Protein AF-A0A7C5TIC8-F1 (afdb_monomer_lite)

Foldseek 3Di:
DLVVLCCLLPNCQVDPPLPDQQLFFAFPCRCVVQVDLQFAEAEEAEAPLQCLCRHHNSVNCVVCLVPVQEKEKGAAPVVLQVQQVVVDPPLHAPLDLCNVVSSSLVVQFRDDPPDRDGDDLPDPVCVSGIDIPDSQLSVQQNPPVNSCCLCPVVVVPPNLRSLQVSQQSSLVSDPHAYEYEYEQVQVSNDDPPDGRDLVSVLVSVVSNLSSSPVGCCVVPPSRYYYYYYHYPLSHNQVSLLVCQVVDPRVSLVSADADDSSSHDYRFQALVSLLVSLLSSQVVCVVVVVFDPVCNVVSVQCVPDPLNSCLCHLQLRQDRVVLSSNLSSQLSSVSRVDPPDDPVNSSVSSVVSQVVFVLSVLSNLDCPLVAFPLLQLLQQVLVQVVVVVVVDGFGWAFDRDGQFGWTWTDDDLAIEIETEGSAEDPDLPVLVVVVCVPCVVVQLVRFFDDPDDDDDDRNAEYEYEYAPVYHCVSNCVSVVPPQDRPNTGGDHHYHYAHDGSVLSSLSSVVRDVPRDDDPPCVVVSVVSVVSSSSSRPD

Secondary structure (DSSP, 8-state):
-HHHHHIIIIITTTS--TTS----PPPTTHHHHHH-TT--EEEEEE-TTS-HIIIIIIHHHHHHHHH-SEEEEEEEHHHHHHHHHHH-TTTS--SSTTHHHHHHHHHHHPPPTTSSS---TT-GGGTTTEEES-HHHHHHH-SHHHHHIIIIIITTT-HHHHHHHHHHHHHHT-SSEEEEEEETGGGGG-STTPPPPHHHHHHHHHHHHHHHTTTHHHHSTTSEEEEEEEEGGGS-HHHHHHHHHH---TTGGGB--SSTTS-EE----HHHHHHHHHHHHHHHHHTTSS-GGGHHHHHHHHH-HHHHHHIIIIITTS-HHHHHHHHHHHHHHHTS-TT--HHHHHHHHHHHHHTSGGGGGGGT--SSSSTHHHHHHHHHHHHHHHHTTT----PEEE--TTS-EEEEEETTEEEEEEEE-S--S-HHHHHHHHHHHHHHHHHHHSB----S------EEEEEEEETTS--HHHHHHHHT--EETTEEB--EEEEEEE-HHHHHHHHHHH-TT----TTHHHHHHHHHHHHHHHHH-

Structure (mmCIF, N/CA/C/O backbone):
data_AF-A0A7C5TIC8-F1
#
_entry.id   AF-A0A7C5TIC8-F1
#
loop_
_atom_site.group_PDB
_atom_site.id
_atom_site.type_symbol
_atom_site.label_atom_id
_atom_site.label_alt_id
_atom_site.label_comp_id
_atom_site.label_asym_id
_atom_site.label_entity_id
_atom_site.label_seq_id
_atom_site.pdbx_PDB_ins_code
_atom_site.Cartn_x
_atom_site.Cartn_y
_atom_site.Cartn_z
_atom_site.occupancy
_atom_site.B_iso_or_equiv
_atom_site.auth_seq_id
_atom_site.auth_comp_id
_atom_site.auth_asym_id
_atom_site.auth_atom_id
_atom_site.pdbx_PDB_model_num
ATOM 1 N N . MET A 1 1 ? 31.797 -14.380 6.823 1.00 49.69 1 MET A N 1
ATOM 2 C CA . MET A 1 1 ? 30.573 -15.017 6.288 1.00 49.69 1 MET A CA 1
ATOM 3 C C . MET A 1 1 ? 29.318 -14.282 6.758 1.00 49.69 1 MET A C 1
ATOM 5 O O . MET A 1 1 ? 28.557 -13.869 5.897 1.00 49.69 1 MET A O 1
ATOM 9 N N . SER A 1 2 ? 29.138 -14.004 8.063 1.00 57.84 2 SER A N 1
ATOM 10 C CA . SER A 1 2 ? 27.932 -13.301 8.552 1.00 57.84 2 SER A CA 1
ATOM 11 C C . SER A 1 2 ? 27.766 -11.873 8.011 1.00 57.84 2 SER A C 1
ATOM 13 O O . SER A 1 2 ? 26.676 -11.550 7.569 1.00 57.84 2 SER A O 1
ATOM 15 N N . THR A 1 3 ? 28.822 -11.055 7.924 1.00 59.19 3 THR A N 1
ATOM 16 C CA . THR A 1 3 ? 28.725 -9.671 7.400 1.00 59.19 3 THR A CA 1
ATOM 17 C C . THR A 1 3 ? 28.307 -9.609 5.925 1.00 59.19 3 THR A C 1
ATOM 19 O O . THR A 1 3 ? 27.582 -8.706 5.529 1.00 59.19 3 THR A O 1
ATOM 22 N N . TYR A 1 4 ? 28.708 -10.600 5.121 1.00 62.50 4 TYR A N 1
ATOM 23 C CA . TYR A 1 4 ? 28.324 -10.698 3.707 1.00 62.50 4 TYR A CA 1
ATOM 24 C C . TYR A 1 4 ? 26.920 -11.291 3.531 1.00 62.50 4 TYR A C 1
ATOM 26 O O . TYR A 1 4 ? 26.160 -10.803 2.709 1.00 62.50 4 TYR A O 1
ATOM 34 N N . ILE A 1 5 ? 26.515 -12.290 4.327 1.00 62.88 5 ILE A N 1
ATOM 35 C CA . ILE A 1 5 ? 25.113 -12.752 4.328 1.00 62.88 5 ILE A CA 1
ATOM 36 C C . ILE A 1 5 ? 24.192 -11.601 4.755 1.00 62.88 5 ILE A C 1
ATOM 38 O O . ILE A 1 5 ? 23.188 -11.367 4.096 1.00 62.88 5 ILE A O 1
ATOM 42 N N . GLN A 1 6 ? 24.581 -10.821 5.770 1.00 65.31 6 GLN A N 1
ATOM 43 C CA . GLN A 1 6 ? 23.872 -9.609 6.193 1.00 65.31 6 GLN A CA 1
ATOM 44 C C . GLN A 1 6 ? 23.809 -8.548 5.090 1.00 65.31 6 GLN A C 1
ATOM 46 O O . GLN A 1 6 ? 22.781 -7.894 4.941 1.00 65.31 6 GLN A O 1
ATOM 51 N N . GLU A 1 7 ? 24.861 -8.377 4.287 1.00 69.44 7 GLU A N 1
ATOM 52 C CA . GLU A 1 7 ? 24.801 -7.487 3.128 1.00 69.44 7 GLU A CA 1
ATOM 53 C C . GLU A 1 7 ? 23.675 -7.906 2.174 1.00 69.44 7 GLU A C 1
ATOM 55 O O . GLU A 1 7 ? 22.875 -7.066 1.782 1.00 69.44 7 GLU A O 1
ATOM 60 N N . TRP A 1 8 ? 23.539 -9.196 1.866 1.00 69.56 8 TRP A N 1
ATOM 61 C CA . TRP A 1 8 ? 22.555 -9.695 0.899 1.00 69.56 8 TRP A CA 1
ATOM 62 C C . TRP A 1 8 ? 21.145 -9.903 1.456 1.00 69.56 8 TRP A C 1
ATOM 64 O O . TRP A 1 8 ? 20.178 -9.796 0.702 1.00 69.56 8 TRP A O 1
ATOM 74 N N . THR A 1 9 ? 21.004 -10.186 2.751 1.00 64.06 9 THR A N 1
ATOM 75 C CA . THR A 1 9 ? 19.696 -10.373 3.388 1.00 64.06 9 THR A CA 1
ATOM 76 C C . THR A 1 9 ? 19.187 -9.090 4.032 1.00 64.06 9 THR A C 1
ATOM 78 O O . THR A 1 9 ? 17.996 -8.840 3.985 1.00 64.06 9 THR A O 1
ATOM 81 N N . LEU A 1 10 ? 20.031 -8.213 4.579 1.00 63.66 10 LEU A N 1
ATOM 82 C CA . LEU A 1 10 ? 19.573 -7.036 5.332 1.00 63.66 10 LEU A CA 1
ATOM 83 C C . LEU A 1 10 ? 19.830 -5.711 4.620 1.00 63.66 10 LEU A C 1
ATOM 85 O O . LEU A 1 10 ? 18.992 -4.819 4.724 1.00 63.66 10 LEU A O 1
ATOM 89 N N . THR A 1 11 ? 20.953 -5.555 3.921 1.00 61.84 11 THR A N 1
ATOM 90 C CA . THR A 1 11 ? 21.367 -4.262 3.345 1.00 61.84 11 THR A CA 1
ATOM 91 C C . THR A 1 11 ? 20.887 -4.107 1.901 1.00 61.84 11 THR A C 1
ATOM 93 O O . THR A 1 11 ? 20.130 -3.189 1.594 1.00 61.84 11 THR A O 1
ATOM 96 N N . ALA A 1 12 ? 21.248 -5.029 1.013 1.00 64.88 12 ALA A N 1
ATOM 97 C CA . ALA A 1 12 ? 20.913 -5.008 -0.407 1.00 64.88 12 ALA A CA 1
ATOM 98 C C . ALA A 1 12 ? 19.398 -5.007 -0.682 1.00 64.88 12 ALA A C 1
ATOM 100 O O . ALA A 1 12 ? 18.974 -4.314 -1.602 1.00 64.88 12 ALA A O 1
ATOM 101 N N . PRO A 1 13 ? 18.537 -5.675 0.112 1.00 59.91 13 PRO A N 1
ATOM 102 C CA . PRO A 1 13 ? 17.095 -5.535 -0.077 1.00 59.91 13 PRO A CA 1
ATOM 103 C C . PRO A 1 13 ? 16.532 -4.170 0.347 1.00 59.91 13 PRO A C 1
ATOM 105 O O . PRO A 1 13 ? 15.463 -3.786 -0.123 1.00 59.91 13 PRO A O 1
ATOM 108 N N . LYS A 1 14 ? 17.227 -3.432 1.229 1.00 54.44 14 LYS A N 1
ATOM 109 C CA . LYS A 1 14 ? 16.821 -2.091 1.697 1.00 54.44 14 LYS A CA 1
ATOM 110 C C . LYS A 1 14 ? 17.268 -0.986 0.742 1.00 54.44 14 LYS A C 1
ATOM 112 O O . LYS A 1 14 ? 16.552 -0.001 0.568 1.00 54.44 14 LYS A O 1
ATOM 117 N N . TYR A 1 15 ? 18.424 -1.162 0.106 1.00 54.41 15 TYR A N 1
ATOM 118 C CA . TYR A 1 15 ? 18.941 -0.245 -0.903 1.00 54.41 15 TYR A CA 1
ATOM 119 C C . TYR A 1 15 ? 18.669 -0.835 -2.278 1.00 54.41 15 TYR A C 1
ATOM 121 O O . TYR A 1 15 ? 19.396 -1.738 -2.691 1.00 54.41 15 TYR A O 1
ATOM 129 N N . PRO A 1 16 ? 17.638 -0.358 -2.998 1.00 53.06 16 PRO A N 1
ATOM 130 C CA . PRO A 1 16 ? 17.380 -0.846 -4.336 1.00 53.06 16 PRO A CA 1
ATOM 131 C C . PRO A 1 16 ? 18.657 -0.588 -5.123 1.00 53.06 16 PRO A C 1
ATOM 133 O O . PRO A 1 16 ? 19.070 0.557 -5.284 1.00 53.06 16 PRO A O 1
ATOM 136 N N . ASN A 1 17 ? 19.329 -1.657 -5.535 1.00 59.75 17 ASN A N 1
ATOM 137 C CA . ASN A 1 17 ? 20.413 -1.551 -6.481 1.00 59.75 17 ASN A CA 1
ATOM 138 C C . ASN A 1 17 ? 19.760 -1.662 -7.858 1.00 59.75 17 ASN A C 1
ATOM 140 O O . ASN A 1 17 ? 19.600 -2.786 -8.340 1.00 59.75 17 ASN A O 1
ATOM 144 N N . PRO A 1 18 ? 19.385 -0.546 -8.521 1.00 56.62 18 PRO A N 1
ATOM 145 C CA . PRO A 1 18 ? 18.773 -0.575 -9.848 1.00 56.62 18 PRO A CA 1
ATOM 146 C C . PRO A 1 18 ? 19.632 -1.297 -10.898 1.00 56.62 18 PRO A C 1
ATOM 148 O O . PRO A 1 18 ? 19.168 -1.524 -12.015 1.00 56.62 18 PRO A O 1
ATOM 151 N N . LYS A 1 19 ? 20.863 -1.702 -10.562 1.00 55.88 19 LYS A N 1
ATOM 152 C CA . LYS A 1 19 ? 21.789 -2.420 -11.437 1.00 55.88 19 LYS A CA 1
ATOM 153 C C . LYS A 1 19 ? 22.287 -3.772 -10.934 1.00 55.88 19 LYS A C 1
ATOM 155 O O . LYS A 1 19 ? 22.852 -4.506 -11.737 1.00 55.88 19 LYS A O 1
ATOM 160 N N . GLY A 1 20 ? 22.127 -4.076 -9.652 1.00 58.69 20 GLY A N 1
ATOM 161 C CA . GLY A 1 20 ? 22.634 -5.301 -9.034 1.00 58.69 20 GLY A CA 1
ATOM 162 C C . GLY A 1 20 ? 21.658 -6.465 -9.146 1.00 58.69 20 GLY A C 1
ATOM 163 O O . GLY A 1 20 ? 20.579 -6.313 -9.730 1.00 58.69 20 GLY A O 1
ATOM 164 N N . PRO A 1 21 ? 22.011 -7.632 -8.580 1.00 57.81 21 PRO A N 1
ATOM 165 C CA . PRO A 1 21 ? 21.094 -8.753 -8.489 1.00 57.81 21 PRO A CA 1
ATOM 166 C C . PRO A 1 21 ? 19.864 -8.345 -7.695 1.00 57.81 21 PRO A C 1
ATOM 168 O O . PRO A 1 21 ? 19.932 -7.748 -6.621 1.00 57.81 21 PRO A O 1
ATOM 171 N N . VAL A 1 22 ? 18.716 -8.612 -8.297 1.00 63.72 22 VAL A N 1
ATOM 172 C CA . VAL A 1 22 ? 17.459 -8.023 -7.870 1.00 63.72 22 VAL A CA 1
ATOM 173 C C . VAL A 1 22 ? 16.800 -8.982 -6.919 1.00 63.72 22 VAL A C 1
ATOM 175 O O . VAL A 1 22 ? 16.272 -10.019 -7.331 1.00 63.72 22 VAL A O 1
ATOM 178 N N . ILE A 1 23 ? 16.766 -8.586 -5.659 1.00 71.69 23 ILE A N 1
ATOM 179 C CA . ILE A 1 23 ? 16.052 -9.298 -4.618 1.00 71.69 23 ILE A CA 1
ATOM 180 C C . ILE A 1 23 ? 14.878 -8.426 -4.173 1.00 71.69 23 ILE A C 1
ATOM 182 O O . ILE A 1 23 ? 14.870 -7.833 -3.100 1.00 71.69 23 ILE A O 1
ATOM 186 N N . LEU A 1 24 ? 13.888 -8.311 -5.057 1.00 77.38 24 LEU A N 1
ATOM 187 C CA . LEU A 1 24 ? 12.642 -7.592 -4.799 1.00 77.38 24 LEU A CA 1
ATOM 188 C C . LEU A 1 24 ? 11.498 -8.589 -4.759 1.00 77.38 24 LEU A C 1
ATOM 190 O O . LEU A 1 24 ? 11.352 -9.387 -5.687 1.00 77.38 24 LEU A O 1
ATOM 194 N N . ALA A 1 25 ? 10.690 -8.542 -3.708 1.00 81.94 25 ALA A N 1
ATOM 195 C CA . ALA A 1 25 ? 9.499 -9.367 -3.624 1.00 81.94 25 ALA A CA 1
ATOM 196 C C . ALA A 1 25 ? 8.470 -8.939 -4.669 1.00 81.94 25 ALA A C 1
ATOM 198 O O . ALA A 1 25 ? 8.297 -7.750 -4.942 1.00 81.94 25 ALA A O 1
ATOM 199 N N . LYS A 1 26 ? 7.769 -9.918 -5.236 1.00 88.88 26 LYS A N 1
ATOM 200 C CA . LYS A 1 26 ? 6.682 -9.677 -6.181 1.00 88.88 26 LYS A CA 1
ATOM 201 C C . LYS A 1 26 ? 5.361 -9.550 -5.422 1.00 88.88 26 LYS A C 1
ATOM 203 O O . LYS A 1 26 ? 4.963 -10.522 -4.781 1.00 88.88 26 LYS A O 1
ATOM 208 N N . PRO A 1 27 ? 4.653 -8.408 -5.492 1.00 91.12 27 PRO A N 1
ATOM 209 C CA . PRO A 1 27 ? 3.296 -8.310 -4.961 1.00 91.12 27 PRO A CA 1
ATOM 210 C C . PRO A 1 27 ? 2.343 -9.298 -5.649 1.00 91.12 27 PRO A C 1
ATOM 212 O O . PRO A 1 27 ? 2.552 -9.661 -6.807 1.00 91.12 27 PRO A O 1
ATOM 215 N N . ARG A 1 28 ? 1.239 -9.649 -4.985 1.00 90.88 28 ARG A N 1
ATOM 216 C CA . ARG A 1 28 ? 0.234 -10.633 -5.438 1.00 90.88 28 ARG A CA 1
ATOM 217 C C . ARG A 1 28 ? -0.203 -10.498 -6.907 1.00 90.88 28 ARG A C 1
ATOM 219 O O . ARG A 1 28 ? -0.423 -11.491 -7.593 1.00 90.88 28 ARG A O 1
ATOM 226 N N . HIS A 1 29 ? -0.346 -9.269 -7.405 1.00 92.50 29 HIS A N 1
ATOM 227 C CA . HIS A 1 29 ? -0.826 -8.992 -8.769 1.00 92.50 29 HIS A CA 1
ATOM 228 C C . HIS A 1 29 ? 0.294 -8.717 -9.791 1.00 92.50 29 HIS A C 1
ATOM 230 O O . HIS A 1 29 ? 0.010 -8.385 -10.942 1.00 92.50 29 HIS A O 1
ATOM 236 N N . PHE A 1 30 ? 1.563 -8.857 -9.403 1.00 93.06 30 PHE A N 1
ATOM 237 C CA . PHE A 1 30 ? 2.720 -8.523 -10.238 1.00 93.06 30 PHE A CA 1
ATOM 238 C C . PHE A 1 30 ? 2.767 -9.313 -11.545 1.00 93.06 30 PHE A C 1
ATOM 240 O O . PHE A 1 30 ? 2.757 -8.726 -12.629 1.00 93.06 30 PHE A O 1
ATOM 247 N N . ASP A 1 31 ? 2.754 -10.644 -11.462 1.00 92.31 31 ASP A N 1
ATOM 248 C CA . ASP A 1 31 ? 2.874 -11.486 -12.653 1.00 92.31 31 ASP A CA 1
ATOM 249 C C . ASP A 1 31 ? 1.647 -11.358 -13.576 1.00 92.31 31 ASP A C 1
ATOM 251 O O . ASP A 1 31 ? 1.783 -11.486 -14.792 1.00 92.31 31 ASP A O 1
ATOM 255 N N . GLN A 1 32 ? 0.464 -11.018 -13.042 1.00 92.94 32 GLN A N 1
ATOM 256 C CA . GLN A 1 32 ? -0.722 -10.721 -13.859 1.00 92.94 32 GLN A CA 1
ATOM 257 C C . GLN A 1 32 ? -0.508 -9.480 -14.735 1.00 92.94 32 GLN A C 1
ATOM 259 O O . GLN A 1 32 ? -0.895 -9.478 -15.901 1.00 92.94 32 GLN A O 1
ATOM 264 N N . ILE A 1 33 ? 0.137 -8.436 -14.204 1.00 92.75 33 ILE A N 1
ATOM 265 C CA . ILE A 1 33 ? 0.416 -7.198 -14.946 1.00 92.75 33 ILE A CA 1
ATOM 266 C C . ILE A 1 33 ? 1.524 -7.412 -15.980 1.00 92.75 33 ILE A C 1
ATOM 268 O O . ILE A 1 33 ? 1.405 -6.980 -17.134 1.00 92.75 33 ILE A O 1
ATOM 272 N N . VAL A 1 34 ? 2.596 -8.095 -15.572 1.00 91.94 34 VAL A N 1
ATOM 273 C CA . VAL A 1 34 ? 3.758 -8.367 -16.425 1.00 91.94 34 VAL A CA 1
ATOM 274 C C . VAL A 1 34 ? 3.376 -9.261 -17.602 1.00 91.94 34 VAL A C 1
ATOM 276 O O . VAL A 1 34 ? 3.680 -8.930 -18.749 1.00 91.94 34 VAL A O 1
ATOM 279 N N . ASN A 1 35 ? 2.673 -10.365 -17.341 1.00 91.50 35 ASN A N 1
ATOM 280 C CA . ASN A 1 35 ? 2.391 -11.379 -18.358 1.00 91.50 35 ASN A CA 1
ATOM 281 C C . ASN A 1 35 ? 1.173 -11.049 -19.235 1.00 91.50 35 ASN A C 1
ATOM 283 O O . ASN A 1 35 ? 0.972 -11.715 -20.248 1.00 91.50 35 ASN A O 1
ATOM 287 N N . ASN A 1 36 ? 0.367 -10.039 -18.888 1.00 92.12 36 ASN A N 1
ATOM 288 C CA . ASN A 1 36 ? -0.791 -9.637 -19.685 1.00 92.12 36 ASN A CA 1
ATOM 289 C C . ASN A 1 36 ? -0.502 -8.368 -20.511 1.00 92.12 36 ASN A C 1
ATOM 291 O O . ASN A 1 36 ? -0.689 -7.252 -20.014 1.00 92.12 36 ASN A O 1
ATOM 295 N N . PRO A 1 37 ? -0.088 -8.497 -21.788 1.00 89.94 37 PRO A N 1
ATOM 296 C CA . PRO A 1 37 ? 0.180 -7.340 -22.635 1.00 89.94 37 PRO A CA 1
ATOM 297 C C . PRO A 1 37 ? -1.082 -6.546 -22.979 1.00 89.94 37 PRO A C 1
ATOM 299 O O . PRO A 1 37 ? -0.975 -5.375 -23.312 1.00 89.94 37 PRO A O 1
ATOM 302 N N . GLN A 1 38 ? -2.275 -7.143 -22.875 1.00 90.62 38 GLN A N 1
ATOM 303 C CA . GLN A 1 38 ? -3.540 -6.501 -23.246 1.00 90.62 38 GLN A CA 1
ATOM 304 C C . GLN A 1 38 ? -3.993 -5.417 -22.258 1.00 90.62 38 GLN A C 1
ATOM 306 O O . GLN A 1 38 ? -4.993 -4.743 -22.512 1.00 90.62 38 GLN A O 1
ATOM 311 N N . LEU A 1 39 ? -3.287 -5.254 -21.137 1.00 92.25 39 LEU A N 1
ATOM 312 C CA . LEU A 1 39 ? -3.547 -4.186 -20.183 1.00 92.25 39 LEU A CA 1
ATOM 313 C C . LEU A 1 39 ? -3.055 -2.854 -20.744 1.00 92.25 39 LEU A C 1
ATOM 315 O O . LEU A 1 39 ? -1.856 -2.658 -20.936 1.00 92.25 39 LEU A O 1
ATOM 319 N N . GLY A 1 40 ? -3.980 -1.925 -20.967 1.00 91.81 40 GLY A N 1
ATOM 320 C CA . GLY A 1 40 ? -3.647 -0.566 -21.392 1.00 91.81 40 GLY A CA 1
ATOM 321 C C . GLY A 1 40 ? -3.364 0.375 -20.227 1.00 91.81 40 GLY A C 1
ATOM 322 O O . GLY A 1 40 ? -2.594 1.325 -20.363 1.00 91.81 40 GLY A O 1
ATOM 323 N N . PHE A 1 41 ? -3.961 0.088 -19.069 1.00 93.81 41 PHE A N 1
ATOM 324 C CA . PHE A 1 41 ? -3.887 0.949 -17.901 1.00 93.81 41 PHE A CA 1
ATOM 325 C C . PHE A 1 41 ? -3.899 0.156 -16.595 1.00 93.81 41 PHE A C 1
ATOM 327 O O . PHE A 1 41 ? -4.630 -0.829 -16.464 1.00 93.81 41 PHE A O 1
ATOM 334 N N . VAL A 1 42 ? -3.103 0.603 -15.625 1.00 95.38 42 VAL A N 1
ATOM 335 C CA . VAL A 1 42 ? -3.006 0.005 -14.293 1.00 95.38 42 VAL A CA 1
ATOM 336 C C . VAL A 1 42 ? -2.936 1.106 -13.231 1.00 95.38 42 VAL A C 1
ATOM 338 O O . VAL A 1 42 ? -2.100 2.002 -13.307 1.00 95.38 42 VAL A O 1
ATOM 341 N N . LEU A 1 43 ? -3.787 1.013 -12.208 1.00 94.81 43 LEU A N 1
ATOM 342 C CA . LEU A 1 43 ? -3.725 1.863 -11.016 1.00 94.81 43 LEU A CA 1
ATOM 343 C C . LEU A 1 43 ? -3.325 1.016 -9.824 1.00 94.81 43 LEU A C 1
ATOM 345 O O . LEU A 1 43 ? -4.103 0.175 -9.378 1.00 94.81 43 LEU A O 1
ATOM 349 N N . VAL A 1 44 ? -2.139 1.259 -9.287 1.00 94.75 44 VAL A N 1
ATOM 350 C CA . VAL A 1 44 ? -1.715 0.670 -8.023 1.00 94.75 44 VAL A CA 1
ATOM 351 C C . VAL A 1 44 ? -1.875 1.704 -6.927 1.00 94.75 44 VAL A C 1
ATOM 353 O O . VAL A 1 44 ? -1.354 2.813 -7.034 1.00 94.75 44 VAL A O 1
ATOM 356 N N . LYS A 1 45 ? -2.565 1.321 -5.855 1.00 90.12 45 LYS A N 1
ATOM 357 C CA . LYS A 1 45 ? -2.619 2.101 -4.623 1.00 90.12 45 LYS A CA 1
ATOM 358 C C . LYS A 1 45 ? -1.913 1.366 -3.493 1.00 90.12 45 LYS A C 1
ATOM 360 O O . LYS A 1 45 ? -1.985 0.140 -3.396 1.00 90.12 45 LYS A O 1
ATOM 365 N N . ALA A 1 46 ? -1.231 2.110 -2.638 1.00 83.12 46 ALA A N 1
ATOM 366 C CA . ALA A 1 46 ? -0.566 1.549 -1.473 1.00 83.12 46 ALA A CA 1
ATOM 367 C C . ALA A 1 46 ? -0.652 2.500 -0.292 1.00 83.12 46 ALA A C 1
ATOM 369 O O . ALA A 1 46 ? -0.510 3.711 -0.458 1.00 83.12 46 ALA A O 1
ATOM 370 N N . LEU A 1 47 ? -0.778 1.944 0.904 1.00 75.31 47 LEU A N 1
ATOM 371 C CA . LEU A 1 47 ? -0.424 2.668 2.115 1.00 75.31 47 LEU A CA 1
ATOM 372 C C . LEU A 1 47 ? 1.077 3.008 2.070 1.00 75.31 47 LEU A C 1
ATOM 374 O O . LEU A 1 47 ? 1.880 2.302 1.441 1.00 75.31 47 LEU A O 1
ATOM 378 N N . TYR A 1 48 ? 1.473 4.107 2.707 1.00 68.06 48 TYR A N 1
ATOM 379 C CA . TYR A 1 48 ? 2.885 4.466 2.787 1.00 68.06 48 TYR A CA 1
ATOM 380 C C . TYR A 1 48 ? 3.702 3.307 3.391 1.00 68.06 48 TYR A C 1
ATOM 382 O O . TYR A 1 48 ? 3.222 2.598 4.265 1.00 68.06 48 TYR A O 1
ATOM 390 N N . GLY A 1 49 ? 4.908 3.044 2.877 1.00 62.62 49 GLY A N 1
ATOM 391 C CA . GLY A 1 49 ? 5.752 1.930 3.340 1.00 62.62 49 GLY A CA 1
ATOM 392 C C . GLY A 1 49 ? 5.354 0.518 2.867 1.00 62.62 49 GLY A C 1
ATOM 393 O O . GLY A 1 49 ? 6.104 -0.426 3.108 1.00 62.62 49 GLY A O 1
ATOM 394 N N . TYR A 1 50 ? 4.257 0.344 2.116 1.00 65.56 50 TYR A N 1
ATOM 395 C CA . TYR A 1 50 ? 3.853 -0.966 1.566 1.00 65.56 50 TYR A CA 1
ATOM 396 C C . TYR A 1 50 ? 4.587 -1.354 0.272 1.00 65.56 50 TYR A C 1
ATOM 398 O O . TYR A 1 50 ? 4.196 -2.283 -0.427 1.00 65.56 50 TYR A O 1
ATOM 406 N N . GLY A 1 51 ? 5.688 -0.673 -0.053 1.00 72.69 51 GLY A N 1
ATOM 407 C CA . GLY A 1 51 ? 6.571 -1.076 -1.144 1.00 72.69 51 GLY A CA 1
ATOM 408 C C . GLY A 1 51 ? 5.968 -0.890 -2.536 1.00 72.69 51 GLY A C 1
ATOM 409 O O . GLY A 1 51 ? 6.233 -1.705 -3.407 1.00 72.69 51 GLY A O 1
ATOM 410 N N . LYS A 1 52 ? 5.176 0.164 -2.782 1.00 81.69 52 LYS A N 1
ATOM 411 C CA . LYS A 1 52 ? 4.676 0.499 -4.135 1.00 81.69 52 LYS A CA 1
ATOM 412 C C . LYS A 1 52 ? 5.820 0.618 -5.153 1.00 81.69 52 LYS A C 1
ATOM 414 O O . LYS A 1 52 ? 5.820 -0.066 -6.177 1.00 81.69 52 LYS A O 1
ATOM 419 N N . THR A 1 53 ? 6.842 1.389 -4.790 1.00 79.25 53 THR A N 1
ATOM 420 C CA . THR A 1 53 ? 8.055 1.632 -5.568 1.00 79.25 53 THR A CA 1
ATOM 421 C C . THR A 1 53 ? 8.859 0.353 -5.738 1.00 79.25 53 THR A C 1
ATOM 423 O O . THR A 1 53 ? 9.216 -0.014 -6.847 1.00 79.25 53 THR A O 1
ATOM 426 N N . TYR A 1 54 ? 9.093 -0.376 -4.649 1.00 76.88 54 TYR A N 1
ATOM 427 C CA . TYR A 1 54 ? 9.915 -1.585 -4.656 1.00 76.88 54 TYR A CA 1
ATOM 428 C C . TYR A 1 54 ? 9.235 -2.767 -5.360 1.00 76.88 54 TYR A C 1
ATOM 430 O O . TYR A 1 54 ? 9.862 -3.458 -6.155 1.00 76.88 54 TYR A O 1
ATOM 438 N N . GLY A 1 55 ? 7.948 -2.981 -5.095 1.00 80.19 55 GLY A N 1
ATOM 439 C CA . GLY A 1 55 ? 7.177 -4.114 -5.590 1.00 80.19 55 GLY A CA 1
ATOM 440 C C . GLY A 1 55 ? 6.762 -3.964 -7.049 1.00 80.19 55 GLY A C 1
ATOM 441 O O . GLY A 1 55 ? 6.987 -4.875 -7.840 1.00 80.19 55 GLY A O 1
ATOM 442 N N . PHE A 1 56 ? 6.181 -2.821 -7.434 1.00 88.38 56 PHE A N 1
ATOM 443 C CA . PHE A 1 56 ? 5.751 -2.588 -8.817 1.00 88.38 56 PHE A CA 1
ATOM 444 C C . PHE A 1 56 ? 6.720 -1.708 -9.606 1.00 88.38 56 PHE A C 1
ATOM 446 O O . PHE A 1 56 ? 7.094 -2.100 -10.703 1.00 88.38 56 PHE A O 1
ATOM 453 N N . GLY A 1 57 ? 7.163 -0.568 -9.069 1.00 88.44 57 GLY A N 1
ATOM 454 C CA . GLY A 1 57 ? 8.050 0.367 -9.781 1.00 88.44 57 GLY A CA 1
ATOM 455 C C . GLY A 1 57 ? 9.373 -0.264 -10.235 1.00 88.44 57 GLY A C 1
ATOM 456 O O . GLY A 1 57 ? 9.522 -0.687 -11.384 1.00 88.44 57 GLY A O 1
ATOM 457 N N . TYR A 1 58 ? 10.337 -0.370 -9.321 1.00 84.56 58 TYR A N 1
ATOM 458 C CA . TYR A 1 58 ? 11.621 -1.026 -9.570 1.00 84.56 58 TYR A CA 1
ATOM 459 C C . TYR A 1 58 ? 11.451 -2.497 -9.937 1.00 84.56 58 TYR A C 1
ATOM 461 O O . TYR A 1 58 ? 12.151 -2.974 -10.829 1.00 84.56 58 TYR A O 1
ATOM 469 N N . GLY A 1 59 ? 10.500 -3.203 -9.315 1.00 86.12 59 GLY A N 1
ATOM 470 C CA . GLY A 1 59 ? 10.197 -4.596 -9.641 1.00 86.12 59 GLY A CA 1
ATOM 471 C C . GLY A 1 59 ? 9.959 -4.809 -11.139 1.00 86.12 59 GLY A C 1
ATOM 472 O O . GLY A 1 59 ? 10.597 -5.669 -11.746 1.00 86.12 59 GLY A O 1
ATOM 473 N N . MET A 1 60 ? 9.111 -3.988 -11.772 1.00 90.00 60 MET A N 1
ATOM 474 C CA . MET A 1 60 ? 8.844 -4.099 -13.210 1.00 90.00 60 MET A CA 1
ATOM 475 C C . MET A 1 60 ? 10.047 -3.706 -14.065 1.00 90.00 60 MET A C 1
ATOM 477 O O . MET A 1 60 ? 10.318 -4.380 -15.059 1.00 90.00 60 MET A O 1
ATOM 481 N N . TYR A 1 61 ? 10.784 -2.656 -13.691 1.00 89.31 61 TYR A N 1
ATOM 482 C CA . TYR A 1 61 ? 12.009 -2.261 -14.394 1.00 89.31 61 TYR A CA 1
ATOM 483 C C . TYR A 1 61 ? 13.041 -3.398 -14.425 1.00 89.31 61 TYR A C 1
ATOM 485 O O . TYR A 1 61 ? 13.595 -3.733 -15.473 1.00 89.31 61 TYR A O 1
ATOM 493 N N . HIS A 1 62 ? 13.261 -4.044 -13.286 1.00 84.62 62 HIS A N 1
ATOM 494 C CA . HIS A 1 62 ? 14.189 -5.157 -13.176 1.00 84.62 62 HIS A CA 1
ATOM 495 C C . HIS A 1 62 ? 13.723 -6.404 -13.925 1.00 84.62 62 HIS A C 1
ATOM 497 O O . HIS A 1 62 ? 14.527 -7.055 -14.596 1.00 84.62 62 HIS A O 1
ATOM 503 N N . GLU A 1 63 ? 12.429 -6.714 -13.867 1.00 88.69 63 GLU A N 1
ATOM 504 C CA . GLU A 1 63 ? 11.865 -7.832 -14.620 1.00 88.69 63 GLU A CA 1
ATOM 505 C C . GLU A 1 63 ? 11.999 -7.611 -16.134 1.00 88.69 63 GLU A C 1
ATOM 507 O O . GLU A 1 63 ? 12.361 -8.536 -16.865 1.00 88.69 63 GLU A O 1
ATOM 512 N N . ALA A 1 64 ? 11.798 -6.373 -16.601 1.00 90.31 64 ALA A N 1
ATOM 513 C CA . ALA A 1 64 ? 12.022 -5.981 -17.990 1.00 90.31 64 ALA A CA 1
ATOM 514 C C . ALA A 1 64 ? 13.484 -6.173 -18.411 1.00 90.31 64 ALA A C 1
ATOM 516 O O . ALA A 1 64 ? 13.743 -6.761 -19.461 1.00 90.31 64 ALA A O 1
ATOM 517 N N . ARG A 1 65 ? 14.449 -5.757 -17.575 1.00 86.19 65 ARG A N 1
ATOM 518 C CA . ARG A 1 65 ? 15.884 -5.984 -17.829 1.00 86.19 65 ARG A CA 1
ATOM 519 C C . ARG A 1 65 ? 16.236 -7.465 -17.912 1.00 86.19 65 ARG A C 1
ATOM 521 O O . ARG A 1 65 ? 17.002 -7.853 -18.787 1.00 86.19 65 ARG A O 1
ATOM 528 N N . LYS A 1 66 ? 15.688 -8.280 -17.005 1.00 85.12 66 LYS A N 1
ATOM 529 C CA . LYS A 1 66 ? 15.987 -9.714 -16.920 1.00 85.12 66 LYS A CA 1
ATOM 530 C C . LYS A 1 66 ? 15.383 -10.500 -18.083 1.00 85.12 66 LYS A C 1
ATOM 532 O O . LYS A 1 66 ? 16.070 -11.320 -18.681 1.00 85.12 66 LYS A O 1
ATOM 537 N N . ARG A 1 67 ? 14.098 -10.285 -18.388 1.00 88.75 67 ARG A N 1
ATOM 538 C CA . ARG A 1 67 ? 13.381 -11.053 -19.422 1.00 88.75 67 ARG A CA 1
ATOM 539 C C . ARG A 1 67 ? 13.565 -10.489 -20.825 1.00 88.75 67 ARG A C 1
ATOM 541 O O . ARG A 1 67 ? 13.471 -11.229 -21.798 1.00 88.75 67 ARG A O 1
ATOM 548 N N . GLY A 1 68 ? 13.732 -9.174 -20.949 1.00 89.00 68 GLY A N 1
ATOM 549 C CA . GLY A 1 68 ? 13.819 -8.488 -22.234 1.00 89.00 68 GLY A CA 1
ATOM 550 C C . GLY A 1 68 ? 12.549 -8.571 -23.092 1.00 89.00 68 GLY A C 1
ATOM 551 O O . GLY A 1 68 ? 12.629 -8.292 -24.287 1.00 89.00 68 GLY A O 1
ATOM 552 N N . THR A 1 69 ? 11.391 -8.950 -22.541 1.00 91.38 69 THR A N 1
ATOM 553 C CA . THR A 1 69 ? 10.131 -9.126 -23.297 1.00 91.38 69 THR A CA 1
ATOM 554 C C . THR A 1 69 ? 9.308 -7.840 -23.432 1.00 91.38 69 THR A C 1
ATOM 556 O O . THR A 1 69 ? 8.487 -7.720 -24.340 1.00 91.38 69 THR A O 1
ATOM 559 N N . PHE A 1 70 ? 9.550 -6.858 -22.569 1.00 94.88 70 PHE A N 1
ATOM 560 C CA . PHE A 1 70 ? 8.950 -5.525 -22.587 1.00 94.88 70 PHE A CA 1
ATOM 561 C C . PHE A 1 70 ? 9.996 -4.496 -22.156 1.00 94.88 70 PHE A C 1
ATOM 563 O O . PHE A 1 70 ? 11.039 -4.865 -21.616 1.00 94.88 70 PHE A O 1
ATOM 570 N N . ASP A 1 71 ? 9.722 -3.224 -22.422 1.00 93.81 71 ASP A N 1
ATOM 571 C CA . ASP A 1 71 ? 10.555 -2.106 -21.993 1.00 93.81 71 ASP A CA 1
ATOM 572 C C . ASP A 1 71 ? 9.825 -1.259 -20.952 1.00 93.81 71 ASP A C 1
ATOM 574 O O . ASP A 1 71 ? 8.601 -1.123 -21.003 1.00 93.81 71 ASP A O 1
ATOM 578 N N . VAL A 1 72 ? 10.577 -0.687 -20.014 1.00 93.00 72 VAL A N 1
ATOM 579 C CA . VAL A 1 72 ? 10.041 0.146 -18.929 1.00 93.00 72 VAL A CA 1
ATOM 580 C C . VAL A 1 72 ? 10.632 1.546 -19.000 1.00 93.00 72 VAL A C 1
ATOM 582 O O . VAL A 1 72 ? 11.819 1.714 -19.284 1.00 93.00 72 VAL A O 1
ATOM 585 N N . ILE A 1 73 ? 9.792 2.539 -18.715 1.00 92.31 73 ILE A N 1
ATOM 586 C CA . ILE A 1 73 ? 10.175 3.900 -18.336 1.00 92.31 73 ILE A CA 1
ATOM 587 C C . ILE A 1 73 ? 9.564 4.135 -16.954 1.00 92.31 73 ILE A C 1
ATOM 589 O O . ILE A 1 73 ? 8.346 4.237 -16.832 1.00 92.31 73 ILE A O 1
ATOM 593 N N . TYR A 1 74 ? 10.395 4.163 -15.920 1.00 91.81 74 TYR A N 1
ATOM 594 C CA . TYR A 1 74 ? 9.999 4.429 -14.542 1.00 91.81 74 TYR A CA 1
ATOM 595 C C . TYR A 1 74 ? 10.409 5.846 -14.149 1.00 91.81 74 TYR A C 1
ATOM 597 O O . TYR A 1 74 ? 11.528 6.271 -14.445 1.00 91.81 74 TYR A O 1
ATOM 605 N N . ILE A 1 75 ? 9.504 6.552 -13.475 1.00 89.62 75 ILE A N 1
ATOM 606 C CA . ILE A 1 75 ? 9.675 7.938 -13.048 1.00 89.62 75 ILE A CA 1
ATOM 607 C C . ILE A 1 75 ? 9.137 8.089 -11.624 1.00 89.62 75 ILE A C 1
ATOM 609 O O . ILE A 1 75 ? 7.958 7.833 -11.392 1.00 89.62 75 ILE A O 1
ATOM 613 N N . ASN A 1 76 ? 9.967 8.566 -10.697 1.00 87.88 76 ASN A N 1
ATOM 614 C CA . ASN A 1 76 ? 9.530 9.098 -9.408 1.00 87.88 76 ASN A CA 1
ATOM 615 C C . ASN A 1 76 ? 9.139 10.568 -9.599 1.00 87.88 76 ASN A C 1
ATOM 617 O O . ASN A 1 76 ? 9.999 11.433 -9.773 1.00 87.88 76 ASN A O 1
ATOM 621 N N . ALA A 1 77 ? 7.836 10.848 -9.597 1.00 87.19 77 ALA A N 1
ATOM 622 C CA . ALA A 1 77 ? 7.298 12.165 -9.919 1.00 87.19 77 ALA A CA 1
ATOM 623 C C . ALA A 1 77 ? 7.720 13.257 -8.925 1.00 87.19 77 ALA A C 1
ATOM 625 O O . ALA A 1 77 ? 7.873 14.419 -9.307 1.00 87.19 77 ALA A O 1
ATOM 626 N N . ARG A 1 78 ? 7.925 12.894 -7.654 1.00 81.44 78 ARG A N 1
ATOM 627 C CA . ARG A 1 78 ? 8.356 13.828 -6.615 1.00 81.44 78 ARG A CA 1
ATOM 628 C C . ARG A 1 78 ? 9.787 14.292 -6.857 1.00 81.44 78 ARG A C 1
ATOM 630 O O . ARG A 1 78 ? 10.036 15.489 -6.944 1.00 81.44 78 ARG A O 1
ATOM 637 N N . GLU A 1 79 ? 10.704 13.342 -6.978 1.00 80.81 79 GLU A N 1
ATOM 638 C CA . GLU A 1 79 ? 12.137 13.638 -7.066 1.00 80.81 79 GLU A CA 1
ATOM 639 C C . GLU A 1 79 ? 12.512 14.216 -8.433 1.00 80.81 79 GLU A C 1
ATOM 641 O O . GLU A 1 79 ? 13.361 15.103 -8.529 1.00 80.81 79 GLU A O 1
ATOM 646 N N . ILE A 1 80 ? 11.835 13.786 -9.505 1.00 79.81 80 ILE A N 1
ATOM 647 C CA . ILE A 1 80 ? 12.105 14.341 -10.831 1.00 79.81 80 ILE A CA 1
ATOM 648 C C . ILE A 1 80 ? 11.676 15.805 -10.932 1.00 79.81 80 ILE A C 1
ATOM 650 O O . ILE A 1 80 ? 12.343 16.577 -11.610 1.00 79.81 80 ILE A O 1
ATOM 654 N N . ASN A 1 81 ? 10.606 16.217 -10.247 1.00 78.12 81 ASN A N 1
ATOM 655 C CA . ASN A 1 81 ? 10.163 17.609 -10.257 1.00 78.12 81 ASN A CA 1
ATOM 656 C C . ASN A 1 81 ? 11.261 18.550 -9.736 1.00 78.12 81 ASN A C 1
ATOM 658 O O . ASN A 1 81 ? 11.549 19.564 -10.367 1.00 78.12 81 ASN A O 1
ATOM 662 N N . GLU A 1 82 ? 11.924 18.175 -8.638 1.00 74.50 82 GLU A N 1
ATOM 663 C CA . GLU A 1 82 ? 13.038 18.938 -8.061 1.00 74.50 82 GLU A CA 1
ATOM 664 C C . GLU A 1 82 ? 14.184 19.099 -9.070 1.00 74.50 82 GLU A C 1
ATOM 666 O O . GLU A 1 82 ? 14.681 20.205 -9.272 1.00 74.50 82 GLU A O 1
ATOM 671 N N . LYS A 1 83 ? 14.524 18.026 -9.795 1.00 76.00 83 LYS A N 1
ATOM 672 C CA . LYS A 1 83 ? 15.558 18.053 -10.842 1.00 76.00 83 LYS A CA 1
ATOM 673 C C . LYS A 1 83 ? 15.158 18.866 -12.076 1.00 76.00 83 LYS A C 1
ATOM 675 O O . LYS A 1 83 ? 15.995 19.531 -12.678 1.00 76.00 83 LYS A O 1
ATOM 680 N N . LEU A 1 84 ? 13.889 18.825 -12.483 1.00 76.88 84 LEU A N 1
ATOM 681 C CA . LEU A 1 84 ? 13.417 19.534 -13.679 1.00 76.88 84 LEU A CA 1
ATOM 682 C C . LEU A 1 84 ? 13.278 21.043 -13.468 1.00 76.88 84 LEU A C 1
ATOM 684 O O . LEU A 1 84 ? 13.387 21.795 -14.438 1.00 76.88 84 LEU A O 1
ATOM 688 N N . LEU A 1 85 ? 13.080 21.502 -12.228 1.00 72.31 85 LEU A N 1
ATOM 689 C CA . LEU A 1 85 ? 13.117 22.931 -11.899 1.00 72.31 85 LEU A CA 1
ATOM 690 C C . LEU A 1 85 ? 14.463 23.564 -12.279 1.00 72.31 85 LEU A C 1
ATOM 692 O O . LEU A 1 85 ? 14.487 24.679 -12.797 1.00 72.31 85 LEU A O 1
ATOM 696 N N . GLU A 1 86 ? 15.565 22.835 -12.097 1.00 69.12 86 GLU A N 1
ATOM 697 C CA . GLU A 1 86 ? 16.922 23.301 -12.408 1.00 69.12 86 GLU A CA 1
ATOM 698 C C . GLU A 1 86 ? 17.191 23.414 -13.921 1.00 69.12 86 GLU A C 1
ATOM 700 O O . GLU A 1 86 ? 18.038 24.200 -14.346 1.00 69.12 86 GLU A O 1
ATOM 705 N N . LEU A 1 87 ? 16.458 22.669 -14.760 1.00 65.75 87 LEU A N 1
ATOM 706 C CA . LEU A 1 87 ? 16.652 22.669 -16.217 1.00 65.75 87 LEU A CA 1
ATOM 707 C C . LEU A 1 87 ? 15.982 23.844 -16.941 1.00 65.75 87 LEU A C 1
ATOM 709 O O . LEU A 1 87 ? 16.372 24.161 -18.066 1.00 65.75 87 LEU A O 1
ATOM 713 N N . GLY A 1 88 ? 14.973 24.472 -16.332 1.00 69.19 88 GLY A N 1
ATOM 714 C CA . GLY A 1 88 ? 14.177 25.526 -16.963 1.00 69.19 88 GLY A CA 1
ATOM 715 C C . GLY A 1 88 ? 13.250 25.039 -18.094 1.00 69.19 88 GLY A C 1
ATOM 716 O O . GLY A 1 88 ? 13.000 23.846 -18.283 1.00 69.19 88 GLY A O 1
ATOM 717 N N . GLY A 1 89 ? 12.673 25.983 -18.845 1.00 66.69 89 GLY A N 1
ATOM 718 C CA . GLY A 1 89 ? 11.785 25.671 -19.975 1.00 66.69 89 GLY A CA 1
ATOM 719 C C . GLY A 1 89 ? 12.540 25.016 -21.146 1.00 66.69 89 GLY A C 1
ATOM 720 O O . GLY A 1 89 ? 13.688 25.388 -21.395 1.00 66.69 89 GLY A O 1
ATOM 721 N N . PRO A 1 90 ? 11.934 24.067 -21.892 1.00 72.56 90 PRO A N 1
ATOM 722 C CA . PRO A 1 90 ? 10.519 23.654 -21.884 1.00 72.56 90 PRO A CA 1
ATOM 723 C C . PRO A 1 90 ? 10.157 22.526 -20.893 1.00 72.56 90 PRO A C 1
ATOM 725 O O . PRO A 1 90 ? 9.010 22.074 -20.880 1.00 72.56 90 PRO A O 1
ATOM 728 N N . TYR A 1 91 ? 11.113 22.050 -20.089 1.00 73.75 91 TYR A N 1
ATOM 729 C CA . TYR A 1 91 ? 10.966 20.839 -19.269 1.00 73.75 91 TYR A CA 1
ATOM 730 C C . TYR A 1 91 ? 10.400 21.090 -17.869 1.00 73.75 91 TYR A C 1
ATOM 732 O O . TYR A 1 91 ? 9.966 20.143 -17.215 1.00 73.75 91 TYR A O 1
ATOM 740 N N . SER A 1 92 ? 10.378 22.345 -17.417 1.00 75.25 92 SER A N 1
ATOM 741 C CA . SER A 1 92 ? 9.809 22.715 -16.124 1.00 75.25 92 SER A CA 1
ATOM 742 C C . SER A 1 92 ? 8.331 22.325 -16.016 1.00 75.25 92 SER A C 1
ATOM 744 O O . SER A 1 92 ? 7.522 22.608 -16.908 1.00 75.25 92 SER A O 1
ATOM 746 N N . LEU A 1 93 ? 7.978 21.664 -14.910 1.00 81.00 93 LEU A N 1
ATOM 747 C CA . LEU A 1 93 ? 6.605 21.238 -14.646 1.00 81.00 93 LEU A CA 1
ATOM 748 C C . LEU A 1 93 ? 5.721 22.456 -14.342 1.00 81.00 93 LEU A C 1
ATOM 750 O O . LEU A 1 93 ? 6.143 23.388 -13.654 1.00 81.00 93 LEU A O 1
ATOM 754 N N . LYS A 1 94 ? 4.488 22.454 -14.855 1.00 80.62 94 LYS A N 1
ATOM 755 C CA . LYS A 1 94 ? 3.521 23.561 -14.708 1.00 80.62 94 LYS A CA 1
ATOM 756 C C . LYS A 1 94 ? 2.342 23.221 -13.783 1.00 80.62 94 LYS A C 1
ATOM 758 O O . LYS A 1 94 ? 1.438 24.043 -13.610 1.00 80.62 94 LYS A O 1
ATOM 763 N N . ALA A 1 95 ? 2.373 22.039 -13.169 1.00 79.69 95 ALA A N 1
ATOM 764 C CA . ALA A 1 95 ? 1.256 21.371 -12.510 1.00 79.69 95 ALA A CA 1
ATOM 765 C C . ALA A 1 95 ? 0.020 21.297 -13.426 1.00 79.69 95 ALA A C 1
ATOM 767 O O . ALA A 1 95 ? -1.075 21.739 -13.072 1.00 79.69 95 ALA A O 1
ATOM 768 N N . GLU A 1 96 ? 0.219 20.760 -14.631 1.00 86.88 96 GLU A N 1
ATOM 769 C CA . GLU A 1 96 ? -0.819 20.544 -15.642 1.00 86.88 96 GLU A CA 1
ATOM 770 C C . GLU A 1 96 ? -0.739 19.144 -16.267 1.00 86.88 96 GLU A C 1
ATOM 772 O O . GLU A 1 96 ? 0.276 18.460 -16.182 1.00 86.88 96 GLU A O 1
ATOM 777 N N . LEU A 1 97 ? -1.799 18.727 -16.965 1.00 87.56 97 LEU A N 1
ATOM 778 C CA . LEU A 1 97 ? -1.925 17.373 -17.520 1.00 87.56 97 LEU A CA 1
ATOM 779 C C . LEU A 1 97 ? -0.729 16.943 -18.400 1.00 87.56 97 LEU A C 1
ATOM 781 O O . LEU A 1 97 ? -0.324 15.780 -18.388 1.00 87.56 97 LEU A O 1
ATOM 785 N N . LEU A 1 98 ? -0.160 17.882 -19.164 1.00 91.75 98 LEU A N 1
ATOM 786 C CA . LEU A 1 98 ? 0.958 17.631 -20.080 1.00 91.75 98 LEU A CA 1
ATOM 787 C C . LEU A 1 98 ? 2.309 17.470 -19.376 1.00 91.75 98 LEU A C 1
ATOM 789 O O . LEU A 1 98 ? 3.292 17.103 -20.021 1.00 91.75 98 LEU A O 1
ATOM 793 N N . ASP A 1 99 ? 2.368 17.664 -18.059 1.00 88.75 99 ASP A N 1
ATOM 794 C CA . ASP A 1 99 ? 3.584 17.439 -17.283 1.00 88.75 99 ASP A CA 1
ATOM 795 C C . ASP A 1 99 ? 4.041 15.983 -17.303 1.00 88.75 99 ASP A C 1
ATOM 797 O O . ASP A 1 99 ? 5.229 15.727 -17.150 1.00 88.75 99 ASP A O 1
ATOM 801 N N . ILE A 1 100 ? 3.158 15.025 -17.606 1.00 90.44 100 ILE A N 1
ATOM 802 C CA . ILE A 1 100 ? 3.593 13.654 -17.906 1.00 90.44 100 ILE A CA 1
ATOM 803 C C . ILE A 1 100 ? 4.578 13.624 -19.079 1.00 90.44 100 ILE A C 1
ATOM 805 O O . ILE A 1 100 ? 5.609 12.958 -18.991 1.00 90.44 100 ILE A O 1
ATOM 809 N N . ILE A 1 101 ? 4.296 14.358 -20.160 1.00 92.56 101 ILE A N 1
ATOM 810 C CA . ILE A 1 101 ? 5.199 14.436 -21.316 1.00 92.56 101 ILE A CA 1
ATOM 811 C C . ILE A 1 101 ? 6.502 15.124 -20.893 1.00 92.56 101 ILE A C 1
ATOM 813 O O . ILE A 1 101 ? 7.587 14.629 -21.204 1.00 92.56 101 ILE A O 1
ATOM 817 N N . ARG A 1 102 ? 6.403 16.223 -20.128 1.00 89.19 102 ARG A N 1
ATOM 818 C CA . ARG A 1 102 ? 7.576 16.952 -19.620 1.00 89.19 102 ARG A CA 1
ATOM 819 C C . ARG A 1 102 ? 8.452 16.112 -18.711 1.00 89.19 102 ARG A C 1
ATOM 821 O O . ARG A 1 102 ? 9.658 16.211 -18.833 1.00 89.19 102 ARG A O 1
ATOM 828 N N . MET A 1 103 ? 7.898 15.262 -17.856 1.00 87.56 103 MET A N 1
ATOM 829 C CA . MET A 1 103 ? 8.699 14.372 -17.016 1.00 87.56 103 MET A CA 1
ATOM 830 C C . MET A 1 103 ? 9.369 13.265 -17.818 1.00 87.56 103 MET A C 1
ATOM 832 O O . MET A 1 103 ? 10.555 13.006 -17.630 1.00 87.56 103 MET A O 1
ATOM 836 N N . ILE A 1 104 ? 8.627 12.615 -18.721 1.00 89.56 104 ILE A N 1
ATOM 837 C CA . ILE A 1 104 ? 9.171 11.522 -19.533 1.00 89.56 104 ILE A CA 1
ATOM 838 C C . ILE A 1 104 ? 10.328 12.036 -20.392 1.00 89.56 104 ILE A C 1
ATOM 840 O O . ILE A 1 104 ? 11.385 11.405 -20.427 1.00 89.56 104 ILE A O 1
ATOM 844 N N . CYS A 1 105 ? 10.143 13.186 -21.045 1.00 87.12 105 CYS A N 1
ATOM 845 C CA . CYS A 1 105 ? 11.162 13.789 -21.895 1.00 87.12 105 CYS A CA 1
ATOM 846 C C . CYS A 1 105 ? 12.208 14.591 -21.121 1.00 87.12 105 CYS A C 1
ATOM 848 O O . CYS A 1 105 ? 13.379 14.548 -21.465 1.00 87.12 105 CYS A O 1
ATOM 850 N N . GLY A 1 106 ? 11.832 15.284 -20.054 1.00 78.19 106 GLY A N 1
ATOM 851 C CA . GLY A 1 106 ? 12.754 16.009 -19.185 1.00 78.19 106 GLY A CA 1
ATOM 852 C C . GLY A 1 106 ? 13.734 15.066 -18.501 1.00 78.19 106 GLY A C 1
ATOM 853 O O . GLY A 1 106 ? 14.929 15.334 -18.525 1.00 78.19 106 GLY A O 1
ATOM 854 N N . GLY A 1 107 ? 13.260 13.912 -18.014 1.00 75.25 107 GLY A N 1
ATOM 855 C CA . GLY A 1 107 ? 14.101 12.835 -17.484 1.00 75.25 107 GLY A CA 1
ATOM 856 C C . GLY A 1 107 ? 15.167 12.341 -18.463 1.00 75.25 107 GLY A C 1
ATOM 857 O O . GLY A 1 107 ? 16.260 11.972 -18.051 1.00 75.25 107 GLY A O 1
ATOM 858 N N . TYR A 1 108 ? 14.888 12.410 -19.767 1.00 74.69 108 TYR A N 1
ATOM 859 C CA . TYR A 1 108 ? 15.860 12.096 -20.813 1.00 74.69 108 TYR A CA 1
ATOM 860 C C . TYR A 1 108 ? 16.953 13.178 -20.979 1.00 74.69 108 TYR A C 1
ATOM 862 O O . TYR A 1 108 ? 18.081 12.853 -21.357 1.00 74.69 108 TYR A O 1
ATOM 870 N N . PHE A 1 109 ? 16.661 14.450 -20.675 1.00 69.25 109 PHE A N 1
ATOM 871 C CA . PHE A 1 109 ? 17.573 15.586 -20.889 1.00 69.25 109 PHE A CA 1
ATOM 872 C C . PHE A 1 109 ? 18.235 16.155 -19.637 1.00 69.25 109 PHE A C 1
ATOM 874 O O . PHE A 1 109 ? 18.947 17.158 -19.763 1.00 69.25 109 PHE A O 1
ATOM 881 N N . ILE A 1 110 ? 18.012 15.583 -18.451 1.00 61.66 110 ILE A N 1
ATOM 882 C CA . ILE A 1 110 ? 18.591 16.153 -17.233 1.00 61.66 110 ILE A CA 1
ATOM 883 C C . ILE A 1 110 ? 20.122 16.209 -17.378 1.00 61.66 110 ILE A C 1
ATOM 885 O O . ILE A 1 110 ? 20.785 15.207 -17.643 1.00 61.66 110 ILE A O 1
ATOM 889 N N . LYS A 1 111 ? 20.673 17.428 -17.312 1.00 50.16 111 LYS A N 1
ATOM 890 C CA . LYS A 1 111 ? 22.112 17.698 -17.398 1.00 50.16 111 LYS A CA 1
ATOM 891 C C . LYS A 1 111 ? 22.749 17.415 -16.043 1.00 50.16 111 LYS A C 1
ATOM 893 O O . LYS A 1 111 ? 22.316 17.992 -15.052 1.00 50.16 111 LYS A O 1
ATOM 898 N N . THR A 1 112 ? 23.826 16.635 -16.008 1.00 45.16 112 THR A N 1
ATOM 899 C CA . THR A 1 112 ? 24.783 16.707 -14.896 1.00 45.16 112 THR A CA 1
ATOM 900 C C . THR A 1 112 ? 25.719 17.911 -15.080 1.00 45.16 112 THR A C 1
ATOM 902 O O . THR A 1 112 ? 25.960 18.332 -16.219 1.00 45.16 112 THR A O 1
ATOM 905 N N . PRO A 1 113 ? 26.269 18.493 -13.996 1.00 41.56 113 PRO A N 1
ATOM 906 C CA . PRO A 1 113 ? 27.086 19.712 -14.057 1.00 41.56 113 PRO A CA 1
ATOM 907 C C . PRO A 1 113 ? 28.356 19.626 -14.924 1.00 41.56 113 PRO A C 1
ATOM 909 O O . PRO A 1 113 ? 28.965 20.657 -15.203 1.00 41.56 113 PRO A O 1
ATOM 912 N N . THR A 1 114 ? 28.779 18.434 -15.362 1.00 44.00 114 THR A N 1
ATOM 913 C CA . THR A 1 114 ? 30.081 18.220 -16.015 1.00 44.00 114 THR A CA 1
ATOM 914 C C . THR A 1 114 ? 30.040 17.719 -17.469 1.00 44.00 114 THR A C 1
ATOM 916 O O . THR A 1 114 ? 31.112 17.601 -18.061 1.00 44.00 114 THR A O 1
ATOM 919 N N . GLN A 1 115 ? 28.880 17.492 -18.117 1.00 42.25 115 GLN A N 1
ATOM 920 C CA . GLN A 1 115 ? 28.824 17.077 -19.541 1.00 42.25 115 GLN A CA 1
ATOM 921 C C . GLN A 1 115 ? 27.628 17.638 -20.351 1.00 42.25 115 GLN A C 1
ATOM 923 O O . GLN A 1 115 ? 26.551 17.922 -19.829 1.00 42.25 115 GLN A O 1
ATOM 928 N N . LYS A 1 116 ? 27.808 17.781 -21.681 1.00 43.03 116 LYS A N 1
ATOM 929 C CA . LYS A 1 116 ? 26.716 17.995 -22.658 1.00 43.03 116 LYS A CA 1
ATOM 930 C C . LYS A 1 116 ? 25.867 16.711 -22.718 1.00 43.03 116 LYS A C 1
ATOM 932 O O . LYS A 1 116 ? 26.371 15.706 -23.193 1.00 43.03 116 LYS A O 1
ATOM 937 N N . SER A 1 117 ? 24.628 16.791 -22.221 1.00 46.72 117 SER A N 1
ATOM 938 C CA . SER A 1 117 ? 23.548 15.778 -22.148 1.00 46.72 117 SER A CA 1
ATOM 939 C C . SER A 1 117 ? 23.737 14.429 -22.862 1.00 46.72 117 SER A C 1
ATOM 941 O O . SER A 1 117 ? 24.020 14.415 -24.057 1.00 46.72 117 SER A O 1
ATOM 943 N N . ILE A 1 118 ? 23.371 13.345 -22.170 1.00 50.53 118 ILE A N 1
ATOM 944 C CA . ILE A 1 118 ? 22.451 12.244 -22.547 1.00 50.53 118 ILE A CA 1
ATOM 945 C C . ILE A 1 118 ? 22.500 11.308 -21.334 1.00 50.53 118 ILE A C 1
ATOM 947 O O . ILE A 1 118 ? 23.548 10.723 -21.070 1.00 50.53 118 ILE A O 1
ATOM 951 N N . VAL A 1 119 ? 21.419 11.209 -20.555 1.00 46.44 119 VAL A N 1
ATOM 952 C CA . VAL A 1 119 ? 21.414 10.382 -19.339 1.00 46.44 119 VAL A CA 1
ATOM 953 C C . VAL A 1 119 ? 21.684 8.929 -19.734 1.00 46.44 119 VAL A C 1
ATOM 955 O O . VAL A 1 119 ? 20.843 8.271 -20.349 1.00 46.44 119 VAL A O 1
ATOM 958 N N . ASN A 1 120 ? 22.849 8.403 -19.353 1.00 47.38 120 ASN A N 1
ATOM 959 C CA . ASN A 1 120 ? 22.948 6.980 -19.088 1.00 47.38 120 ASN A CA 1
ATOM 960 C C . ASN A 1 120 ? 22.148 6.757 -17.805 1.00 47.38 120 ASN A C 1
ATOM 962 O O . ASN A 1 120 ? 22.471 7.344 -16.774 1.00 47.38 120 ASN A O 1
ATOM 966 N N . SER A 1 121 ? 21.161 5.857 -17.822 1.00 51.50 121 SER A N 1
ATOM 967 C CA . SER A 1 121 ? 20.433 5.364 -16.630 1.00 51.50 121 SER A CA 1
ATOM 968 C C . SER A 1 121 ? 21.345 4.718 -15.568 1.00 51.50 121 SER A C 1
ATOM 970 O O . SER A 1 121 ? 20.885 4.054 -14.640 1.00 51.50 121 SER A O 1
ATOM 972 N N . ASP A 1 122 ? 22.653 4.860 -15.762 1.00 50.09 122 ASP A N 1
ATOM 973 C CA . ASP A 1 122 ? 23.745 4.349 -14.988 1.00 50.09 122 ASP A CA 1
ATOM 974 C C . ASP A 1 122 ? 24.423 5.399 -14.090 1.00 50.09 122 ASP A C 1
ATOM 976 O O . ASP A 1 122 ? 25.324 5.050 -13.327 1.00 50.09 122 ASP A O 1
ATOM 980 N N . GLU A 1 123 ? 24.009 6.660 -14.119 1.00 55.25 123 GLU A N 1
ATOM 981 C CA . GLU A 1 123 ? 24.579 7.665 -13.220 1.00 55.25 123 GLU A CA 1
ATOM 982 C C . GLU A 1 123 ? 23.971 7.574 -11.804 1.00 55.25 123 GLU A C 1
ATOM 984 O O . GLU A 1 123 ? 22.743 7.539 -11.676 1.00 55.25 123 GLU A O 1
ATOM 989 N N . PRO A 1 124 ? 24.798 7.546 -10.733 1.00 54.28 124 PRO A N 1
ATOM 990 C CA . PRO A 1 124 ? 24.347 7.425 -9.342 1.00 54.28 124 PRO A CA 1
ATOM 991 C C . PRO A 1 124 ? 23.268 8.430 -8.920 1.00 54.28 124 PRO A C 1
ATOM 993 O O . PRO A 1 124 ? 22.400 8.092 -8.124 1.00 54.28 124 PRO A O 1
ATOM 996 N N . GLU A 1 125 ? 23.301 9.639 -9.484 1.00 55.16 125 GLU A N 1
ATOM 997 C CA . GLU A 1 125 ? 22.405 10.752 -9.144 1.00 55.16 125 GLU A CA 1
ATOM 998 C C . GLU A 1 125 ? 20.960 10.573 -9.640 1.00 55.16 125 GLU A C 1
ATOM 1000 O O . GLU A 1 125 ? 20.067 11.263 -9.153 1.00 55.16 125 GLU A O 1
ATOM 1005 N N . TYR A 1 126 ? 20.716 9.646 -10.575 1.00 58.38 126 TYR A N 1
ATOM 1006 C CA . TYR A 1 126 ? 19.378 9.325 -11.099 1.00 58.38 126 TYR A CA 1
ATOM 1007 C C . TYR A 1 126 ? 18.871 7.956 -10.651 1.00 58.38 126 TYR A C 1
ATOM 1009 O O . TYR A 1 126 ? 17.743 7.573 -10.986 1.00 58.38 126 TYR A O 1
ATOM 1017 N N . LEU A 1 127 ? 19.686 7.209 -9.898 1.00 62.91 127 LEU A N 1
ATOM 1018 C CA . LEU A 1 127 ? 19.304 5.903 -9.384 1.00 62.91 127 LEU A CA 1
ATOM 1019 C C . LEU A 1 127 ? 18.111 6.064 -8.445 1.00 62.91 127 LEU A C 1
ATOM 1021 O O . LEU A 1 127 ? 18.215 6.610 -7.355 1.00 62.91 127 LEU A O 1
ATOM 1025 N N . GLY A 1 128 ? 16.966 5.573 -8.909 1.00 66.94 128 GLY A N 1
ATOM 1026 C CA . GLY A 1 128 ? 15.707 5.628 -8.180 1.00 66.94 128 GLY A CA 1
ATOM 1027 C C . GLY A 1 128 ? 14.784 6.805 -8.520 1.00 66.94 128 GLY A C 1
ATOM 1028 O O . GLY A 1 128 ? 13.615 6.802 -8.132 1.00 66.94 128 GLY A O 1
ATOM 1029 N N . ILE A 1 129 ? 15.252 7.751 -9.337 1.00 77.44 129 ILE A N 1
ATOM 1030 C CA . ILE A 1 129 ? 14.453 8.891 -9.812 1.00 77.44 129 ILE A CA 1
ATOM 1031 C C . ILE A 1 129 ? 13.882 8.614 -11.200 1.00 77.44 129 ILE A C 1
ATOM 1033 O O . ILE A 1 129 ? 12.687 8.782 -11.436 1.00 77.44 129 ILE A O 1
ATOM 1037 N N . TYR A 1 130 ? 14.735 8.171 -12.124 1.00 83.75 130 TYR A N 1
ATOM 1038 C CA . TYR A 1 130 ? 14.367 7.913 -13.513 1.00 83.75 130 TYR A CA 1
ATOM 1039 C C . TYR A 1 130 ? 15.123 6.698 -14.036 1.00 83.75 130 TYR A C 1
ATOM 1041 O O . TYR A 1 130 ? 16.351 6.661 -14.003 1.00 83.75 130 TYR A O 1
ATOM 1049 N N . LEU A 1 131 ? 14.402 5.700 -14.540 1.00 83.38 131 LEU A N 1
ATOM 1050 C CA . LEU A 1 131 ? 14.997 4.467 -15.051 1.00 83.38 131 LEU A CA 1
ATOM 1051 C C . LEU A 1 131 ? 14.350 4.090 -16.379 1.00 83.38 131 LEU A C 1
ATOM 1053 O O . LEU A 1 131 ? 13.128 4.102 -16.514 1.00 83.38 131 LEU A O 1
ATOM 1057 N N . THR A 1 132 ? 15.158 3.690 -17.357 1.00 86.69 132 THR A N 1
ATOM 1058 C CA . THR A 1 132 ? 14.642 3.136 -18.609 1.00 86.69 132 THR A CA 1
ATOM 1059 C C . THR A 1 132 ? 15.454 1.938 -19.065 1.00 86.69 132 THR A C 1
ATOM 1061 O O . THR A 1 132 ? 16.676 1.929 -18.959 1.00 86.69 132 THR A O 1
ATOM 1064 N N . THR A 1 133 ? 14.784 0.910 -19.582 1.00 85.94 133 THR A N 1
ATOM 1065 C CA . THR A 1 133 ? 15.471 -0.246 -20.181 1.00 85.94 133 THR A CA 1
ATOM 1066 C C . THR A 1 133 ? 15.946 0.026 -21.603 1.00 85.94 133 THR A C 1
ATOM 1068 O O . THR A 1 133 ? 16.772 -0.724 -22.124 1.00 85.94 133 THR A O 1
ATOM 1071 N N . ARG A 1 134 ? 15.425 1.076 -22.257 1.00 82.81 134 ARG A N 1
ATOM 1072 C CA . ARG A 1 134 ? 15.720 1.369 -23.661 1.00 82.81 134 ARG A CA 1
ATOM 1073 C C . ARG A 1 134 ? 15.630 2.861 -23.980 1.00 82.81 134 ARG A C 1
ATOM 1075 O O . ARG A 1 134 ? 14.643 3.338 -24.541 1.00 82.81 134 ARG A O 1
ATOM 1082 N N . ILE A 1 135 ? 16.735 3.565 -23.737 1.00 77.25 135 ILE A N 1
ATOM 1083 C CA . ILE A 1 135 ? 16.873 5.010 -23.986 1.00 77.25 135 ILE A CA 1
ATOM 1084 C C . ILE A 1 135 ? 16.541 5.410 -25.434 1.00 77.25 135 ILE A C 1
ATOM 1086 O O . ILE A 1 135 ? 15.884 6.417 -25.668 1.00 77.25 135 ILE A O 1
ATOM 1090 N N . GLY A 1 136 ? 16.885 4.571 -26.420 1.00 76.69 136 GLY A N 1
ATOM 1091 C CA . GLY A 1 136 ? 16.671 4.872 -27.841 1.00 76.69 136 GLY A CA 1
ATOM 1092 C C . GLY A 1 136 ? 15.204 5.061 -28.258 1.00 76.69 136 GLY A C 1
ATOM 1093 O O . GLY A 1 136 ? 14.956 5.629 -29.320 1.00 76.69 136 GLY A O 1
ATOM 1094 N N . ILE A 1 137 ? 14.234 4.615 -27.445 1.00 82.38 137 ILE A N 1
ATOM 1095 C CA . ILE A 1 137 ? 12.810 4.941 -27.641 1.00 82.38 137 ILE A CA 1
ATOM 1096 C C . ILE A 1 137 ? 12.603 6.447 -27.434 1.00 82.38 137 ILE A C 1
ATOM 1098 O O . ILE A 1 137 ? 11.976 7.102 -28.264 1.00 82.38 137 ILE A O 1
ATOM 1102 N N . LEU A 1 138 ? 13.176 6.997 -26.360 1.00 84.12 138 LEU A N 1
ATOM 1103 C CA . LEU A 1 138 ? 13.010 8.384 -25.932 1.00 84.12 138 LEU A CA 1
ATOM 1104 C C . LEU A 1 138 ? 13.688 9.357 -26.893 1.00 84.12 138 LEU A C 1
ATOM 1106 O O . LEU A 1 138 ? 13.069 10.351 -27.261 1.00 84.12 138 LEU A O 1
ATOM 1110 N N . ASN A 1 139 ? 14.874 9.027 -27.419 1.00 77.06 139 ASN A N 1
ATOM 1111 C CA . ASN A 1 139 ? 15.563 9.849 -28.426 1.00 77.06 139 ASN A CA 1
ATOM 1112 C C . ASN A 1 139 ? 14.659 10.182 -29.626 1.00 77.06 139 ASN A C 1
ATOM 1114 O O . ASN A 1 139 ? 14.745 11.268 -30.193 1.00 77.06 139 ASN A O 1
ATOM 1118 N N . LYS A 1 140 ? 13.786 9.244 -30.022 1.00 82.50 140 LYS A N 1
ATOM 1119 C CA . LYS A 1 140 ? 12.891 9.400 -31.176 1.00 82.50 140 LYS A CA 1
ATOM 1120 C C . LYS A 1 140 ? 11.647 10.221 -30.878 1.00 82.50 140 LYS A C 1
ATOM 1122 O O . LYS A 1 140 ? 11.057 10.743 -31.822 1.00 82.50 140 LYS A O 1
ATOM 1127 N N . VAL A 1 141 ? 11.198 10.286 -29.628 1.00 89.31 141 VAL A N 1
ATOM 1128 C CA . VAL A 1 141 ? 9.936 10.950 -29.259 1.00 89.31 141 VAL A CA 1
ATOM 1129 C C . VAL A 1 141 ? 10.134 12.249 -28.499 1.00 89.31 141 VAL A C 1
ATOM 1131 O O . VAL A 1 141 ? 9.244 13.086 -28.535 1.00 89.31 141 VAL A O 1
ATOM 1134 N N . CYS A 1 142 ? 11.284 12.432 -27.860 1.00 87.56 142 CYS A N 1
ATOM 1135 C CA . CYS A 1 142 ? 11.552 13.549 -26.971 1.00 87.56 142 CYS A CA 1
ATOM 1136 C C . CYS A 1 142 ? 12.492 14.590 -27.576 1.00 87.56 142 CYS A C 1
ATOM 1138 O O . CYS A 1 142 ? 12.936 15.455 -26.846 1.00 87.56 142 CYS A O 1
ATOM 1140 N N . SER A 1 143 ? 12.815 14.574 -28.874 1.00 82.88 143 SER A N 1
ATOM 1141 C CA . SER A 1 143 ? 13.564 15.697 -29.461 1.00 82.88 143 SER A CA 1
ATOM 1142 C C . SER A 1 143 ? 12.851 17.030 -29.196 1.00 82.88 143 SER A C 1
ATOM 1144 O O . SER A 1 143 ? 11.624 17.062 -29.095 1.00 82.88 143 SER A O 1
ATOM 1146 N N . LYS A 1 144 ? 13.614 18.126 -29.092 1.00 79.31 144 LYS A N 1
ATOM 1147 C CA . LYS A 1 144 ? 13.076 19.459 -28.779 1.00 79.31 144 LYS A CA 1
ATOM 1148 C C . LYS A 1 144 ? 11.870 19.815 -29.663 1.00 79.31 144 LYS A C 1
ATOM 1150 O O . LYS A 1 144 ? 10.809 20.105 -29.127 1.00 79.31 144 LYS A O 1
ATOM 1155 N N . ASP A 1 145 ? 12.000 19.646 -30.979 1.00 83.81 145 ASP A N 1
ATOM 1156 C CA . ASP A 1 145 ? 10.930 19.931 -31.947 1.00 83.81 145 ASP A CA 1
ATOM 1157 C C . ASP A 1 145 ? 9.672 19.077 -31.714 1.00 83.81 145 ASP A C 1
ATOM 1159 O O . ASP A 1 145 ? 8.547 19.552 -31.838 1.00 83.81 145 ASP A O 1
ATOM 1163 N N . LYS A 1 146 ? 9.834 17.801 -31.335 1.00 88.62 146 LYS A N 1
ATOM 1164 C CA . LYS A 1 146 ? 8.686 16.942 -31.012 1.00 88.62 146 LYS A CA 1
ATOM 1165 C C . LYS A 1 146 ? 8.030 17.354 -29.706 1.00 88.62 146 LYS A C 1
ATOM 1167 O O . LYS A 1 146 ? 6.808 17.305 -29.605 1.00 88.62 146 LYS A O 1
ATOM 1172 N N . LEU A 1 147 ? 8.824 17.745 -28.713 1.00 87.69 147 LEU A N 1
ATOM 1173 C CA . LEU A 1 147 ? 8.296 18.233 -27.450 1.00 87.69 147 LEU A CA 1
ATOM 1174 C C . LEU A 1 147 ? 7.493 19.525 -27.655 1.00 87.69 147 LEU A C 1
ATOM 1176 O O . LEU A 1 147 ? 6.376 19.612 -27.153 1.00 87.69 147 LEU A O 1
ATOM 1180 N N . GLU A 1 148 ? 8.010 20.474 -28.435 1.00 88.56 148 GLU A N 1
ATOM 1181 C CA . GLU A 1 148 ? 7.283 21.688 -28.836 1.00 88.56 148 GLU A CA 1
ATOM 1182 C C . GLU A 1 148 ? 5.991 21.336 -29.590 1.00 88.56 148 GLU A C 1
ATOM 1184 O O . GLU A 1 148 ? 4.919 21.817 -29.223 1.00 88.56 148 GLU A O 1
ATOM 1189 N N . HIS A 1 149 ? 6.037 20.393 -30.536 1.00 91.38 149 HIS A N 1
ATOM 1190 C CA . HIS A 1 149 ? 4.839 19.912 -31.230 1.00 91.38 149 HIS A CA 1
ATOM 1191 C C . HIS A 1 149 ? 3.762 19.374 -30.266 1.00 91.38 149 HIS A C 1
ATOM 1193 O O . HIS A 1 149 ? 2.586 19.737 -30.365 1.00 91.38 149 HIS A O 1
ATOM 1199 N N . TYR A 1 150 ? 4.127 18.530 -29.293 1.00 94.06 150 TYR A N 1
ATOM 1200 C CA . TYR A 1 150 ? 3.143 18.018 -28.333 1.00 94.06 150 TYR A CA 1
ATOM 1201 C C . TYR A 1 150 ? 2.618 19.104 -27.396 1.00 94.06 150 TYR A C 1
ATOM 1203 O O . TYR A 1 150 ? 1.418 19.141 -27.134 1.00 94.06 150 TYR A O 1
ATOM 1211 N N . LEU A 1 151 ? 3.492 19.959 -26.860 1.00 91.19 151 LEU A N 1
ATOM 1212 C CA . LEU A 1 151 ? 3.124 20.914 -25.815 1.00 91.19 151 LEU A CA 1
ATOM 1213 C C . LEU A 1 151 ? 2.432 22.163 -26.371 1.00 91.19 151 LEU A C 1
ATOM 1215 O O . LEU A 1 151 ? 1.461 22.632 -25.781 1.00 91.19 151 LEU A O 1
ATOM 1219 N N . GLU A 1 152 ? 2.912 22.691 -27.493 1.00 89.12 152 GLU A N 1
ATOM 1220 C CA . GLU A 1 152 ? 2.512 23.997 -28.018 1.00 89.12 152 GLU A CA 1
ATOM 1221 C C . GLU A 1 152 ? 1.567 23.877 -29.214 1.00 89.12 152 GLU A C 1
ATOM 1223 O O . GLU A 1 152 ? 0.566 24.589 -29.262 1.00 89.12 152 GLU A O 1
ATOM 1228 N N . GLU A 1 153 ? 1.799 22.952 -30.151 1.00 91.06 153 GLU A N 1
ATOM 1229 C CA . GLU A 1 153 ? 0.938 22.829 -31.339 1.00 91.06 153 GLU A CA 1
ATOM 1230 C C . GLU A 1 153 ? -0.334 22.012 -31.076 1.00 91.06 153 GLU A C 1
ATOM 1232 O O . GLU A 1 153 ? -1.437 22.409 -31.475 1.00 91.06 153 GLU A O 1
ATOM 1237 N N . LEU A 1 154 ? -0.185 20.853 -30.426 1.00 92.06 154 LEU A N 1
ATOM 1238 C CA . LEU A 1 154 ? -1.303 19.982 -30.058 1.00 92.06 154 LEU A CA 1
ATOM 1239 C C . LEU A 1 154 ? -1.880 20.364 -28.693 1.00 92.06 154 LEU A C 1
ATOM 1241 O O . LEU A 1 154 ? -3.095 20.522 -28.557 1.00 92.06 154 LEU A O 1
ATOM 1245 N N . GLY A 1 155 ? -1.010 20.521 -27.695 1.00 88.25 155 GLY A N 1
ATOM 1246 C CA . GLY A 1 155 ? -1.377 20.669 -26.290 1.00 88.25 155 GLY A CA 1
ATOM 1247 C C . GLY A 1 155 ? -2.121 21.957 -25.960 1.00 88.25 155 GLY A C 1
ATOM 1248 O O . GLY A 1 155 ? -3.021 21.932 -25.123 1.00 88.25 155 GLY A O 1
ATOM 1249 N N . SER A 1 156 ? -1.817 23.054 -26.661 1.00 87.56 156 SER A N 1
ATOM 1250 C CA . SER A 1 156 ? -2.533 24.330 -26.511 1.00 87.56 156 SER A CA 1
ATOM 1251 C C . SER A 1 156 ? -3.996 24.260 -26.960 1.00 87.56 156 SER A C 1
ATOM 1253 O O . SER A 1 156 ? -4.822 25.037 -26.483 1.00 87.56 156 SER A O 1
ATOM 1255 N N . LYS A 1 157 ? -4.327 23.327 -27.863 1.00 88.81 157 LYS A N 1
ATOM 1256 C CA . LYS A 1 157 ? -5.682 23.126 -28.395 1.00 88.81 157 LYS A CA 1
ATOM 1257 C C . LYS A 1 157 ? -6.443 22.082 -27.592 1.00 88.81 157 LYS A C 1
ATOM 1259 O O . LYS A 1 157 ? -7.582 22.311 -27.201 1.00 88.81 157 LYS A O 1
ATOM 1264 N N . ASP A 1 158 ? -5.817 20.926 -27.391 1.00 92.62 158 ASP A N 1
ATOM 1265 C CA . ASP A 1 158 ? -6.401 19.800 -26.672 1.00 92.62 158 ASP A CA 1
ATOM 1266 C C . ASP A 1 158 ? -5.293 18.942 -26.027 1.00 92.62 158 ASP A C 1
ATOM 1268 O O . ASP A 1 158 ? -4.616 18.166 -26.717 1.00 92.62 158 ASP A O 1
ATOM 1272 N N . PRO A 1 159 ? -5.125 19.024 -24.694 1.00 93.44 159 PRO A N 1
ATOM 1273 C CA . PRO A 1 159 ? -4.161 18.211 -23.965 1.00 93.44 159 PRO A CA 1
ATOM 1274 C C . PRO A 1 159 ? -4.347 16.698 -24.156 1.00 93.44 159 PRO A C 1
ATOM 1276 O O . PRO A 1 159 ? -3.365 15.955 -24.165 1.00 93.44 159 PRO A O 1
ATOM 1279 N N . VAL A 1 160 ? -5.584 16.223 -24.341 1.00 95.56 160 VAL A N 1
ATOM 1280 C CA . VAL A 1 160 ? -5.875 14.795 -24.551 1.00 95.56 160 VAL A CA 1
ATOM 1281 C C . VAL A 1 160 ? -5.351 14.351 -25.915 1.00 95.56 160 VAL A C 1
ATOM 1283 O O . VAL A 1 160 ? -4.736 13.289 -26.030 1.00 95.56 160 VAL A O 1
ATOM 1286 N N . ARG A 1 161 ? -5.517 15.180 -26.953 1.00 95.31 161 ARG A N 1
ATOM 1287 C CA . ARG A 1 161 ? -4.957 14.923 -28.289 1.00 95.31 161 ARG A CA 1
ATOM 1288 C C . ARG A 1 161 ? -3.431 14.860 -28.273 1.00 95.31 161 ARG A C 1
ATOM 1290 O O . ARG A 1 161 ? -2.867 13.983 -28.928 1.00 95.31 161 ARG A O 1
ATOM 1297 N N . ALA A 1 162 ? -2.775 15.750 -27.530 1.00 96.38 162 ALA A N 1
ATOM 1298 C CA . ALA A 1 162 ? -1.321 15.733 -27.377 1.00 96.38 162 ALA A CA 1
ATOM 1299 C C . ALA A 1 162 ? -0.829 14.446 -26.698 1.00 96.38 162 ALA A C 1
ATOM 1301 O O . ALA A 1 162 ? 0.055 13.773 -27.228 1.00 96.38 162 ALA A O 1
ATOM 1302 N N . LEU A 1 163 ? -1.445 14.057 -25.575 1.00 96.56 163 LEU A N 1
ATOM 1303 C CA . LEU A 1 163 ? -1.119 12.809 -24.876 1.00 96.56 163 LEU A CA 1
ATOM 1304 C C . LEU A 1 163 ? -1.337 11.580 -25.758 1.00 96.56 163 LEU A C 1
ATOM 1306 O O . LEU A 1 163 ? -0.469 10.713 -25.830 1.00 96.56 163 LEU A O 1
ATOM 1310 N N . ARG A 1 164 ? -2.462 11.527 -26.477 1.00 96.31 164 ARG A N 1
ATOM 1311 C CA . ARG A 1 164 ? -2.779 10.435 -27.404 1.00 96.31 164 ARG A CA 1
ATOM 1312 C C . ARG A 1 164 ? -1.688 10.265 -28.459 1.00 96.31 164 ARG A C 1
ATOM 1314 O O . ARG A 1 164 ? -1.172 9.163 -28.634 1.00 96.31 164 ARG A O 1
ATOM 1321 N N . ALA A 1 165 ? -1.306 11.356 -29.127 1.00 96.38 165 ALA A N 1
ATOM 1322 C CA . ALA A 1 165 ? -0.239 11.343 -30.127 1.00 96.38 165 ALA A CA 1
ATOM 1323 C C . ALA A 1 165 ? 1.105 10.909 -29.519 1.00 96.38 165 ALA A C 1
ATOM 1325 O O . ALA A 1 165 ? 1.827 10.104 -30.107 1.00 96.38 165 ALA A O 1
ATOM 1326 N N . PHE A 1 166 ? 1.418 11.396 -28.318 1.00 96.75 166 PHE A N 1
ATOM 1327 C CA . PHE A 1 166 ? 2.634 11.034 -27.600 1.00 96.75 166 PHE A CA 1
ATOM 1328 C C . PHE A 1 166 ? 2.700 9.534 -27.269 1.00 96.75 166 PHE A C 1
ATOM 1330 O O . PHE A 1 166 ? 3.712 8.889 -27.548 1.00 96.75 166 PHE A O 1
ATOM 1337 N N . TYR A 1 167 ? 1.621 8.948 -26.738 1.00 96.62 167 TYR A N 1
ATOM 1338 C CA . TYR A 1 167 ? 1.567 7.520 -26.407 1.00 96.62 167 TYR A CA 1
ATOM 1339 C C . TYR A 1 167 ? 1.680 6.621 -27.643 1.00 96.62 167 TYR A C 1
ATOM 1341 O O . TYR A 1 167 ? 2.417 5.633 -27.611 1.00 96.62 167 TYR A O 1
ATOM 1349 N N . ILE A 1 168 ? 1.018 6.984 -28.749 1.00 96.50 168 ILE A N 1
ATOM 1350 C CA . ILE A 1 168 ? 1.155 6.281 -30.036 1.00 96.50 168 ILE A CA 1
ATOM 1351 C C . ILE A 1 168 ? 2.612 6.322 -30.506 1.00 96.50 168 ILE A C 1
ATOM 1353 O O . ILE A 1 168 ? 3.196 5.285 -30.823 1.00 96.50 168 ILE A O 1
ATOM 1357 N N . ASN A 1 169 ? 3.239 7.499 -30.483 1.00 95.62 169 ASN A N 1
ATOM 1358 C CA . ASN A 1 169 ? 4.619 7.658 -30.935 1.00 95.62 169 ASN A CA 1
ATOM 1359 C C . ASN A 1 169 ? 5.623 6.899 -30.051 1.00 95.62 169 ASN A C 1
ATOM 1361 O O . ASN A 1 169 ? 6.595 6.345 -30.575 1.00 95.62 169 ASN A O 1
ATOM 1365 N N . LEU A 1 170 ? 5.386 6.814 -28.736 1.00 94.44 170 LEU A N 1
ATOM 1366 C CA . LEU A 1 170 ? 6.165 5.964 -27.827 1.00 94.44 170 LEU A CA 1
ATOM 1367 C C . LEU A 1 170 ? 6.058 4.482 -28.210 1.00 94.44 170 LEU A C 1
ATOM 1369 O O . LEU A 1 170 ? 7.078 3.806 -28.359 1.00 94.44 170 LEU A O 1
ATOM 1373 N N . ALA A 1 171 ? 4.837 3.983 -28.406 1.00 95.19 171 ALA A N 1
ATOM 1374 C CA . ALA A 1 171 ? 4.580 2.582 -28.737 1.00 95.19 171 ALA A CA 1
ATOM 1375 C C . ALA A 1 171 ? 5.124 2.178 -30.122 1.00 95.19 171 ALA A C 1
ATOM 1377 O O . ALA A 1 171 ? 5.651 1.068 -30.279 1.00 95.19 171 ALA A O 1
ATOM 1378 N N . ALA A 1 172 ? 5.044 3.088 -31.099 1.00 94.19 172 ALA A N 1
ATOM 1379 C CA . ALA A 1 172 ? 5.555 2.913 -32.459 1.00 94.19 172 ALA A CA 1
ATOM 1380 C C . ALA A 1 172 ? 7.084 2.987 -32.554 1.00 94.19 172 ALA A C 1
ATOM 1382 O O . ALA A 1 172 ? 7.686 2.391 -33.445 1.00 94.19 172 ALA A O 1
ATOM 1383 N N . SER A 1 173 ? 7.735 3.684 -31.621 1.00 90.06 173 SER A N 1
ATOM 1384 C CA . SER A 1 173 ? 9.198 3.815 -31.596 1.00 90.06 173 SER A CA 1
ATOM 1385 C C . SER A 1 173 ? 9.921 2.567 -31.079 1.00 90.06 173 SER A C 1
ATOM 1387 O O . SER A 1 173 ? 11.153 2.492 -31.166 1.00 90.06 173 SER A O 1
ATOM 1389 N N . ASN A 1 174 ? 9.173 1.589 -30.564 1.00 87.25 174 ASN A N 1
ATOM 1390 C CA . ASN A 1 174 ? 9.681 0.326 -30.050 1.00 87.25 174 ASN A CA 1
ATOM 1391 C C . ASN A 1 174 ? 9.166 -0.864 -30.877 1.00 87.25 174 ASN A C 1
ATOM 1393 O O . ASN A 1 174 ? 8.233 -0.720 -31.651 1.00 87.25 174 ASN A O 1
ATOM 1397 N N . ASN A 1 175 ? 9.733 -2.059 -30.679 1.00 89.00 175 ASN A N 1
ATOM 1398 C CA . ASN A 1 175 ? 9.196 -3.336 -31.182 1.00 89.00 175 ASN A CA 1
ATOM 1399 C C . ASN A 1 175 ? 8.634 -4.224 -30.062 1.00 89.00 175 ASN A C 1
ATOM 1401 O O . ASN A 1 175 ? 8.111 -5.296 -30.352 1.00 89.00 175 ASN A O 1
ATOM 1405 N N . LYS A 1 176 ? 8.702 -3.778 -28.807 1.00 93.38 176 LYS A N 1
ATOM 1406 C CA . LYS A 1 176 ? 8.158 -4.466 -27.632 1.00 93.38 176 LYS A CA 1
ATOM 1407 C C . LYS A 1 176 ? 7.070 -3.609 -26.986 1.00 93.38 176 LYS A C 1
ATOM 1409 O O . LYS A 1 176 ? 6.930 -2.429 -27.313 1.00 93.38 176 LYS A O 1
ATOM 1414 N N . ARG A 1 177 ? 6.317 -4.198 -26.055 1.00 95.06 177 ARG A N 1
ATOM 1415 C CA . ARG A 1 177 ? 5.424 -3.444 -25.164 1.00 95.06 177 ARG A CA 1
ATOM 1416 C C . ARG A 1 177 ? 6.244 -2.421 -24.376 1.00 95.06 177 ARG A C 1
ATOM 1418 O O . ARG A 1 177 ? 7.281 -2.783 -23.828 1.00 95.06 177 ARG A O 1
ATOM 1425 N N . VAL A 1 178 ? 5.782 -1.175 -24.316 1.00 95.81 178 VAL A N 1
ATOM 1426 C CA . VAL A 1 178 ? 6.355 -0.120 -23.467 1.00 95.81 178 VAL A CA 1
ATOM 1427 C C . VAL A 1 178 ? 5.452 0.074 -22.255 1.00 95.81 178 VAL A C 1
ATOM 1429 O O . VAL A 1 178 ? 4.258 0.326 -22.409 1.00 95.81 178 VAL A O 1
ATOM 1432 N N . VAL A 1 179 ? 6.014 -0.044 -21.056 1.00 96.50 179 VAL A N 1
ATOM 1433 C CA . VAL A 1 179 ? 5.325 0.228 -19.794 1.00 96.50 179 VAL A CA 1
ATOM 1434 C C . VAL A 1 179 ? 5.869 1.527 -19.213 1.00 96.50 179 VAL A C 1
ATOM 1436 O O . VAL A 1 179 ? 7.048 1.617 -18.875 1.00 96.50 179 VAL A O 1
ATOM 1439 N N . VAL A 1 180 ? 5.009 2.532 -19.099 1.00 96.06 180 VAL A N 1
ATOM 1440 C CA . VAL A 1 180 ? 5.333 3.801 -18.443 1.00 96.06 180 VAL A CA 1
ATOM 1441 C C . VAL A 1 180 ? 4.793 3.752 -17.022 1.00 96.06 180 VAL A C 1
ATOM 1443 O O . VAL A 1 180 ? 3.593 3.565 -16.833 1.00 96.06 180 VAL A O 1
ATOM 1446 N N . ILE A 1 181 ? 5.671 3.916 -16.037 1.00 95.56 181 ILE A N 1
ATOM 1447 C CA . ILE A 1 181 ? 5.344 3.872 -14.613 1.00 95.56 181 ILE A CA 1
ATOM 1448 C C . ILE A 1 181 ? 5.612 5.247 -14.013 1.00 95.56 181 ILE A C 1
ATOM 1450 O O . ILE A 1 181 ? 6.750 5.714 -14.029 1.00 95.56 181 ILE A O 1
ATOM 1454 N N . ILE A 1 182 ? 4.568 5.870 -13.471 1.00 93.88 182 ILE A N 1
ATOM 1455 C CA . ILE A 1 182 ? 4.668 7.125 -12.724 1.00 93.88 182 ILE A CA 1
ATOM 1456 C C . ILE A 1 182 ? 4.422 6.818 -11.249 1.00 93.88 182 ILE A C 1
ATOM 1458 O O . ILE A 1 182 ? 3.299 6.492 -10.856 1.00 93.88 182 ILE A O 1
ATOM 1462 N N . ASP A 1 183 ? 5.483 6.882 -10.454 1.00 91.19 183 ASP A N 1
ATOM 1463 C CA . ASP A 1 183 ? 5.436 6.741 -9.003 1.00 91.19 183 ASP A CA 1
ATOM 1464 C C . ASP A 1 183 ? 5.221 8.092 -8.325 1.00 91.19 183 ASP A C 1
ATOM 1466 O O . ASP A 1 183 ? 5.646 9.127 -8.834 1.00 91.19 183 ASP A O 1
ATOM 1470 N N . GLU A 1 184 ? 4.543 8.068 -7.181 1.00 87.38 184 GLU A N 1
ATOM 1471 C CA . GLU A 1 184 ? 4.060 9.248 -6.456 1.00 87.38 184 GLU A CA 1
ATOM 1472 C C . GLU A 1 184 ? 3.263 10.206 -7.358 1.00 87.38 184 GLU A C 1
ATOM 1474 O O . GLU A 1 184 ? 3.386 11.429 -7.258 1.00 87.38 184 GLU A O 1
ATOM 1479 N N . PHE A 1 185 ? 2.446 9.656 -8.266 1.00 89.62 185 PHE A N 1
ATOM 1480 C CA . PHE A 1 185 ? 1.707 10.428 -9.273 1.00 89.62 185 PHE A CA 1
ATOM 1481 C C . PHE A 1 185 ? 0.864 11.560 -8.658 1.00 89.62 185 PHE A C 1
ATOM 1483 O O . PHE A 1 185 ? 0.756 12.641 -9.239 1.00 89.62 185 PHE A O 1
ATOM 1490 N N . GLU A 1 186 ? 0.326 11.359 -7.452 1.00 87.19 186 GLU A N 1
ATOM 1491 C CA . GLU A 1 186 ? -0.421 12.375 -6.710 1.00 87.19 186 GLU A CA 1
ATOM 1492 C C . GLU A 1 186 ? 0.351 13.690 -6.523 1.00 87.19 186 GLU A C 1
ATOM 1494 O O . GLU A 1 186 ? -0.253 14.765 -6.520 1.00 87.19 186 GLU A O 1
ATOM 1499 N N . ARG A 1 187 ? 1.686 13.636 -6.434 1.00 81.81 187 ARG A N 1
ATOM 1500 C CA . ARG A 1 187 ? 2.543 14.801 -6.178 1.00 81.81 187 ARG A CA 1
ATOM 1501 C C . ARG A 1 187 ? 2.574 15.790 -7.338 1.00 81.81 187 ARG A C 1
ATOM 1503 O O . ARG A 1 187 ? 2.875 16.960 -7.123 1.00 81.81 187 ARG A O 1
ATOM 1510 N N . LEU A 1 188 ? 2.187 15.367 -8.539 1.00 77.75 188 LEU A N 1
ATOM 1511 C CA . LEU A 1 188 ? 2.096 16.253 -9.706 1.00 77.75 188 LEU A CA 1
ATOM 1512 C C . LEU A 1 188 ? 0.900 17.190 -9.654 1.00 77.75 188 LEU A C 1
ATOM 1514 O O . LEU A 1 188 ? 0.883 18.222 -10.318 1.00 77.75 188 LEU A O 1
ATOM 1518 N N . THR A 1 189 ? -0.106 16.823 -8.867 1.00 74.69 189 THR A N 1
ATOM 1519 C CA . THR A 1 189 ? -1.332 17.610 -8.738 1.00 74.69 189 THR A CA 1
ATOM 1520 C C . THR A 1 189 ? -1.232 18.672 -7.643 1.00 74.69 189 THR A C 1
ATOM 1522 O O . THR A 1 189 ? -2.093 19.545 -7.556 1.00 74.69 189 THR A O 1
ATOM 1525 N N . SER A 1 190 ? -0.168 18.646 -6.831 1.00 70.06 190 SER A N 1
ATOM 1526 C CA . SER A 1 190 ? 0.088 19.634 -5.780 1.00 70.06 190 SER A CA 1
ATOM 1527 C C . SER A 1 190 ? 1.008 20.767 -6.242 1.00 70.06 190 SER A C 1
ATOM 1529 O O . SER A 1 190 ? 2.079 20.520 -6.791 1.00 70.06 190 SER A O 1
ATOM 1531 N N . LYS A 1 191 ? 0.641 22.021 -5.943 1.00 61.97 191 LYS A N 1
ATOM 1532 C CA . LYS A 1 191 ? 1.522 23.195 -6.088 1.00 61.97 191 LYS A CA 1
ATOM 1533 C C . LYS A 1 191 ? 2.135 23.578 -4.740 1.00 61.97 191 LYS A C 1
ATOM 1535 O O . LYS A 1 191 ? 1.426 23.636 -3.739 1.00 61.97 191 LYS A O 1
ATOM 1540 N N . GLY A 1 192 ? 3.436 23.881 -4.721 1.00 56.88 192 GLY A N 1
ATOM 1541 C CA . GLY A 1 192 ? 4.096 24.566 -3.598 1.00 56.88 192 GLY A CA 1
ATOM 1542 C C . GLY A 1 192 ? 4.012 23.859 -2.239 1.00 56.88 192 GLY A C 1
ATOM 1543 O O . GLY A 1 192 ? 3.923 24.532 -1.220 1.00 56.88 192 GLY A O 1
ATOM 1544 N N . GLY A 1 193 ? 3.994 22.522 -2.213 1.00 56.78 193 GLY A N 1
ATOM 1545 C CA . GLY A 1 193 ? 3.937 21.741 -0.969 1.00 56.78 193 GLY A CA 1
ATOM 1546 C C . GLY A 1 193 ? 2.535 21.541 -0.378 1.00 56.78 193 GLY A C 1
ATOM 1547 O O . GLY A 1 193 ? 2.417 20.919 0.676 1.00 56.78 193 GLY A O 1
ATOM 1548 N N . ALA A 1 194 ? 1.475 22.017 -1.045 1.00 64.75 194 ALA A N 1
ATOM 1549 C CA . ALA A 1 194 ? 0.099 21.693 -0.670 1.00 64.75 194 ALA A CA 1
ATOM 1550 C C . ALA A 1 194 ? -0.173 20.180 -0.779 1.00 64.75 194 ALA A C 1
ATOM 1552 O O . ALA A 1 194 ? 0.467 19.475 -1.561 1.00 64.75 194 ALA A O 1
ATOM 1553 N N . LEU A 1 195 ? -1.143 19.673 -0.015 1.00 69.25 195 LEU A N 1
ATOM 1554 C CA . LEU A 1 195 ? -1.591 18.290 -0.180 1.00 69.25 195 LEU A CA 1
ATOM 1555 C C . LEU A 1 195 ? -2.260 18.120 -1.561 1.00 69.25 195 LEU A C 1
ATOM 1557 O O . LEU A 1 195 ? -2.972 19.030 -1.994 1.00 69.25 195 LEU A O 1
ATOM 1561 N N . PRO A 1 196 ? -2.043 16.986 -2.255 1.00 77.38 196 PRO A N 1
ATOM 1562 C CA . PRO A 1 196 ? -2.754 16.652 -3.486 1.00 77.38 196 PRO A CA 1
ATOM 1563 C C . PRO A 1 196 ? -4.274 16.771 -3.328 1.00 77.38 196 PRO A C 1
ATOM 1565 O O . PRO A 1 196 ? -4.839 16.250 -2.366 1.00 77.38 196 PRO A O 1
ATOM 1568 N N . ASP A 1 197 ? -4.934 17.430 -4.282 1.00 79.38 197 ASP A N 1
ATOM 1569 C CA . ASP A 1 197 ? -6.394 17.536 -4.320 1.00 79.38 197 ASP A CA 1
ATOM 1570 C C . ASP A 1 197 ? -7.005 16.302 -5.020 1.00 79.38 197 ASP A C 1
ATOM 1572 O O . ASP A 1 197 ? -6.750 16.091 -6.214 1.00 79.38 197 ASP A O 1
ATOM 1576 N N . PRO A 1 198 ? -7.844 15.499 -4.333 1.00 82.00 198 PRO A N 1
ATOM 1577 C CA . PRO A 1 198 ? -8.453 14.305 -4.918 1.00 82.00 198 PRO A CA 1
ATOM 1578 C C . PRO A 1 198 ? -9.295 14.589 -6.171 1.00 82.00 198 PRO A C 1
ATOM 1580 O O . PRO A 1 198 ? -9.342 13.754 -7.077 1.00 82.00 198 PRO A O 1
ATOM 1583 N N . GLN A 1 199 ? -9.945 15.758 -6.259 1.00 87.12 199 GLN A N 1
ATOM 1584 C CA . GLN A 1 199 ? -10.774 16.117 -7.414 1.00 87.12 199 GLN A CA 1
ATOM 1585 C C . GLN A 1 199 ? -9.914 16.387 -8.656 1.00 87.12 199 GLN A C 1
ATOM 1587 O O . GLN A 1 199 ? -10.219 15.904 -9.751 1.00 87.12 199 GLN A O 1
ATOM 1592 N N . THR A 1 200 ? -8.814 17.118 -8.481 1.00 88.12 200 THR A N 1
ATOM 1593 C CA . THR A 1 200 ? -7.811 17.348 -9.524 1.00 88.12 200 THR A CA 1
ATOM 1594 C C . THR A 1 200 ? -7.194 16.028 -9.981 1.00 88.12 200 THR A C 1
ATOM 1596 O O . THR A 1 200 ? -7.135 15.768 -11.185 1.00 88.12 200 THR A O 1
ATOM 1599 N N . LEU A 1 201 ? -6.815 15.158 -9.039 1.00 90.12 201 LEU A N 1
ATOM 1600 C CA . LEU A 1 201 ? -6.242 13.847 -9.340 1.00 90.12 201 LEU A CA 1
ATOM 1601 C C . LEU A 1 201 ? -7.204 12.964 -10.147 1.00 90.12 201 LEU A C 1
ATOM 1603 O O . LEU A 1 201 ? -6.817 12.398 -11.169 1.00 90.12 201 LEU A O 1
ATOM 1607 N N . TYR A 1 202 ? -8.477 12.914 -9.748 1.00 92.81 202 TYR A N 1
ATOM 1608 C CA . TYR A 1 202 ? -9.537 12.241 -10.502 1.00 92.81 202 TYR A CA 1
ATOM 1609 C C . TYR A 1 202 ? -9.680 12.799 -11.930 1.00 92.81 202 TYR A C 1
ATOM 1611 O O . TYR A 1 202 ? -9.733 12.040 -12.904 1.00 92.81 202 TYR A O 1
ATOM 1619 N N . GLY A 1 203 ? -9.690 14.128 -12.078 1.00 92.62 203 GLY A N 1
ATOM 1620 C CA . GLY A 1 203 ? -9.777 14.794 -13.380 1.00 92.62 203 GLY A CA 1
ATOM 1621 C C . GLY A 1 203 ? -8.587 14.497 -14.301 1.00 92.62 203 GLY A C 1
ATOM 1622 O O . GLY A 1 203 ? -8.748 14.425 -15.518 1.00 92.62 203 GLY A O 1
ATOM 1623 N N . TRP A 1 204 ? -7.392 14.298 -13.745 1.00 92.75 204 TRP A N 1
ATOM 1624 C CA . TRP A 1 204 ? -6.208 13.937 -14.525 1.00 92.75 204 TRP A CA 1
ATOM 1625 C C . TRP A 1 204 ? -6.229 12.474 -14.955 1.00 92.75 204 TRP A C 1
ATOM 1627 O O . TRP A 1 204 ? -6.000 12.190 -16.130 1.00 92.75 204 TRP A O 1
ATOM 1637 N N . ILE A 1 205 ? -6.563 11.558 -14.037 1.00 92.69 205 ILE A N 1
ATOM 1638 C CA . ILE A 1 205 ? -6.688 10.125 -14.340 1.00 92.69 205 ILE A CA 1
ATOM 1639 C C . ILE A 1 205 ? -7.682 9.913 -15.487 1.00 92.69 205 ILE A C 1
ATOM 1641 O O . ILE A 1 205 ? -7.364 9.230 -16.457 1.00 92.69 205 ILE A O 1
ATOM 1645 N N . THR A 1 206 ? -8.861 10.532 -15.410 1.00 92.38 206 THR A N 1
ATOM 1646 C CA . THR A 1 206 ? -9.909 10.394 -16.436 1.00 92.38 206 THR A CA 1
ATOM 1647 C C . THR A 1 206 ? -9.472 10.935 -17.799 1.00 92.38 206 THR A C 1
ATOM 1649 O O . THR A 1 206 ? -9.560 10.214 -18.787 1.00 92.38 206 THR A O 1
ATOM 1652 N N . LYS A 1 207 ? -8.874 12.131 -17.864 1.00 92.94 207 LYS A N 1
ATOM 1653 C CA . LYS A 1 207 ? -8.344 12.677 -19.129 1.00 92.94 207 LYS A CA 1
ATOM 1654 C C . LYS A 1 207 ? -7.209 11.841 -19.729 1.00 92.94 207 LYS A C 1
ATOM 1656 O O . LYS A 1 207 ? -7.074 11.763 -20.948 1.00 92.94 207 LYS A O 1
ATOM 1661 N N . MET A 1 208 ? -6.375 11.216 -18.897 1.00 92.50 208 MET A N 1
ATOM 1662 C CA . MET A 1 208 ? -5.330 10.304 -19.375 1.00 92.50 208 MET A CA 1
ATOM 1663 C C . MET A 1 208 ? -5.926 9.000 -19.909 1.00 92.50 208 MET A C 1
ATOM 1665 O O . MET A 1 208 ? -5.445 8.490 -20.916 1.00 92.50 208 MET A O 1
ATOM 1669 N N . LEU A 1 209 ? -7.006 8.495 -19.306 1.00 92.25 209 LEU A N 1
ATOM 1670 C CA . LEU A 1 209 ? -7.771 7.374 -19.857 1.00 92.25 209 LEU A CA 1
ATOM 1671 C C . LEU A 1 209 ? -8.378 7.711 -21.229 1.00 92.25 209 LEU A C 1
ATOM 1673 O O . LEU A 1 209 ? -8.267 6.895 -22.144 1.00 92.25 209 LEU A O 1
ATOM 1677 N N . ASP A 1 210 ? -8.937 8.912 -21.402 1.00 92.12 210 ASP A N 1
ATOM 1678 C CA . ASP A 1 210 ? -9.473 9.385 -22.692 1.00 92.12 210 ASP A CA 1
ATOM 1679 C C . ASP A 1 210 ? -8.380 9.485 -23.779 1.00 92.12 210 ASP A C 1
ATOM 1681 O O . ASP A 1 210 ? -8.635 9.323 -24.978 1.00 92.12 210 ASP A O 1
ATOM 1685 N N . ALA A 1 211 ? -7.131 9.744 -23.379 1.00 94.38 211 ALA A N 1
ATOM 1686 C CA . ALA A 1 211 ? -5.986 9.781 -24.289 1.00 94.38 211 ALA A CA 1
ATOM 1687 C C . ALA A 1 211 ? -5.525 8.379 -24.727 1.00 94.38 211 ALA A C 1
ATOM 1689 O O . ALA A 1 211 ? -4.913 8.237 -25.788 1.00 94.38 211 ALA A O 1
ATOM 1690 N N . LEU A 1 212 ? -5.820 7.340 -23.940 1.00 93.31 212 LEU A N 1
ATOM 1691 C CA . LEU A 1 212 ? -5.492 5.955 -24.280 1.00 93.31 212 LEU A CA 1
ATOM 1692 C C . LEU A 1 212 ? -6.489 5.345 -25.278 1.00 93.31 212 LEU A C 1
ATOM 1694 O O . LEU A 1 212 ? -6.082 4.474 -26.057 1.00 93.31 212 LEU A O 1
ATOM 1698 N N . ARG A 1 213 ? -7.761 5.791 -25.282 1.00 88.06 213 ARG A N 1
ATOM 1699 C CA . ARG A 1 213 ? -8.799 5.289 -26.204 1.00 88.06 213 ARG A CA 1
ATOM 1700 C C . ARG A 1 213 ? -9.875 6.319 -26.608 1.00 88.06 213 ARG A C 1
ATOM 1702 O O . ARG A 1 213 ? -10.481 6.906 -25.717 1.00 88.06 213 ARG A O 1
ATOM 1709 N N . PRO A 1 214 ? -10.207 6.442 -27.916 1.00 87.25 214 PRO A N 1
ATOM 1710 C CA . PRO A 1 214 ? -9.484 5.850 -29.052 1.00 87.25 214 PRO A CA 1
ATOM 1711 C C . PRO A 1 214 ? -8.037 6.353 -29.057 1.00 87.25 214 PRO A C 1
ATOM 1713 O O . PRO A 1 214 ? -7.778 7.460 -28.595 1.00 87.25 214 PRO A O 1
ATOM 1716 N N . GLY A 1 215 ? -7.077 5.535 -29.477 1.00 92.12 215 GLY A N 1
ATOM 1717 C CA . GLY A 1 215 ? -5.658 5.866 -29.349 1.00 92.12 215 GLY A CA 1
ATOM 1718 C C . GLY A 1 215 ? -4.781 4.628 -29.275 1.00 92.12 215 GLY A C 1
ATOM 1719 O O . GLY A 1 215 ? -5.144 3.581 -29.802 1.00 92.12 215 GLY A O 1
ATOM 1720 N N . VAL A 1 216 ? -3.649 4.727 -28.572 1.00 94.88 216 VAL A N 1
ATOM 1721 C CA . VAL A 1 216 ? -2.591 3.699 -28.568 1.00 94.88 216 VAL A CA 1
ATOM 1722 C C . VAL A 1 216 ? -3.085 2.279 -28.272 1.00 94.88 216 VAL A C 1
ATOM 1724 O O . VAL A 1 216 ? -2.513 1.322 -28.782 1.00 94.88 216 VAL A O 1
ATOM 1727 N N . ILE A 1 217 ? -4.149 2.116 -27.482 1.00 92.94 217 ILE A N 1
ATOM 1728 C CA . ILE A 1 217 ? -4.680 0.789 -27.149 1.00 92.94 217 ILE A CA 1
ATOM 1729 C C . ILE A 1 217 ? -5.463 0.159 -28.305 1.00 92.94 217 ILE A C 1
ATOM 1731 O O . ILE A 1 217 ? -5.420 -1.061 -28.459 1.00 92.94 217 ILE A O 1
ATOM 1735 N N . ASP A 1 218 ? -6.152 0.972 -29.105 1.00 90.75 218 ASP A N 1
ATOM 1736 C CA . ASP A 1 218 ? -6.901 0.512 -30.277 1.00 90.75 218 ASP A CA 1
ATOM 1737 C C . ASP A 1 218 ? -5.992 0.445 -31.514 1.00 90.75 218 ASP A C 1
ATOM 1739 O O . ASP A 1 218 ? -6.019 -0.544 -32.243 1.00 90.75 218 ASP A O 1
ATOM 1743 N N . ASP A 1 219 ? -5.134 1.451 -31.700 1.00 93.69 219 ASP A N 1
ATOM 1744 C CA . ASP A 1 219 ? -4.226 1.562 -32.846 1.00 93.69 219 ASP A CA 1
ATOM 1745 C C . ASP A 1 219 ? -3.059 0.569 -32.746 1.00 93.69 219 ASP A C 1
ATOM 1747 O O . ASP A 1 219 ? -2.537 0.091 -33.753 1.00 93.69 219 ASP A O 1
ATOM 1751 N N . MET A 1 220 ? -2.624 0.261 -31.517 1.00 93.56 220 MET A N 1
ATOM 1752 C CA . MET A 1 220 ? -1.476 -0.603 -31.238 1.00 93.56 220 MET A CA 1
ATOM 1753 C C . MET A 1 220 ? -1.759 -1.572 -30.067 1.00 93.56 220 MET A C 1
ATOM 1755 O O . MET A 1 220 ? -1.109 -1.497 -29.016 1.00 93.56 220 MET A O 1
ATOM 1759 N N . PRO A 1 221 ? -2.698 -2.528 -30.213 1.00 90.81 221 PRO A N 1
ATOM 1760 C CA . PRO A 1 221 ? -3.084 -3.420 -29.123 1.00 90.81 221 PRO A CA 1
ATOM 1761 C C . PRO A 1 221 ? -1.894 -4.203 -28.558 1.00 90.81 221 PRO A C 1
ATOM 1763 O O . PRO A 1 221 ? -1.115 -4.816 -29.288 1.00 90.81 221 PRO A O 1
ATOM 1766 N N . GLY A 1 222 ? -1.745 -4.200 -27.233 1.00 92.19 222 GLY A N 1
ATOM 1767 C CA . GLY A 1 222 ? -0.675 -4.929 -26.545 1.00 92.19 222 GLY A CA 1
ATOM 1768 C C . GLY A 1 222 ? 0.692 -4.233 -26.514 1.00 92.19 222 GLY A C 1
ATOM 1769 O O . GLY A 1 222 ? 1.662 -4.802 -26.010 1.00 92.19 222 GLY A O 1
ATOM 1770 N N . ARG A 1 223 ? 0.796 -3.018 -27.066 1.00 95.19 223 ARG A N 1
ATOM 1771 C CA . ARG A 1 223 ? 2.069 -2.304 -27.264 1.00 95.19 223 ARG A CA 1
ATOM 1772 C C . ARG A 1 223 ? 2.390 -1.269 -26.197 1.00 95.19 223 ARG A C 1
ATOM 1774 O O . ARG A 1 223 ? 3.538 -0.835 -26.118 1.00 95.19 223 ARG A O 1
ATOM 1781 N N . PHE A 1 224 ? 1.416 -0.891 -25.378 1.00 96.12 224 PHE A N 1
ATOM 1782 C CA . PHE A 1 224 ? 1.563 0.187 -24.410 1.00 96.12 224 PHE A CA 1
ATOM 1783 C C . PHE A 1 224 ? 0.777 -0.090 -23.132 1.00 96.12 224 PHE A C 1
ATOM 1785 O O . PHE A 1 224 ? -0.341 -0.599 -23.182 1.00 96.12 224 PHE A O 1
ATOM 1792 N N . THR A 1 225 ? 1.354 0.291 -21.996 1.00 96.19 225 THR A N 1
ATOM 1793 C CA . THR A 1 225 ? 0.676 0.297 -20.699 1.00 96.19 225 THR A CA 1
ATOM 1794 C C . THR A 1 225 ? 1.105 1.519 -19.916 1.00 96.19 225 THR A C 1
ATOM 1796 O O . THR A 1 225 ? 2.299 1.742 -19.723 1.00 96.19 225 THR A O 1
ATOM 1799 N N . LEU A 1 226 ? 0.129 2.270 -19.418 1.00 96.00 226 LEU A N 1
ATOM 1800 C CA . LEU A 1 226 ? 0.359 3.332 -18.449 1.00 96.00 226 LEU A CA 1
ATOM 1801 C C . LEU A 1 226 ? 0.028 2.831 -17.045 1.00 96.00 226 LEU A C 1
ATOM 1803 O O . LEU A 1 226 ? -1.029 2.239 -16.825 1.00 96.00 226 LEU A O 1
ATOM 1807 N N . MET A 1 227 ? 0.932 3.061 -16.102 1.00 96.12 227 MET A N 1
ATOM 1808 C CA . MET A 1 227 ? 0.798 2.623 -14.723 1.00 96.12 227 MET A CA 1
ATOM 1809 C C . MET A 1 227 ? 1.029 3.790 -13.770 1.00 96.12 227 MET A C 1
ATOM 1811 O O . MET A 1 227 ? 2.076 4.433 -13.831 1.00 96.12 227 MET A O 1
ATOM 1815 N N . PHE A 1 228 ? 0.081 4.034 -12.866 1.00 95.06 228 PHE A N 1
ATOM 1816 C CA . PHE A 1 228 ? 0.274 4.983 -11.766 1.00 95.06 228 PHE A CA 1
ATOM 1817 C C . PHE A 1 228 ? 0.407 4.240 -10.447 1.00 95.06 228 PHE A C 1
ATOM 1819 O O . PHE A 1 228 ? -0.394 3.348 -10.155 1.00 95.06 228 P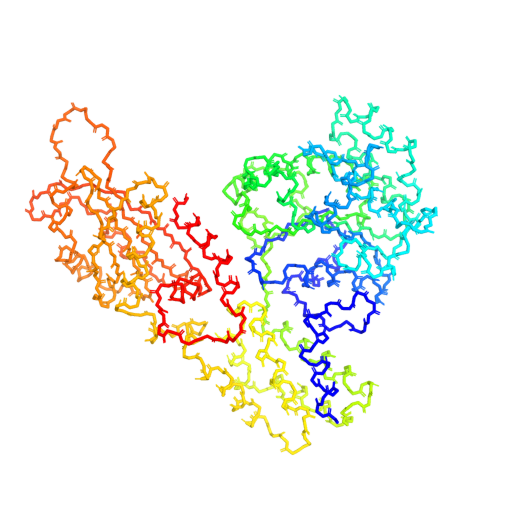HE A O 1
ATOM 1826 N N . LEU A 1 229 ? 1.409 4.626 -9.660 1.00 94.06 229 LEU A N 1
ATOM 1827 C CA . LEU A 1 229 ? 1.569 4.201 -8.276 1.00 94.06 229 LEU A CA 1
ATOM 1828 C C . LEU A 1 229 ? 1.196 5.392 -7.391 1.00 94.06 229 LEU A C 1
ATOM 1830 O O . LEU A 1 229 ? 1.839 6.439 -7.450 1.00 94.06 229 LEU A O 1
ATOM 1834 N N . ILE A 1 230 ? 0.123 5.237 -6.618 1.00 91.44 230 ILE A N 1
ATOM 1835 C CA . ILE A 1 230 ? -0.497 6.318 -5.848 1.00 91.44 230 ILE A CA 1
ATOM 1836 C C . ILE A 1 230 ? -0.541 5.929 -4.370 1.00 91.44 230 ILE A C 1
ATOM 1838 O O . ILE A 1 230 ? -0.833 4.781 -4.023 1.00 91.44 230 ILE A O 1
ATOM 1842 N N . GLN A 1 231 ? -0.266 6.876 -3.477 1.00 86.00 231 GLN A N 1
ATOM 1843 C CA . GLN A 1 231 ? -0.509 6.661 -2.048 1.00 86.00 231 GLN A CA 1
ATOM 1844 C C . GLN A 1 231 ? -2.021 6.646 -1.759 1.00 86.00 231 GLN A C 1
ATOM 1846 O O . GLN A 1 231 ? -2.755 7.539 -2.180 1.00 86.00 231 GLN A O 1
ATOM 1851 N N . GLU A 1 232 ? -2.497 5.635 -1.030 1.00 83.12 232 GLU A N 1
ATOM 1852 C CA . GLU A 1 232 ? -3.928 5.372 -0.806 1.00 83.12 232 GLU A CA 1
ATOM 1853 C C . GLU A 1 232 ? -4.681 6.579 -0.233 1.00 83.12 232 GLU A C 1
ATOM 1855 O O . GLU A 1 232 ? -5.794 6.862 -0.666 1.00 83.12 232 GLU A O 1
ATOM 1860 N N . THR A 1 233 ? -4.043 7.336 0.658 1.00 77.88 233 THR A N 1
ATOM 1861 C CA . THR A 1 233 ? -4.597 8.539 1.299 1.00 77.88 233 THR A CA 1
ATOM 1862 C C . THR A 1 233 ? -5.008 9.623 0.306 1.00 77.88 233 THR A C 1
ATOM 1864 O O . THR A 1 233 ? -5.965 10.350 0.557 1.00 77.88 233 THR A O 1
ATOM 1867 N N . TYR A 1 234 ? -4.309 9.736 -0.824 1.00 83.75 234 TYR A N 1
ATOM 1868 C CA . TYR A 1 234 ? -4.614 10.736 -1.852 1.00 83.75 234 TYR A CA 1
ATOM 1869 C C . TYR A 1 234 ? -5.460 10.167 -2.987 1.00 83.75 234 TYR A C 1
ATOM 1871 O O . TYR A 1 234 ? -5.981 10.920 -3.809 1.00 83.75 234 TYR A O 1
ATOM 1879 N N . TYR A 1 235 ? -5.611 8.843 -3.053 1.00 87.88 235 TYR A N 1
ATOM 1880 C CA . TYR A 1 235 ? -6.354 8.200 -4.121 1.00 87.88 235 TYR A CA 1
ATOM 1881 C C . TYR A 1 235 ? -7.861 8.516 -4.007 1.00 87.88 235 TYR A C 1
ATOM 1883 O O . TYR A 1 235 ? -8.469 8.241 -2.968 1.00 87.88 235 TYR A O 1
ATOM 1891 N N . PRO A 1 236 ? -8.510 9.045 -5.067 1.00 89.19 236 PRO A N 1
ATOM 1892 C CA . PRO A 1 236 ? -9.900 9.496 -5.019 1.00 89.19 236 PRO A CA 1
ATOM 1893 C C . PRO A 1 236 ? -10.893 8.322 -5.103 1.00 89.19 236 PRO A C 1
ATOM 1895 O O . PRO A 1 236 ? -11.694 8.231 -6.032 1.00 89.19 236 PRO A O 1
ATOM 1898 N N . SER A 1 237 ? -10.853 7.416 -4.119 1.00 88.62 237 SER A N 1
ATOM 1899 C CA . SER A 1 237 ? -11.565 6.126 -4.126 1.00 88.62 237 SER A CA 1
ATOM 1900 C C . SER A 1 237 ? -13.067 6.268 -4.391 1.00 88.62 237 SER A C 1
ATOM 1902 O O . SER A 1 237 ? -13.621 5.519 -5.188 1.00 88.62 237 SER A O 1
ATOM 1904 N N . SER A 1 238 ? -13.728 7.246 -3.760 1.00 86.94 238 SER A N 1
ATOM 1905 C CA . SER A 1 238 ? -15.173 7.473 -3.925 1.00 86.94 238 SER A CA 1
ATOM 1906 C C . SER A 1 238 ? -15.532 7.873 -5.362 1.00 86.94 238 SER A C 1
ATOM 1908 O O . SER A 1 238 ? -16.369 7.234 -5.997 1.00 86.94 238 SER A O 1
ATOM 1910 N N . LEU A 1 239 ? -14.828 8.868 -5.916 1.00 91.06 239 LEU A N 1
ATOM 1911 C CA . LEU A 1 239 ? -15.033 9.334 -7.293 1.00 91.06 239 LEU A CA 1
ATOM 1912 C C . LEU A 1 239 ? -14.712 8.233 -8.309 1.00 91.06 239 LEU A C 1
ATOM 1914 O O . LEU A 1 239 ? -15.434 8.054 -9.286 1.00 91.06 239 LEU A O 1
ATOM 1918 N N . MET A 1 240 ? -13.649 7.467 -8.061 1.00 92.50 240 MET A N 1
ATOM 1919 C CA . MET A 1 240 ? -13.242 6.362 -8.925 1.00 92.50 240 MET A CA 1
ATOM 1920 C C . MET A 1 240 ? -14.217 5.185 -8.875 1.00 92.50 240 MET A C 1
ATOM 1922 O O . MET A 1 240 ? -14.513 4.618 -9.922 1.00 92.50 240 MET A O 1
ATOM 1926 N N . LYS A 1 241 ? -14.781 4.848 -7.708 1.00 91.44 241 LYS A N 1
ATOM 1927 C CA . LYS A 1 241 ? -15.845 3.837 -7.582 1.00 91.44 241 LYS A CA 1
ATOM 1928 C C . LYS A 1 241 ? -17.093 4.248 -8.357 1.00 91.44 241 LYS A C 1
ATOM 1930 O O . LYS A 1 241 ? -17.669 3.440 -9.089 1.00 91.44 241 LYS A O 1
ATOM 1935 N N . ASP A 1 242 ? -17.485 5.511 -8.246 1.00 89.31 242 ASP A N 1
ATOM 1936 C CA . ASP A 1 242 ? -18.594 6.066 -9.017 1.00 89.31 242 ASP A CA 1
ATOM 1937 C C . ASP A 1 242 ? -18.319 6.012 -10.522 1.00 89.31 242 ASP A C 1
ATOM 1939 O O . ASP A 1 242 ? -19.168 5.557 -11.288 1.00 89.31 242 ASP A O 1
ATOM 1943 N N . PHE A 1 243 ? -17.116 6.402 -10.948 1.00 89.88 243 PHE A N 1
ATOM 1944 C CA . PHE A 1 243 ? -16.696 6.303 -12.342 1.00 89.88 243 PHE A CA 1
ATOM 1945 C C . PHE A 1 243 ? -16.718 4.854 -12.833 1.00 89.88 243 PHE A C 1
ATOM 1947 O O . PHE A 1 243 ? -17.319 4.568 -13.858 1.00 89.88 243 PHE A O 1
ATOM 1954 N N . VAL A 1 244 ? -16.131 3.910 -12.101 1.00 88.50 244 VAL A N 1
ATOM 1955 C CA . VAL A 1 244 ? -16.067 2.501 -12.512 1.00 88.50 244 VAL A CA 1
ATOM 1956 C C . VAL A 1 244 ? -17.449 1.849 -12.583 1.00 88.50 244 VAL A C 1
ATOM 1958 O O . VAL A 1 244 ? -17.688 1.065 -13.498 1.00 88.50 244 VAL A O 1
ATOM 1961 N N . SER A 1 245 ? -18.348 2.163 -11.648 1.00 85.31 245 SER A N 1
ATOM 1962 C CA . SER A 1 245 ? -19.687 1.560 -11.582 1.00 85.31 245 SER A CA 1
ATOM 1963 C C . SER A 1 245 ? -20.676 2.148 -12.590 1.00 85.31 245 SER A C 1
ATOM 1965 O O . SER A 1 245 ? -21.518 1.420 -13.109 1.00 85.31 245 SER A O 1
ATOM 1967 N N . LYS A 1 246 ? -20.585 3.452 -12.877 1.00 81.75 246 LYS A N 1
ATOM 1968 C CA . LYS A 1 246 ? -21.525 4.157 -13.767 1.00 81.75 246 LYS A CA 1
ATOM 1969 C C . LYS A 1 246 ? -21.039 4.242 -15.213 1.00 81.75 246 LYS A C 1
ATOM 1971 O O . LYS A 1 246 ? -21.827 4.563 -16.099 1.00 81.75 246 LYS A O 1
ATOM 1976 N N . SER A 1 247 ? -19.755 4.000 -15.466 1.00 66.06 247 SER A N 1
ATOM 1977 C CA . SER A 1 247 ? -19.154 4.244 -16.772 1.00 66.06 247 SER A CA 1
ATOM 1978 C C . SER A 1 247 ? -19.068 2.989 -17.637 1.00 66.06 247 SER A C 1
ATOM 1980 O O . SER A 1 247 ? -18.470 1.986 -17.255 1.00 66.06 247 SER A O 1
ATOM 1982 N N . GLY A 1 248 ? -19.568 3.087 -18.872 1.00 62.12 248 GLY A N 1
ATOM 1983 C CA . GLY A 1 248 ? -19.252 2.161 -19.965 1.00 62.12 248 GLY A CA 1
ATOM 1984 C C . GLY A 1 248 ? -17.899 2.451 -20.630 1.00 62.12 248 GLY A C 1
ATOM 1985 O O . GLY A 1 248 ? -17.691 2.041 -21.771 1.00 62.12 248 GLY A O 1
ATOM 1986 N N . HIS A 1 249 ? -17.005 3.211 -19.973 1.00 74.75 249 HIS A N 1
ATOM 1987 C CA . HIS A 1 249 ? -15.787 3.727 -20.594 1.00 74.75 249 HIS A CA 1
ATOM 1988 C C . HIS A 1 249 ? -14.939 2.589 -21.189 1.00 74.75 249 HIS A C 1
ATOM 1990 O O . HIS A 1 249 ? -14.486 1.707 -20.450 1.00 74.75 249 HIS A O 1
ATOM 1996 N N . PRO A 1 250 ? -14.646 2.610 -22.501 1.00 64.88 250 PRO A N 1
ATOM 1997 C CA . PRO A 1 250 ? -14.036 1.473 -23.187 1.00 64.88 250 PRO A CA 1
ATOM 1998 C C . PRO A 1 250 ? -12.637 1.068 -22.679 1.00 64.88 250 PRO A C 1
ATOM 2000 O O . PRO A 1 250 ? -12.210 -0.062 -22.926 1.00 64.88 250 PRO A O 1
ATOM 2003 N N . MET A 1 251 ? -11.911 1.944 -21.965 1.00 76.81 251 MET A N 1
ATOM 2004 C CA . MET A 1 251 ? -10.649 1.572 -21.285 1.00 76.81 251 MET A CA 1
ATOM 2005 C C . MET A 1 251 ? -10.819 0.708 -20.049 1.00 76.81 251 MET A C 1
ATOM 2007 O O . MET A 1 251 ? -9.907 -0.044 -19.716 1.00 76.81 251 MET A O 1
ATOM 2011 N N . LEU A 1 252 ? -11.973 0.754 -19.386 1.00 73.81 252 LEU A N 1
ATOM 2012 C CA . LEU A 1 252 ? -12.193 -0.021 -18.171 1.00 73.81 252 LEU A CA 1
ATOM 2013 C C . LEU A 1 252 ? -12.122 -1.535 -18.422 1.00 73.81 252 LEU A C 1
ATOM 2015 O O . LEU A 1 252 ? -11.734 -2.264 -17.516 1.00 73.81 252 LEU A O 1
ATOM 2019 N N . GLY A 1 253 ? -12.427 -1.994 -19.643 1.00 69.88 253 GLY A N 1
ATOM 2020 C CA . GLY A 1 253 ? -12.265 -3.393 -20.065 1.00 69.88 253 GLY A CA 1
ATOM 2021 C C . GLY A 1 253 ? -10.820 -3.808 -20.379 1.00 69.88 253 GLY A C 1
ATOM 2022 O O . GLY A 1 253 ? -10.553 -4.982 -20.613 1.00 69.88 253 GLY A O 1
ATOM 2023 N N . ARG A 1 254 ? -9.875 -2.861 -20.393 1.00 84.00 254 ARG A N 1
ATOM 2024 C CA . ARG A 1 254 ? -8.429 -3.088 -20.587 1.00 84.00 254 ARG A CA 1
ATOM 2025 C C . ARG A 1 254 ? -7.620 -2.743 -19.334 1.00 84.00 254 ARG A C 1
ATOM 2027 O O . ARG A 1 254 ? -6.404 -2.572 -19.407 1.00 84.00 254 ARG A O 1
ATOM 2034 N N . MET A 1 255 ? -8.303 -2.626 -18.201 1.00 88.69 255 MET A N 1
ATOM 2035 C CA . MET A 1 255 ? -7.731 -2.322 -16.901 1.00 88.69 255 MET A CA 1
ATOM 2036 C C . MET A 1 255 ? -7.803 -3.565 -16.016 1.00 88.69 255 MET A C 1
ATOM 2038 O O . MET A 1 255 ? -8.846 -4.215 -15.948 1.00 88.69 255 MET A O 1
ATOM 2042 N N . LEU A 1 256 ? -6.716 -3.883 -15.313 1.00 87.50 256 LEU A N 1
ATOM 2043 C CA . LEU A 1 256 ? -6.759 -4.874 -14.240 1.00 87.50 256 LEU A CA 1
ATOM 2044 C C . LEU A 1 256 ? -7.279 -4.186 -12.975 1.00 87.50 256 LEU A C 1
ATOM 2046 O O . LEU A 1 256 ? -6.737 -3.159 -12.574 1.00 87.50 256 LEU A O 1
ATOM 2050 N N . LYS A 1 257 ? -8.322 -4.751 -12.366 1.00 88.25 257 LYS A N 1
ATOM 2051 C CA . LYS A 1 257 ? -8.984 -4.200 -11.180 1.00 88.25 257 LYS A CA 1
ATOM 2052 C C . LYS A 1 257 ? -9.064 -5.277 -10.108 1.00 88.25 257 LYS A C 1
ATOM 2054 O O . LYS A 1 257 ? -9.523 -6.379 -10.399 1.00 88.25 257 LYS A O 1
ATOM 2059 N N . ALA A 1 258 ? -8.624 -4.955 -8.896 1.00 89.00 258 ALA A N 1
ATOM 2060 C CA . ALA A 1 258 ? -8.773 -5.837 -7.737 1.00 89.00 258 ALA A CA 1
ATOM 2061 C C . ALA A 1 258 ? -9.832 -5.317 -6.753 1.00 89.00 258 ALA A C 1
ATOM 2063 O O . ALA A 1 258 ? -10.472 -6.114 -6.077 1.00 89.00 258 ALA A O 1
ATOM 2064 N N . ASN A 1 259 ? -10.031 -3.996 -6.706 1.00 88.88 259 ASN A N 1
ATOM 2065 C CA . ASN A 1 259 ? -11.026 -3.322 -5.875 1.00 88.88 259 ASN A CA 1
ATOM 2066 C C . ASN A 1 259 ? -12.122 -2.658 -6.732 1.00 88.88 259 ASN A C 1
ATOM 2068 O O . ASN A 1 259 ? -11.909 -2.361 -7.911 1.00 88.88 259 ASN A O 1
ATOM 2072 N N . ASP A 1 260 ? -13.263 -2.342 -6.112 1.00 87.88 260 ASP A N 1
ATOM 2073 C CA . ASP A 1 260 ? -14.422 -1.691 -6.757 1.00 87.88 260 ASP A CA 1
ATOM 2074 C C . ASP A 1 260 ? -14.130 -0.288 -7.314 1.00 87.88 260 ASP A C 1
ATOM 2076 O O . ASP A 1 260 ? -14.804 0.181 -8.229 1.00 87.88 260 ASP A O 1
ATOM 2080 N N . ASP A 1 261 ? -13.126 0.395 -6.766 1.00 89.50 261 ASP A N 1
ATOM 2081 C CA . ASP A 1 261 ? -12.641 1.690 -7.256 1.00 89.50 261 ASP A CA 1
ATOM 2082 C C . ASP A 1 261 ? -11.713 1.553 -8.481 1.00 89.50 261 ASP A C 1
ATOM 2084 O O . ASP A 1 261 ? -11.230 2.539 -9.028 1.00 89.50 261 ASP A O 1
ATOM 2088 N N . GLY A 1 262 ? -11.472 0.325 -8.949 1.00 89.88 262 GLY A N 1
ATOM 2089 C CA . GLY A 1 262 ? -10.593 0.009 -10.067 1.00 89.88 262 GLY A CA 1
ATOM 2090 C C . GLY A 1 262 ? -9.125 -0.151 -9.682 1.00 89.88 262 GLY A C 1
ATOM 2091 O O . GLY A 1 262 ? -8.343 -0.615 -10.502 1.00 89.88 262 GLY A O 1
ATOM 2092 N N . SER A 1 263 ? -8.727 0.177 -8.456 1.00 93.38 263 SER A N 1
ATOM 2093 C CA . SER A 1 263 ? -7.332 0.069 -8.031 1.00 93.38 263 SER A CA 1
ATOM 2094 C C . SER A 1 263 ? -6.879 -1.377 -7.781 1.00 93.38 263 SER A C 1
ATOM 2096 O O . SER A 1 263 ? -7.677 -2.304 -7.596 1.00 93.38 263 SER A O 1
ATOM 2098 N N . ILE A 1 264 ? -5.560 -1.549 -7.732 1.00 93.62 264 ILE A N 1
ATOM 2099 C CA . ILE A 1 264 ? -4.866 -2.744 -7.261 1.00 93.62 264 ILE A CA 1
ATOM 2100 C C . ILE A 1 264 ? -4.103 -2.372 -5.987 1.00 93.62 264 ILE A C 1
ATOM 2102 O O . ILE A 1 264 ? -3.285 -1.451 -6.027 1.00 93.62 264 ILE A O 1
ATOM 2106 N N . PRO A 1 265 ? -4.328 -3.058 -4.857 1.00 89.12 265 PRO A N 1
ATOM 2107 C CA . PRO A 1 265 ? -3.566 -2.800 -3.649 1.00 89.12 265 PRO A CA 1
ATOM 2108 C C . PRO A 1 265 ? -2.179 -3.448 -3.738 1.00 89.12 265 PRO A C 1
ATOM 2110 O O . PRO A 1 265 ? -2.023 -4.545 -4.286 1.00 89.12 265 PRO A O 1
ATOM 2113 N N . VAL A 1 266 ? -1.168 -2.821 -3.137 1.00 88.75 266 VAL A N 1
ATOM 2114 C CA . VAL A 1 266 ? 0.122 -3.490 -2.915 1.00 88.75 266 VAL A CA 1
ATOM 2115 C C . VAL A 1 266 ? 0.000 -4.407 -1.706 1.00 88.75 266 VAL A C 1
ATOM 2117 O O . VAL A 1 266 ? -0.028 -3.953 -0.565 1.00 88.75 266 VAL A O 1
ATOM 2120 N N . ARG A 1 267 ? -0.109 -5.710 -1.968 1.00 88.12 267 ARG A N 1
ATOM 2121 C CA . ARG A 1 267 ? -0.175 -6.758 -0.946 1.00 88.12 267 ARG A CA 1
ATOM 2122 C C . ARG A 1 267 ? 0.774 -7.891 -1.298 1.00 88.12 267 ARG A C 1
ATOM 2124 O O . ARG A 1 267 ? 0.915 -8.238 -2.474 1.00 88.12 267 ARG A O 1
ATOM 2131 N N . TYR A 1 268 ? 1.374 -8.464 -0.266 1.00 89.81 268 TYR A N 1
ATOM 2132 C CA . TYR A 1 268 ? 2.215 -9.647 -0.352 1.00 89.81 268 TYR A CA 1
ATOM 2133 C C . TYR A 1 268 ? 1.451 -10.777 0.316 1.00 89.81 268 TYR A C 1
ATOM 2135 O O . TYR A 1 268 ? 1.095 -10.684 1.491 1.00 89.81 268 TYR A O 1
ATOM 2143 N N . ASP A 1 269 ? 1.116 -11.794 -0.465 1.00 90.69 269 ASP A N 1
ATOM 2144 C CA . ASP A 1 269 ? 0.545 -13.013 0.080 1.00 90.69 269 ASP A CA 1
ATOM 2145 C C . ASP A 1 269 ? 1.666 -13.967 0.495 1.00 90.69 269 ASP A C 1
ATOM 2147 O O . ASP A 1 269 ? 2.863 -13.679 0.402 1.00 90.69 269 ASP A O 1
ATOM 2151 N N . LYS A 1 270 ? 1.263 -15.117 1.020 1.00 91.62 270 LYS A N 1
ATOM 2152 C CA . LYS A 1 270 ? 2.189 -16.148 1.464 1.00 91.62 270 LYS A CA 1
ATOM 2153 C C . LYS A 1 270 ? 3.126 -16.574 0.326 1.00 91.62 270 LYS A C 1
ATOM 2155 O O . LYS A 1 270 ? 4.320 -16.776 0.544 1.00 91.62 270 LYS A O 1
ATOM 2160 N N . GLU A 1 271 ? 2.594 -16.682 -0.886 1.00 91.31 271 GLU A N 1
ATOM 2161 C CA . GLU A 1 271 ? 3.324 -17.048 -2.093 1.00 91.31 271 GLU A CA 1
ATOM 2162 C C . GLU A 1 271 ? 4.379 -15.990 -2.451 1.00 91.31 271 GLU A C 1
ATOM 2164 O O . GLU A 1 271 ? 5.520 -16.360 -2.732 1.00 91.31 271 GLU A O 1
ATOM 2169 N N . SER A 1 272 ? 4.059 -14.693 -2.337 1.00 91.62 272 SER A N 1
ATOM 2170 C CA . SER A 1 272 ? 5.029 -13.598 -2.483 1.00 91.62 272 SER A CA 1
ATOM 2171 C C . SER A 1 272 ? 6.240 -13.752 -1.556 1.00 91.62 272 SER A C 1
ATOM 2173 O O . SER A 1 272 ? 7.378 -13.549 -1.985 1.00 91.62 272 SER A O 1
ATOM 2175 N N . PHE A 1 273 ? 6.020 -14.103 -0.284 1.00 91.81 273 PHE A N 1
ATOM 2176 C CA . PHE A 1 273 ? 7.106 -14.275 0.686 1.00 91.81 273 PHE A CA 1
ATOM 2177 C C . PHE A 1 273 ? 7.944 -15.527 0.407 1.00 91.81 273 PHE A C 1
ATOM 2179 O O . PHE A 1 273 ? 9.168 -15.486 0.540 1.00 91.81 273 PHE A O 1
ATOM 2186 N N . PHE A 1 274 ? 7.319 -16.627 -0.022 1.00 91.75 274 PHE A N 1
ATOM 2187 C CA . PHE A 1 274 ? 8.049 -17.836 -0.406 1.00 91.75 274 PHE A CA 1
ATOM 2188 C C . PHE A 1 274 ? 8.877 -17.661 -1.684 1.00 91.75 274 PHE A C 1
ATOM 2190 O O . PHE A 1 274 ? 10.018 -18.123 -1.705 1.00 91.75 274 PHE A O 1
ATOM 2197 N N . ASP A 1 275 ? 8.354 -16.979 -2.710 1.00 89.44 275 ASP A N 1
ATOM 2198 C CA . ASP A 1 275 ? 9.127 -16.615 -3.913 1.00 89.44 275 ASP A CA 1
ATOM 2199 C C . ASP A 1 275 ? 10.335 -15.746 -3.541 1.00 89.44 275 ASP A C 1
ATOM 2201 O O . ASP A 1 275 ? 11.455 -15.977 -3.995 1.00 89.44 275 ASP A O 1
ATOM 2205 N N . TYR A 1 276 ? 10.130 -14.775 -2.649 1.00 88.62 276 TYR A N 1
ATOM 2206 C CA . TYR A 1 276 ? 11.203 -13.916 -2.166 1.00 88.62 276 TYR A CA 1
ATOM 2207 C C . TYR A 1 276 ? 12.302 -14.698 -1.427 1.00 88.62 276 TYR A C 1
ATOM 2209 O O . TYR A 1 276 ? 13.480 -14.542 -1.756 1.00 88.62 276 TYR A O 1
ATOM 2217 N N . MET A 1 277 ? 11.933 -15.581 -0.489 1.00 88.94 277 MET A N 1
ATOM 2218 C CA . MET A 1 277 ? 12.887 -16.453 0.211 1.00 88.94 277 MET A CA 1
ATOM 2219 C C . MET A 1 277 ? 13.681 -17.326 -0.762 1.00 88.94 277 MET A C 1
ATOM 2221 O O . MET A 1 277 ? 14.906 -17.393 -0.680 1.00 88.94 277 MET A O 1
ATOM 2225 N N . GLU A 1 278 ? 12.994 -17.975 -1.703 1.00 89.38 278 GLU A N 1
ATOM 2226 C CA . GLU A 1 278 ? 13.625 -18.822 -2.715 1.00 89.38 278 GLU A CA 1
ATOM 2227 C C . GLU A 1 278 ? 14.641 -18.042 -3.548 1.00 89.38 278 GLU A C 1
ATOM 2229 O O . GLU A 1 278 ? 15.764 -18.510 -3.748 1.00 89.38 278 GLU A O 1
ATOM 2234 N N . ARG A 1 279 ? 14.286 -16.831 -3.986 1.00 85.94 279 ARG A N 1
ATOM 2235 C CA . ARG A 1 279 ? 15.177 -15.977 -4.774 1.00 85.94 279 ARG A CA 1
ATOM 2236 C C . ARG A 1 279 ? 16.394 -15.515 -3.985 1.00 85.94 279 ARG A C 1
ATOM 2238 O O . ARG A 1 279 ? 17.487 -15.563 -4.540 1.00 85.94 279 ARG A O 1
ATOM 2245 N N . ILE A 1 280 ? 16.236 -15.127 -2.715 1.00 85.62 280 ILE A N 1
ATOM 2246 C CA . ILE A 1 280 ? 17.380 -14.787 -1.853 1.00 85.62 280 ILE A CA 1
ATOM 2247 C C . ILE A 1 280 ? 18.313 -15.975 -1.718 1.00 85.62 280 ILE A C 1
ATOM 2249 O O . ILE A 1 280 ? 19.502 -15.858 -1.991 1.00 85.62 280 ILE A O 1
ATOM 2253 N N . ILE A 1 281 ? 17.784 -17.122 -1.294 1.00 87.19 281 ILE A N 1
ATOM 2254 C CA . ILE A 1 281 ? 18.609 -18.294 -1.000 1.00 87.19 281 ILE A CA 1
ATOM 2255 C C . ILE A 1 281 ? 19.318 -18.763 -2.276 1.00 87.19 281 ILE A C 1
ATOM 2257 O O . ILE A 1 281 ? 20.509 -19.062 -2.242 1.00 87.19 281 ILE A O 1
ATOM 2261 N N . THR A 1 282 ? 18.629 -18.737 -3.419 1.00 86.44 282 THR A N 1
ATOM 2262 C CA . THR A 1 282 ? 19.226 -19.047 -4.726 1.00 86.44 282 THR A CA 1
ATOM 2263 C C . THR A 1 282 ? 20.351 -18.077 -5.085 1.00 86.44 282 THR A C 1
ATOM 2265 O O . THR A 1 282 ? 21.400 -18.513 -5.561 1.00 86.44 282 THR A O 1
ATOM 2268 N N . GLU A 1 283 ? 20.175 -16.777 -4.842 1.00 83.25 283 GLU A N 1
ATOM 2269 C CA . GLU A 1 283 ? 21.213 -15.773 -5.092 1.00 83.25 283 GLU A CA 1
ATOM 2270 C C . GLU A 1 283 ? 22.431 -15.994 -4.180 1.00 83.25 283 GLU A C 1
ATOM 2272 O O . GLU A 1 283 ? 23.569 -15.981 -4.650 1.00 83.25 283 GLU A O 1
ATOM 2277 N N . LEU A 1 284 ? 22.213 -16.295 -2.894 1.00 83.62 284 LEU A N 1
ATOM 2278 C CA . LEU A 1 284 ? 23.284 -16.623 -1.947 1.00 83.62 284 LEU A CA 1
ATOM 2279 C C . LEU A 1 284 ? 24.076 -17.863 -2.390 1.00 83.62 284 LEU A C 1
ATOM 2281 O O . LEU A 1 284 ? 25.306 -17.872 -2.317 1.00 83.62 284 LEU A O 1
ATOM 2285 N N . ILE A 1 285 ? 23.388 -18.898 -2.878 1.00 85.75 285 ILE A N 1
ATOM 2286 C CA . ILE A 1 285 ? 24.015 -20.116 -3.412 1.00 85.75 285 ILE A CA 1
ATOM 2287 C C . ILE A 1 285 ? 24.810 -19.798 -4.683 1.00 85.75 285 ILE A C 1
ATOM 2289 O O . ILE A 1 285 ? 25.962 -20.211 -4.816 1.00 85.75 285 ILE A O 1
ATOM 2293 N N . THR A 1 286 ? 24.214 -19.045 -5.609 1.00 85.19 286 THR A N 1
ATOM 2294 C CA . THR A 1 286 ? 24.825 -18.691 -6.902 1.00 85.19 286 THR A CA 1
ATOM 2295 C C . THR A 1 286 ? 26.125 -17.915 -6.703 1.00 85.19 286 THR A C 1
ATOM 2297 O O . THR A 1 286 ? 27.128 -18.199 -7.359 1.00 85.19 286 THR A O 1
ATOM 2300 N N . ASN A 1 287 ? 26.146 -17.006 -5.728 1.00 81.25 287 ASN A N 1
ATOM 2301 C CA . ASN A 1 287 ? 27.336 -16.246 -5.348 1.00 81.25 287 ASN A CA 1
ATOM 2302 C C . ASN A 1 287 ? 28.295 -17.021 -4.425 1.00 81.25 287 ASN A C 1
ATOM 2304 O O . ASN A 1 287 ? 29.261 -16.448 -3.925 1.00 81.25 287 ASN A O 1
ATOM 2308 N N . LYS A 1 288 ? 28.063 -18.325 -4.205 1.00 84.12 288 LYS A N 1
ATOM 2309 C CA . LYS A 1 288 ? 28.876 -19.215 -3.355 1.00 84.12 288 LYS A CA 1
ATOM 2310 C C . LYS A 1 288 ? 29.023 -18.714 -1.912 1.00 84.12 288 LYS A C 1
ATOM 2312 O O . LYS A 1 288 ? 30.018 -19.001 -1.250 1.00 84.12 288 LYS A O 1
ATOM 2317 N N . LEU A 1 289 ? 28.034 -17.964 -1.426 1.00 81.31 289 LEU A N 1
ATOM 2318 C CA . LEU A 1 289 ? 28.003 -17.434 -0.062 1.00 81.31 289 LEU A CA 1
ATOM 2319 C C . LEU A 1 289 ? 27.455 -18.449 0.935 1.00 81.31 289 LEU A C 1
ATOM 2321 O O . LEU A 1 289 ? 27.757 -18.354 2.121 1.00 81.31 289 LEU A O 1
ATOM 2325 N N . VAL A 1 290 ? 26.665 -19.411 0.459 1.00 82.44 290 VAL A N 1
ATOM 2326 C CA . VAL A 1 290 ? 26.147 -20.531 1.247 1.00 82.44 290 VAL A CA 1
ATOM 2327 C C . VAL A 1 290 ? 26.255 -21.833 0.443 1.00 82.44 290 VAL A C 1
ATOM 2329 O O . VAL A 1 290 ? 26.339 -21.778 -0.790 1.00 82.44 290 VAL A O 1
ATOM 2332 N N . PRO A 1 291 ? 26.286 -23.009 1.092 1.00 79.75 291 PRO A N 1
ATOM 2333 C CA . PRO A 1 291 ? 26.527 -24.261 0.384 1.00 79.75 291 PRO A CA 1
ATOM 2334 C C . PRO A 1 291 ? 25.307 -24.717 -0.445 1.00 79.75 291 PRO A C 1
ATOM 2336 O O . PRO A 1 291 ? 24.163 -24.369 -0.159 1.00 79.75 291 PRO A O 1
ATOM 2339 N N . LEU A 1 292 ? 25.548 -25.520 -1.491 1.00 76.56 292 LEU A N 1
ATOM 2340 C CA . LEU A 1 292 ? 24.524 -25.964 -2.459 1.00 76.56 292 LEU A CA 1
ATOM 2341 C C . LEU A 1 292 ? 23.367 -26.766 -1.833 1.00 76.56 292 LEU A C 1
ATOM 2343 O O . LEU A 1 292 ? 22.245 -26.726 -2.335 1.00 76.56 292 LEU A O 1
ATOM 2347 N N . ASN A 1 293 ? 23.620 -27.493 -0.742 1.00 79.50 293 ASN A N 1
ATOM 2348 C CA . ASN A 1 293 ? 22.599 -28.273 -0.032 1.00 79.50 293 ASN A CA 1
ATOM 2349 C C . ASN A 1 293 ? 21.515 -27.396 0.624 1.00 79.50 293 ASN A C 1
ATOM 2351 O O . ASN A 1 293 ? 20.442 -27.916 0.932 1.00 79.50 293 ASN A O 1
ATOM 2355 N N . ASN A 1 294 ? 21.723 -26.078 0.746 1.00 79.19 294 ASN A N 1
ATOM 2356 C CA . ASN A 1 294 ? 20.704 -25.143 1.233 1.00 79.19 294 ASN A CA 1
ATOM 2357 C C . ASN A 1 294 ? 19.477 -25.035 0.308 1.00 79.19 294 ASN A C 1
ATOM 2359 O O . ASN A 1 294 ? 18.452 -24.501 0.727 1.00 79.19 294 ASN A O 1
ATOM 2363 N N . LEU A 1 295 ? 19.502 -25.602 -0.908 1.00 75.50 295 LEU A N 1
ATOM 2364 C CA . LEU A 1 295 ? 18.285 -25.777 -1.718 1.00 75.50 295 LEU A CA 1
ATOM 2365 C C . LEU A 1 295 ? 17.211 -26.606 -0.992 1.00 75.50 295 LEU A C 1
ATOM 2367 O O . LEU A 1 295 ? 16.019 -26.342 -1.153 1.00 75.50 295 LEU A O 1
ATOM 2371 N N . ASN A 1 296 ? 17.614 -27.560 -0.146 1.00 81.25 296 ASN A N 1
ATOM 2372 C CA . ASN A 1 296 ? 16.680 -28.366 0.644 1.00 81.25 296 ASN A CA 1
ATOM 2373 C C . ASN A 1 296 ? 15.942 -27.533 1.703 1.00 81.25 296 ASN A C 1
ATOM 2375 O O . ASN A 1 296 ? 14.821 -27.867 2.078 1.00 81.25 296 ASN A O 1
ATOM 2379 N N . ILE A 1 297 ? 16.531 -26.421 2.156 1.00 83.12 297 ILE A N 1
ATOM 2380 C CA . ILE A 1 297 ? 15.876 -25.500 3.092 1.00 83.12 297 ILE A CA 1
ATOM 2381 C C . ILE A 1 297 ? 14.683 -24.832 2.406 1.00 83.12 297 ILE A C 1
ATOM 2383 O O . ILE A 1 297 ? 13.628 -24.705 3.015 1.00 83.12 297 ILE A O 1
ATOM 2387 N N . ILE A 1 298 ? 14.796 -24.470 1.124 1.00 81.00 298 ILE A N 1
ATOM 2388 C CA . ILE A 1 298 ? 13.702 -23.828 0.377 1.00 81.00 298 ILE A CA 1
ATOM 2389 C C . ILE A 1 298 ? 12.461 -24.732 0.353 1.00 81.00 298 ILE A C 1
ATOM 2391 O O . ILE A 1 298 ? 11.354 -24.285 0.665 1.00 81.00 298 ILE A O 1
ATOM 2395 N N . SER A 1 299 ? 12.633 -26.011 0.007 1.00 83.88 299 SER A N 1
ATOM 2396 C CA . SER A 1 299 ? 11.527 -26.976 -0.034 1.00 83.88 299 SER A CA 1
ATOM 2397 C C . SER A 1 299 ? 10.973 -27.274 1.363 1.00 83.88 299 SER A C 1
ATOM 2399 O O . SER A 1 299 ? 9.754 -27.369 1.542 1.00 83.88 299 SER A O 1
ATOM 2401 N N . ALA A 1 300 ? 11.840 -27.351 2.372 1.00 85.69 300 ALA A N 1
ATOM 2402 C CA . ALA A 1 300 ? 11.449 -27.565 3.759 1.00 85.69 300 ALA A CA 1
ATOM 2403 C C . ALA A 1 300 ? 10.661 -26.369 4.345 1.00 85.69 300 ALA A C 1
ATOM 2405 O O . ALA A 1 300 ? 9.645 -26.568 5.010 1.00 85.69 300 ALA A O 1
ATOM 2406 N N . LEU A 1 301 ? 11.042 -25.124 4.032 1.00 87.50 301 LEU A N 1
ATOM 2407 C CA . LEU A 1 301 ? 10.301 -23.919 4.431 1.00 87.50 30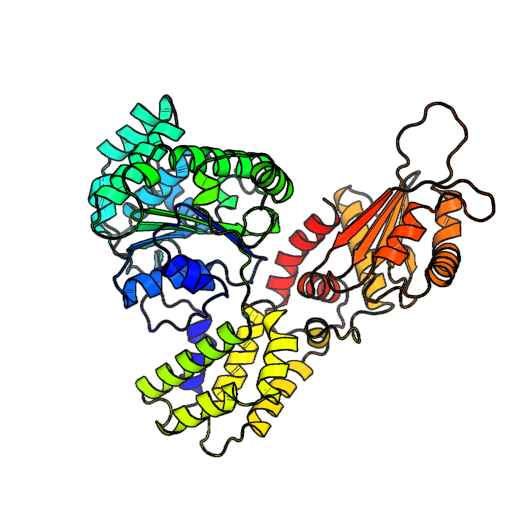1 LEU A CA 1
ATOM 2408 C C . LEU A 1 301 ? 8.904 -23.886 3.807 1.00 87.50 301 LEU A C 1
ATOM 2410 O O . LEU A 1 301 ? 7.926 -23.648 4.512 1.00 87.50 301 LEU A O 1
ATOM 2414 N N . LYS A 1 302 ? 8.802 -24.168 2.500 1.00 85.75 302 LYS A N 1
ATOM 2415 C CA . LYS A 1 302 ? 7.520 -24.190 1.771 1.00 85.75 302 LYS A CA 1
ATOM 2416 C C . LYS A 1 302 ? 6.569 -25.283 2.270 1.00 85.75 302 LYS A C 1
ATOM 2418 O O . LYS A 1 302 ? 5.357 -25.084 2.263 1.00 85.75 302 LYS A O 1
ATOM 2423 N N . SER A 1 303 ? 7.101 -26.433 2.688 1.00 88.06 303 SER A N 1
ATOM 2424 C CA . SER A 1 303 ? 6.305 -27.565 3.193 1.00 88.06 303 SER A CA 1
ATOM 2425 C C . SER A 1 303 ? 5.963 -27.465 4.684 1.00 88.06 303 SER A C 1
ATOM 2427 O O . SER A 1 303 ? 5.062 -28.159 5.159 1.00 88.06 303 SER A O 1
ATOM 2429 N N . SER A 1 304 ? 6.629 -26.584 5.432 1.00 92.62 304 SER A N 1
ATOM 2430 C CA . SER A 1 304 ? 6.382 -26.397 6.859 1.00 92.62 304 SER A CA 1
ATOM 2431 C C . SER A 1 304 ? 5.068 -25.669 7.127 1.00 92.62 304 SER A C 1
ATOM 2433 O O . SER A 1 304 ? 4.941 -24.463 6.901 1.00 92.62 304 SER A O 1
ATOM 2435 N N . LYS A 1 305 ? 4.102 -26.379 7.723 1.00 93.69 305 LYS A N 1
ATOM 2436 C CA . LYS A 1 305 ? 2.852 -25.768 8.195 1.00 93.69 305 LYS A CA 1
ATOM 2437 C C . LYS A 1 305 ? 3.110 -24.667 9.230 1.00 93.69 305 LYS A C 1
ATOM 2439 O O . LYS A 1 305 ? 2.512 -23.605 9.133 1.00 93.69 305 LYS A O 1
ATOM 2444 N N . LYS A 1 306 ? 4.043 -24.881 10.169 1.00 93.19 306 LYS A N 1
ATOM 2445 C CA . LYS A 1 306 ? 4.372 -23.900 11.220 1.00 93.19 306 LYS A CA 1
ATOM 2446 C C . LYS A 1 306 ? 4.859 -22.574 10.624 1.00 93.19 306 LYS A C 1
ATOM 2448 O O . LYS A 1 306 ? 4.370 -21.520 11.013 1.00 93.19 306 LYS A O 1
ATOM 2453 N N . VAL A 1 307 ? 5.794 -22.626 9.671 1.00 92.69 307 VAL A N 1
ATOM 2454 C CA . VAL A 1 307 ? 6.319 -21.424 8.995 1.00 92.69 307 VAL A CA 1
ATOM 2455 C C . VAL A 1 307 ? 5.243 -20.786 8.115 1.00 92.69 307 VAL A C 1
ATOM 2457 O O . VAL A 1 307 ? 5.074 -19.571 8.135 1.00 92.69 307 VAL A O 1
ATOM 2460 N N . SER A 1 308 ? 4.476 -21.602 7.386 1.00 92.94 308 SER A N 1
ATOM 2461 C CA . SER A 1 308 ? 3.350 -21.135 6.571 1.00 92.94 308 SER A CA 1
ATOM 2462 C C . SER A 1 308 ? 2.317 -20.362 7.397 1.00 92.94 308 SER A C 1
ATOM 2464 O O . SER A 1 308 ? 1.880 -19.298 6.962 1.00 92.94 308 SER A O 1
ATOM 2466 N N . ASP A 1 309 ? 1.929 -20.879 8.564 1.00 92.88 309 ASP A N 1
ATOM 2467 C CA . ASP A 1 309 ? 0.949 -20.241 9.448 1.00 92.88 309 ASP A CA 1
ATOM 2468 C C . ASP A 1 309 ? 1.510 -18.925 10.015 1.00 92.88 309 ASP A C 1
ATOM 2470 O O . ASP A 1 309 ? 0.838 -17.903 9.955 1.00 92.88 309 ASP A O 1
ATOM 2474 N N . LEU A 1 310 ? 2.784 -18.884 10.432 1.00 93.31 310 LEU A N 1
ATOM 2475 C CA . LEU A 1 310 ? 3.435 -17.647 10.893 1.00 93.31 310 LEU A CA 1
ATOM 2476 C C . LEU A 1 310 ? 3.476 -16.552 9.815 1.00 93.31 310 LEU A C 1
ATOM 2478 O O . LEU A 1 310 ? 3.171 -15.394 10.097 1.00 93.31 310 LEU A O 1
ATOM 2482 N N . ILE A 1 311 ? 3.816 -16.906 8.572 1.00 93.75 311 ILE A N 1
ATOM 2483 C CA . ILE A 1 311 ? 3.814 -15.955 7.450 1.00 93.75 311 ILE A CA 1
ATOM 2484 C C . ILE A 1 311 ? 2.397 -15.446 7.180 1.00 93.75 311 ILE A C 1
ATOM 2486 O O . ILE A 1 311 ? 2.198 -14.243 7.024 1.00 93.75 311 ILE A O 1
ATOM 2490 N N . LYS A 1 312 ? 1.421 -16.358 7.117 1.00 91.62 312 LYS A N 1
ATOM 2491 C CA . LYS A 1 312 ? 0.027 -16.031 6.808 1.00 91.62 312 LYS A CA 1
ATOM 2492 C C . LYS A 1 312 ? -0.623 -15.177 7.895 1.00 91.62 312 LYS A C 1
ATOM 2494 O O . LYS A 1 312 ? -1.375 -14.268 7.572 1.00 91.62 312 LYS A O 1
ATOM 2499 N N . ASP A 1 313 ? -0.373 -15.487 9.158 1.00 89.62 313 ASP A N 1
ATOM 2500 C CA . ASP A 1 313 ? -1.062 -14.822 10.257 1.00 89.62 313 ASP A CA 1
ATOM 2501 C C . ASP A 1 313 ? -0.433 -13.455 10.545 1.00 89.62 313 ASP A C 1
ATOM 2503 O O . ASP A 1 313 ? -1.151 -12.501 10.820 1.00 89.62 313 ASP A O 1
ATOM 2507 N N . TYR A 1 314 ? 0.894 -13.329 10.428 1.00 91.31 314 TYR A N 1
ATOM 2508 C CA . TYR A 1 314 ? 1.603 -12.091 10.757 1.00 91.31 314 TYR A CA 1
ATOM 2509 C C . TYR A 1 314 ? 2.017 -11.293 9.517 1.00 91.31 314 TYR A C 1
ATOM 2511 O O . TYR A 1 314 ? 1.577 -10.157 9.327 1.00 91.31 314 TYR A O 1
ATOM 2519 N N . LEU A 1 315 ? 2.874 -11.860 8.662 1.00 90.88 315 LEU A N 1
ATOM 2520 C CA . LEU A 1 315 ? 3.591 -11.071 7.654 1.00 90.88 315 LEU A CA 1
ATOM 2521 C C . LEU A 1 315 ? 2.685 -10.491 6.563 1.00 90.88 315 LEU A C 1
ATOM 2523 O O . LEU A 1 315 ? 2.953 -9.389 6.090 1.00 90.88 315 LEU A O 1
ATOM 2527 N N . THR A 1 316 ? 1.606 -11.175 6.170 1.00 88.88 316 THR A N 1
ATOM 2528 C CA . THR A 1 316 ? 0.705 -10.675 5.110 1.00 88.88 316 THR A CA 1
ATOM 2529 C C . THR A 1 316 ? -0.067 -9.418 5.506 1.00 88.88 316 THR A C 1
ATOM 2531 O O . THR A 1 316 ? -0.540 -8.689 4.633 1.00 88.88 316 THR A O 1
ATOM 2534 N N . ASN A 1 317 ? -0.210 -9.168 6.810 1.00 85.31 317 ASN A N 1
ATOM 2535 C CA . ASN A 1 317 ? -0.936 -8.019 7.353 1.00 85.31 317 ASN A CA 1
ATOM 2536 C C . ASN A 1 317 ? 0.004 -6.885 7.789 1.00 85.31 317 ASN A C 1
ATOM 2538 O O . ASN A 1 317 ? -0.453 -5.763 8.018 1.00 85.31 317 ASN A O 1
ATOM 2542 N N . MET A 1 318 ? 1.305 -7.165 7.884 1.00 85.75 318 MET A N 1
ATOM 2543 C CA . MET A 1 318 ? 2.335 -6.197 8.245 1.00 85.75 318 MET A CA 1
ATOM 2544 C C . MET A 1 318 ? 2.709 -5.288 7.066 1.00 85.75 318 MET A C 1
ATOM 2546 O O . MET A 1 318 ? 2.668 -5.713 5.907 1.00 85.75 318 MET A O 1
ATOM 2550 N N . PRO A 1 319 ? 3.154 -4.047 7.330 1.00 80.31 319 PRO A N 1
ATOM 2551 C CA . PRO A 1 319 ? 3.783 -3.222 6.308 1.00 80.31 319 PRO A CA 1
ATOM 2552 C C . PRO A 1 319 ? 5.001 -3.933 5.720 1.00 80.31 319 PRO A C 1
ATOM 2554 O O . PRO A 1 319 ? 5.769 -4.576 6.439 1.00 80.31 319 PRO A O 1
ATOM 2557 N N . ALA A 1 320 ? 5.210 -3.784 4.412 1.00 81.00 320 ALA A N 1
ATOM 2558 C CA . ALA A 1 320 ? 6.238 -4.523 3.680 1.00 81.00 320 ALA A CA 1
ATOM 2559 C C . ALA A 1 320 ? 7.634 -4.370 4.306 1.00 81.00 320 ALA A C 1
ATOM 2561 O O . ALA A 1 320 ? 8.334 -5.359 4.503 1.00 81.00 320 ALA A O 1
ATOM 2562 N N . PHE A 1 321 ? 8.018 -3.146 4.681 1.00 77.25 321 PHE A N 1
ATOM 2563 C CA . PHE A 1 321 ? 9.301 -2.885 5.341 1.00 77.25 321 PHE A CA 1
ATOM 2564 C C . PHE A 1 321 ? 9.502 -3.723 6.619 1.00 77.25 321 PHE A C 1
ATOM 2566 O O . PHE A 1 321 ? 10.593 -4.243 6.844 1.00 77.25 321 PHE A O 1
ATOM 2573 N N . VAL A 1 322 ? 8.448 -3.899 7.421 1.00 81.25 322 VAL A N 1
ATOM 2574 C CA . VAL A 1 322 ? 8.461 -4.698 8.659 1.00 81.25 322 VAL A CA 1
ATOM 2575 C C . VAL A 1 322 ? 8.562 -6.177 8.331 1.00 81.25 322 VAL A C 1
ATOM 2577 O O . VAL A 1 322 ? 9.474 -6.862 8.796 1.00 81.25 322 VAL A O 1
ATOM 2580 N N . ALA A 1 323 ? 7.648 -6.644 7.479 1.00 87.44 323 ALA A N 1
ATOM 2581 C CA . ALA A 1 323 ? 7.540 -8.045 7.118 1.00 87.44 323 ALA A CA 1
ATOM 2582 C C . ALA A 1 323 ? 8.847 -8.572 6.517 1.00 87.44 323 ALA A C 1
ATOM 2584 O O . ALA A 1 323 ? 9.353 -9.607 6.943 1.00 87.44 323 ALA A O 1
ATOM 2585 N N . PHE A 1 324 ? 9.433 -7.830 5.572 1.00 85.06 324 PHE A N 1
ATOM 2586 C CA . PHE A 1 324 ? 10.697 -8.214 4.951 1.00 85.06 324 PHE A CA 1
ATOM 2587 C C . PHE A 1 324 ? 11.886 -8.062 5.897 1.00 85.06 324 PHE A C 1
ATOM 2589 O O . PHE A 1 324 ? 12.805 -8.865 5.805 1.00 85.06 324 PHE A O 1
ATOM 2596 N N . SER A 1 325 ? 11.875 -7.115 6.843 1.00 82.12 325 SER A N 1
ATOM 2597 C CA . SER A 1 325 ? 12.934 -7.044 7.859 1.00 82.12 325 SER A CA 1
ATOM 2598 C C . SER A 1 325 ? 12.976 -8.312 8.713 1.00 82.12 325 SER A C 1
ATOM 2600 O O . SER A 1 325 ? 14.044 -8.898 8.859 1.00 82.12 325 SER A O 1
ATOM 2602 N N . ILE A 1 326 ? 11.824 -8.765 9.218 1.00 88.38 326 ILE A N 1
ATOM 2603 C CA . ILE A 1 326 ? 11.714 -10.015 9.989 1.00 88.38 326 ILE A CA 1
ATOM 2604 C C . ILE A 1 326 ? 12.105 -11.208 9.115 1.00 88.38 326 ILE A C 1
ATOM 2606 O O . ILE A 1 326 ? 12.918 -12.044 9.508 1.00 88.38 326 ILE A O 1
ATOM 2610 N N . LEU A 1 327 ? 11.557 -11.275 7.899 1.00 89.56 327 LEU A N 1
ATOM 2611 C CA . LEU A 1 327 ? 11.820 -12.379 6.983 1.00 89.56 327 LEU A CA 1
ATOM 2612 C C . LEU A 1 327 ? 13.309 -12.504 6.648 1.00 89.56 327 LEU A C 1
ATOM 2614 O O . LEU A 1 327 ? 13.827 -13.611 6.560 1.00 89.56 327 LEU A O 1
ATOM 2618 N N . ASN A 1 328 ? 14.014 -11.387 6.503 1.00 87.12 328 ASN A N 1
ATOM 2619 C CA . ASN A 1 328 ? 15.435 -11.380 6.192 1.00 87.12 328 ASN A CA 1
ATOM 2620 C C . ASN A 1 328 ? 16.318 -11.861 7.352 1.00 87.12 328 ASN A C 1
ATOM 2622 O O . ASN A 1 328 ? 17.299 -12.565 7.103 1.00 87.12 328 ASN A O 1
ATOM 2626 N N . GLU A 1 329 ? 15.956 -11.554 8.601 1.00 87.38 329 GLU A N 1
ATOM 2627 C CA . GLU A 1 329 ? 16.599 -12.135 9.791 1.00 87.38 329 GLU A CA 1
ATOM 2628 C C . GLU A 1 329 ? 16.379 -13.653 9.853 1.00 87.38 329 GLU A C 1
ATOM 2630 O O . GLU A 1 329 ? 17.301 -14.423 10.136 1.00 87.38 329 GLU A O 1
ATOM 2635 N N . VAL A 1 330 ? 15.165 -14.102 9.522 1.00 90.38 330 VAL A N 1
ATOM 2636 C CA . VAL A 1 330 ? 14.809 -15.526 9.458 1.00 90.38 330 VAL A CA 1
ATOM 2637 C C . VAL A 1 330 ? 15.584 -16.244 8.352 1.00 90.38 330 VAL A C 1
ATOM 2639 O O . VAL A 1 330 ? 16.130 -17.316 8.604 1.00 90.38 330 VAL A O 1
ATOM 2642 N N . ILE A 1 331 ? 15.678 -15.671 7.146 1.00 88.62 331 ILE A N 1
ATOM 2643 C CA . ILE A 1 331 ? 16.462 -16.249 6.043 1.00 88.62 331 ILE A CA 1
ATOM 2644 C C . ILE A 1 331 ? 17.940 -16.314 6.425 1.00 88.62 331 ILE A C 1
ATOM 2646 O O . ILE A 1 331 ? 18.563 -17.360 6.254 1.00 88.62 331 ILE A O 1
ATOM 2650 N N . GLY A 1 332 ? 18.492 -15.216 6.952 1.00 85.94 332 GLY A N 1
ATOM 2651 C CA . GLY A 1 332 ? 19.887 -15.141 7.381 1.00 85.94 332 GLY A CA 1
ATOM 2652 C C . GLY A 1 332 ? 20.222 -16.206 8.423 1.00 85.94 332 GLY A C 1
ATOM 2653 O O . GLY A 1 332 ? 21.254 -16.865 8.310 1.00 85.94 332 GLY A O 1
ATOM 2654 N N . TYR A 1 333 ? 19.319 -16.431 9.382 1.00 88.88 333 TYR A N 1
ATOM 2655 C CA . TYR A 1 333 ? 19.429 -17.533 10.331 1.00 88.88 333 TYR A CA 1
ATOM 2656 C C . TYR A 1 333 ? 19.357 -18.886 9.625 1.00 88.88 333 TYR A C 1
ATOM 2658 O O . TYR A 1 333 ? 20.288 -19.670 9.765 1.00 88.88 333 TYR A O 1
ATOM 2666 N N . ALA A 1 334 ? 18.319 -19.135 8.822 1.00 88.50 334 ALA A N 1
ATOM 2667 C CA . ALA A 1 334 ? 18.073 -20.425 8.180 1.00 88.50 334 ALA A CA 1
ATOM 2668 C C . ALA A 1 334 ? 19.272 -20.930 7.363 1.00 88.50 334 ALA A C 1
ATOM 2670 O O . ALA A 1 334 ? 19.540 -22.123 7.352 1.00 88.50 334 ALA A O 1
ATOM 2671 N N . VAL A 1 335 ? 20.017 -20.032 6.714 1.00 87.00 335 VAL A N 1
ATOM 2672 C CA . VAL A 1 335 ? 21.172 -20.388 5.871 1.00 87.00 335 VAL A CA 1
ATOM 2673 C C . VAL A 1 335 ? 22.528 -20.304 6.582 1.00 87.00 335 VAL A C 1
ATOM 2675 O O . VAL A 1 335 ? 23.558 -20.508 5.940 1.00 87.00 335 VAL A O 1
ATOM 2678 N N . SER A 1 336 ? 22.553 -19.980 7.880 1.00 83.19 336 SER A N 1
ATOM 2679 C CA . SER A 1 336 ? 23.798 -19.745 8.629 1.00 83.19 336 SER A CA 1
ATOM 2680 C C . SER A 1 336 ? 24.563 -21.023 8.992 1.00 83.19 336 SER A C 1
ATOM 2682 O O . SER A 1 336 ? 25.777 -20.965 9.185 1.00 83.19 336 SER A O 1
ATOM 2684 N N . SER A 1 337 ? 23.881 -22.170 9.058 1.00 78.06 337 SER A N 1
ATOM 2685 C CA . SER A 1 337 ? 24.475 -23.488 9.297 1.00 78.06 337 SER A CA 1
ATOM 2686 C C . SER A 1 337 ? 23.639 -24.587 8.639 1.00 78.06 337 SER A C 1
ATOM 2688 O O . SER A 1 337 ? 22.428 -24.446 8.483 1.00 78.06 337 SER A O 1
ATOM 2690 N N . ASN A 1 338 ? 24.285 -25.700 8.286 1.00 74.06 338 ASN A N 1
ATOM 2691 C CA . ASN A 1 338 ? 23.633 -26.867 7.687 1.00 74.06 338 ASN A CA 1
ATOM 2692 C C . ASN A 1 338 ? 22.818 -27.697 8.694 1.00 74.06 338 ASN A C 1
ATOM 2694 O O . ASN A 1 338 ? 22.006 -28.517 8.274 1.00 74.06 338 ASN A O 1
ATOM 2698 N N . ASP A 1 339 ? 23.032 -27.494 9.997 1.00 82.88 339 ASP A N 1
ATOM 2699 C CA . ASP A 1 339 ? 22.374 -28.262 11.066 1.00 82.88 339 ASP A CA 1
ATOM 2700 C C . ASP A 1 339 ? 21.030 -27.656 11.505 1.00 82.88 339 ASP A C 1
ATOM 2702 O O . ASP A 1 339 ? 20.370 -28.176 12.403 1.00 82.88 339 ASP A O 1
ATOM 2706 N N . ILE A 1 340 ? 20.623 -26.539 10.897 1.00 84.06 340 ILE A N 1
ATOM 2707 C CA . ILE A 1 340 ? 19.411 -25.813 11.275 1.00 84.06 340 ILE A CA 1
ATOM 2708 C C . ILE A 1 340 ? 18.177 -26.582 10.818 1.00 84.06 340 ILE A C 1
ATOM 2710 O O . ILE A 1 340 ? 17.976 -26.836 9.628 1.00 84.06 340 ILE A O 1
ATOM 2714 N N . THR A 1 341 ? 17.311 -26.915 11.772 1.00 88.56 341 THR A N 1
ATOM 2715 C CA . THR A 1 341 ? 16.040 -27.577 11.493 1.00 88.56 341 THR A CA 1
ATOM 2716 C C . THR A 1 341 ? 14.936 -26.562 11.197 1.00 88.56 341 THR A C 1
ATOM 2718 O O . THR A 1 341 ? 15.014 -25.380 11.529 1.00 88.56 341 THR A O 1
ATOM 2721 N N . ILE A 1 342 ? 13.835 -27.027 10.607 1.00 89.62 342 ILE A N 1
ATOM 2722 C CA . ILE A 1 342 ? 12.651 -26.185 10.385 1.00 89.62 342 ILE A CA 1
ATOM 2723 C C . ILE A 1 342 ? 12.021 -25.697 11.692 1.00 89.62 342 ILE A C 1
ATOM 2725 O O . ILE A 1 342 ? 11.458 -24.601 11.720 1.00 89.62 342 ILE A O 1
ATOM 2729 N N . ASP A 1 343 ? 12.118 -26.479 12.766 1.00 90.69 343 ASP A N 1
ATOM 2730 C CA . ASP A 1 343 ? 11.629 -26.053 14.075 1.00 90.69 343 ASP A CA 1
ATOM 2731 C C . ASP A 1 343 ? 12.493 -24.922 14.645 1.00 90.69 343 ASP A C 1
ATOM 2733 O O . ASP A 1 343 ? 11.941 -23.970 15.197 1.00 90.69 343 ASP A O 1
ATOM 2737 N N . ASP A 1 344 ? 13.807 -24.944 14.411 1.00 91.94 344 ASP A N 1
ATOM 2738 C CA . ASP A 1 344 ? 14.697 -23.834 14.764 1.00 91.94 344 ASP A CA 1
ATOM 2739 C C . ASP A 1 344 ? 14.340 -22.563 13.986 1.00 91.94 344 ASP A C 1
ATOM 2741 O O . ASP A 1 344 ? 14.244 -21.482 14.571 1.00 91.94 344 ASP A O 1
ATOM 2745 N N . VAL A 1 345 ? 14.055 -22.680 12.682 1.00 92.19 345 VAL A N 1
ATOM 2746 C CA . VAL A 1 345 ? 13.613 -21.533 11.872 1.00 92.19 345 VAL A CA 1
ATOM 2747 C C . VAL A 1 345 ? 12.277 -20.980 12.373 1.00 92.19 345 VAL A C 1
ATOM 2749 O O . VAL A 1 345 ? 12.125 -19.766 12.510 1.00 92.19 345 VAL A O 1
ATOM 2752 N N . ALA A 1 346 ? 11.310 -21.845 12.691 1.00 93.38 346 ALA A N 1
ATOM 2753 C CA . ALA A 1 346 ? 10.028 -21.416 13.247 1.00 93.38 346 ALA A CA 1
ATOM 2754 C C . ALA A 1 346 ? 10.197 -20.729 14.615 1.00 93.38 346 ALA A C 1
ATOM 2756 O O . ALA A 1 346 ? 9.513 -19.744 14.897 1.00 93.38 346 ALA A O 1
ATOM 2757 N N . ASN A 1 347 ? 11.120 -21.211 15.451 1.00 94.81 347 ASN A N 1
ATOM 2758 C CA . ASN A 1 347 ? 11.447 -20.596 16.737 1.00 94.81 347 ASN A CA 1
ATOM 2759 C C . ASN A 1 347 ? 12.128 -19.234 16.564 1.00 94.81 347 ASN A C 1
ATOM 2761 O O . ASN A 1 347 ? 11.762 -18.294 17.265 1.00 94.81 347 ASN A O 1
ATOM 2765 N N . LYS A 1 348 ? 13.045 -19.087 15.598 1.00 93.88 348 LYS A N 1
ATOM 2766 C CA . LYS A 1 348 ? 13.625 -17.783 15.238 1.00 93.88 348 LYS A CA 1
ATOM 2767 C C . LYS A 1 348 ? 12.542 -16.801 14.802 1.00 93.88 348 LYS A C 1
ATOM 2769 O O . LYS A 1 348 ? 12.526 -15.670 15.263 1.00 93.88 348 LYS A O 1
ATOM 2774 N N . PHE A 1 349 ? 11.605 -17.243 13.971 1.00 93.62 349 PHE A N 1
ATOM 2775 C CA . PHE A 1 349 ? 10.488 -16.414 13.526 1.00 93.62 349 PHE A CA 1
ATOM 2776 C C . PHE A 1 349 ? 9.647 -15.902 14.704 1.00 93.62 349 PHE A C 1
ATOM 2778 O O . PHE A 1 349 ? 9.353 -14.714 14.786 1.00 93.62 349 PHE A O 1
ATOM 2785 N N . LYS A 1 350 ? 9.290 -16.792 15.641 1.00 93.38 350 LYS A N 1
ATOM 2786 C CA . LYS A 1 350 ? 8.573 -16.414 16.866 1.00 93.38 350 LYS A CA 1
ATOM 2787 C C . LYS A 1 350 ? 9.384 -15.448 17.716 1.00 93.38 350 LYS A C 1
ATOM 2789 O O . LYS A 1 350 ? 8.833 -14.462 18.169 1.00 93.38 350 LYS A O 1
ATOM 2794 N N . HIS A 1 351 ? 10.684 -15.686 17.868 1.00 94.25 351 HIS A N 1
ATOM 2795 C CA . HIS A 1 351 ? 11.564 -14.795 18.616 1.00 94.25 351 HIS A CA 1
ATOM 2796 C C . HIS A 1 351 ? 11.552 -13.359 18.066 1.00 94.25 351 HIS A C 1
ATOM 2798 O O . HIS A 1 351 ? 11.400 -12.423 18.846 1.00 94.25 351 HIS A O 1
ATOM 2804 N N . GLU A 1 352 ? 11.634 -13.186 16.740 1.00 91.88 352 GLU A N 1
ATOM 2805 C CA . GLU A 1 352 ? 11.545 -11.861 16.102 1.00 91.88 352 GLU A CA 1
ATOM 2806 C C . GLU A 1 352 ? 10.189 -11.175 16.341 1.00 91.88 352 GLU A C 1
ATOM 2808 O O . GLU A 1 352 ? 10.118 -9.957 16.502 1.00 91.88 352 GLU A O 1
ATOM 2813 N N . LEU A 1 353 ? 9.101 -11.950 16.371 1.00 91.00 353 LEU A N 1
ATOM 2814 C CA . LEU A 1 353 ? 7.753 -11.435 16.622 1.00 91.00 353 LEU A CA 1
ATOM 2815 C C . LEU A 1 353 ? 7.540 -11.079 18.100 1.00 91.00 353 LEU A C 1
ATOM 2817 O O . LEU A 1 353 ? 7.034 -10.003 18.412 1.00 91.00 353 LEU A O 1
ATOM 2821 N N . ASP A 1 354 ? 7.957 -11.963 19.003 1.00 90.25 354 ASP A N 1
ATOM 2822 C CA . ASP A 1 354 ? 7.749 -11.857 20.448 1.00 90.25 354 ASP A CA 1
ATOM 2823 C C . ASP A 1 354 ? 8.631 -10.769 21.084 1.00 90.25 354 ASP A C 1
ATOM 2825 O O . ASP A 1 354 ? 8.311 -10.268 22.163 1.00 90.25 354 ASP A O 1
ATOM 2829 N N . GLN A 1 355 ? 9.708 -10.347 20.406 1.00 89.56 355 GLN A N 1
ATOM 2830 C CA . GLN A 1 355 ? 10.528 -9.205 20.822 1.00 89.56 355 GLN A CA 1
ATOM 2831 C C . GLN A 1 355 ? 9.699 -7.914 20.959 1.00 89.56 355 GLN A C 1
ATOM 2833 O O . GLN A 1 355 ? 10.012 -7.061 21.794 1.00 89.56 355 GLN A O 1
ATOM 2838 N N . TYR A 1 356 ? 8.631 -7.775 20.166 1.00 89.88 356 TYR A N 1
ATOM 2839 C CA . TYR A 1 356 ? 7.757 -6.606 20.163 1.00 89.88 356 TYR A CA 1
ATOM 2840 C C . TYR A 1 356 ? 6.289 -7.038 20.284 1.00 89.88 356 TYR A C 1
ATOM 2842 O O . TYR A 1 356 ? 5.641 -7.294 19.268 1.00 89.88 356 TYR A O 1
ATOM 2850 N N . PRO A 1 357 ? 5.707 -7.043 21.503 1.00 88.94 357 PRO A N 1
ATOM 2851 C CA . PRO A 1 357 ? 4.336 -7.515 21.741 1.00 88.94 357 PRO A CA 1
ATOM 2852 C C . PRO A 1 357 ? 3.273 -6.829 20.875 1.00 88.94 357 PRO A C 1
ATOM 2854 O O . PRO A 1 357 ? 2.237 -7.410 20.562 1.00 88.94 357 PRO A O 1
ATOM 2857 N N . ILE A 1 358 ? 3.530 -5.590 20.450 1.00 90.44 358 ILE A N 1
ATOM 2858 C CA . ILE A 1 358 ? 2.641 -4.847 19.558 1.00 90.44 358 ILE A CA 1
ATOM 2859 C C . ILE A 1 358 ? 2.419 -5.556 18.211 1.00 90.44 358 ILE A C 1
ATOM 2861 O O . ILE A 1 358 ? 1.378 -5.357 17.598 1.00 90.44 358 ILE A O 1
ATOM 2865 N N . PHE A 1 359 ? 3.329 -6.423 17.755 1.00 90.81 359 PHE A 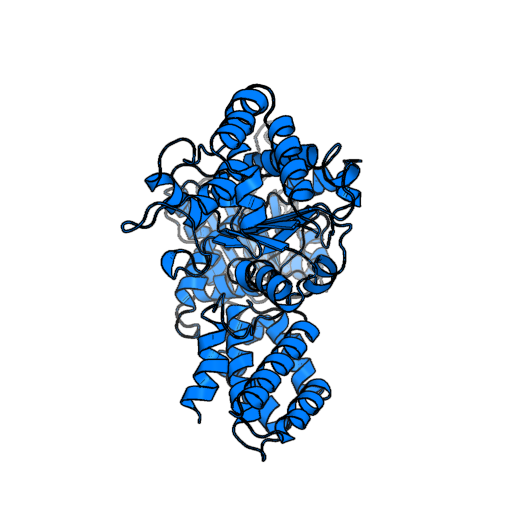N 1
ATOM 2866 C CA . PHE A 1 359 ? 3.159 -7.175 16.509 1.00 90.81 359 PHE A CA 1
ATOM 2867 C C . PHE A 1 359 ? 2.044 -8.219 16.556 1.00 90.81 359 PHE A C 1
ATOM 2869 O O . PHE A 1 359 ? 1.547 -8.617 15.502 1.00 90.81 359 PHE A O 1
ATOM 2876 N N . GLU A 1 360 ? 1.586 -8.615 17.746 1.00 90.69 360 GLU A N 1
ATOM 2877 C CA . GLU A 1 360 ? 0.441 -9.513 17.901 1.00 90.69 360 GLU A CA 1
ATOM 2878 C C . GLU A 1 360 ? -0.834 -8.979 17.229 1.00 90.69 360 GLU A C 1
ATOM 2880 O O . GLU A 1 360 ? -1.639 -9.776 16.740 1.00 90.69 360 GLU A O 1
ATOM 2885 N N . ILE A 1 361 ? -0.985 -7.653 17.107 1.00 89.88 361 ILE A N 1
ATOM 2886 C CA . ILE A 1 361 ? -2.142 -7.048 16.433 1.00 89.88 361 ILE A CA 1
ATOM 2887 C C . ILE A 1 361 ? -2.270 -7.509 14.980 1.00 89.88 361 ILE A C 1
ATOM 2889 O O . ILE A 1 361 ? -3.388 -7.682 14.516 1.00 89.88 361 ILE A O 1
ATOM 2893 N N . TYR A 1 362 ? -1.160 -7.761 14.276 1.00 88.94 362 TYR A N 1
ATOM 2894 C CA . TYR A 1 362 ? -1.190 -8.176 12.870 1.00 88.94 362 TYR A CA 1
ATOM 2895 C C . TYR A 1 362 ? -1.740 -9.592 12.686 1.00 88.94 362 TYR A C 1
ATOM 2897 O O . TYR A 1 362 ? -2.307 -9.885 11.636 1.00 88.94 362 TYR A O 1
ATOM 2905 N N . ALA A 1 363 ? -1.646 -10.423 13.727 1.00 87.81 363 ALA A N 1
ATOM 2906 C CA . ALA A 1 363 ? -2.276 -11.739 13.806 1.00 87.81 363 ALA A CA 1
ATOM 2907 C C . ALA A 1 363 ? -3.706 -11.690 14.372 1.00 87.81 363 ALA A C 1
ATOM 2909 O O . ALA A 1 363 ? -4.246 -12.710 14.798 1.00 87.81 363 ALA A O 1
ATOM 2910 N N . GLY A 1 364 ? -4.312 -10.501 14.456 1.00 82.69 364 GLY A N 1
ATOM 2911 C CA . GLY A 1 364 ? -5.653 -10.303 15.006 1.00 82.69 364 GLY A CA 1
ATOM 2912 C C . GLY A 1 364 ? -5.746 -10.445 16.527 1.00 82.69 364 GLY A C 1
ATOM 2913 O O . GLY A 1 364 ? -6.835 -10.300 17.097 1.00 82.69 364 GLY A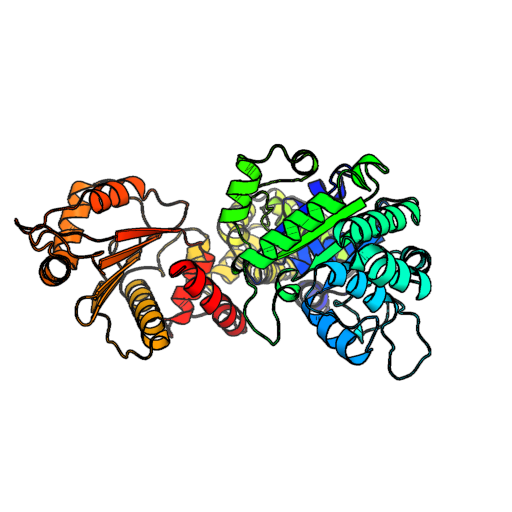 O 1
ATOM 2914 N N . LYS A 1 365 ? -4.623 -10.682 17.216 1.00 82.88 365 LYS A N 1
ATOM 2915 C CA . LYS A 1 365 ? -4.570 -10.755 18.677 1.00 82.88 365 LYS A CA 1
ATOM 2916 C C . LYS A 1 365 ? -4.571 -9.341 19.257 1.00 82.88 365 LYS A C 1
ATOM 2918 O O . LYS A 1 365 ? -3.757 -8.495 18.911 1.00 82.88 365 LYS A O 1
ATOM 2923 N N . LYS A 1 366 ? -5.493 -9.074 20.179 1.00 72.44 366 LYS A N 1
ATOM 2924 C CA . LYS A 1 366 ? -5.766 -7.719 20.706 1.00 72.44 366 LYS A CA 1
ATOM 2925 C C . LYS A 1 366 ? -5.266 -7.529 22.139 1.00 72.44 366 LYS A C 1
ATOM 2927 O O . LYS A 1 366 ? -5.827 -6.767 22.917 1.00 72.44 366 LYS A O 1
ATOM 2932 N N . THR A 1 367 ? -4.214 -8.251 22.507 1.00 75.12 367 THR A N 1
ATOM 2933 C CA . THR A 1 367 ? -3.605 -8.233 23.847 1.00 75.12 367 THR A CA 1
ATOM 2934 C C . THR A 1 367 ? -3.110 -6.841 24.240 1.00 75.12 367 THR A C 1
ATOM 2936 O O . THR A 1 367 ? -3.342 -6.436 25.379 1.00 75.12 367 THR A O 1
ATOM 2939 N N . VAL A 1 368 ? -2.511 -6.108 23.292 1.00 78.25 368 VAL A N 1
ATOM 2940 C CA . VAL A 1 368 ? -2.001 -4.730 23.459 1.00 78.25 368 VAL A CA 1
ATOM 2941 C C . VAL A 1 368 ? -3.058 -3.666 23.114 1.00 78.25 368 VAL A C 1
ATOM 2943 O O . VAL A 1 368 ? -3.071 -2.580 23.683 1.00 78.25 368 VAL A O 1
ATOM 2946 N N . ALA A 1 369 ? -3.997 -3.979 22.220 1.00 83.00 369 ALA A N 1
ATOM 2947 C CA . ALA A 1 369 ? -5.023 -3.053 21.739 1.00 83.00 369 ALA A CA 1
ATOM 2948 C C . ALA A 1 369 ? -6.313 -3.124 22.578 1.00 83.00 369 ALA A C 1
ATOM 2950 O O . ALA A 1 369 ? -7.344 -3.586 22.092 1.00 83.00 369 ALA A O 1
ATOM 2951 N N . LYS A 1 370 ? -6.261 -2.708 23.847 1.00 90.38 370 LYS A N 1
ATOM 2952 C CA . LYS A 1 370 ? -7.421 -2.760 24.755 1.00 90.38 370 LYS A CA 1
ATOM 2953 C C . LYS A 1 370 ? -7.360 -1.713 25.861 1.00 90.38 370 LYS A C 1
ATOM 2955 O O . LYS A 1 370 ? -6.287 -1.221 26.207 1.00 90.38 370 LYS A O 1
ATOM 2960 N N . GLY A 1 371 ? -8.515 -1.432 26.452 1.00 92.38 371 GLY A N 1
ATOM 2961 C CA . GLY A 1 371 ? -8.654 -0.562 27.619 1.00 92.38 371 GLY A CA 1
ATOM 2962 C C . GLY A 1 371 ? -8.018 0.822 27.449 1.00 92.38 371 GLY A C 1
ATOM 2963 O O . GLY A 1 371 ? -8.325 1.545 26.499 1.00 92.38 371 GLY A O 1
ATOM 2964 N N . ASP A 1 372 ? -7.127 1.189 28.376 1.00 94.69 372 ASP A N 1
ATOM 2965 C CA . ASP A 1 372 ? -6.494 2.513 28.418 1.00 94.69 372 ASP A CA 1
ATOM 2966 C C . ASP A 1 372 ? -5.704 2.852 27.150 1.00 94.69 372 ASP A C 1
ATOM 2968 O O . ASP A 1 372 ? -5.737 4.003 26.720 1.00 94.69 372 ASP A O 1
ATOM 2972 N N . TYR A 1 373 ? -5.064 1.872 26.503 1.00 95.12 373 TYR A N 1
ATOM 2973 C CA . TYR A 1 373 ? -4.304 2.112 25.273 1.00 95.12 373 TYR A CA 1
ATOM 2974 C C . TYR A 1 373 ? -5.187 2.690 24.160 1.00 95.12 373 TYR A C 1
ATOM 2976 O O . TYR A 1 373 ? -4.818 3.667 23.509 1.00 95.12 373 TYR A O 1
ATOM 2984 N N . LEU A 1 374 ? -6.385 2.132 23.969 1.00 96.00 374 LEU A N 1
ATOM 2985 C CA . LEU A 1 374 ? -7.346 2.615 22.973 1.00 96.00 374 LEU A CA 1
ATOM 2986 C C . LEU A 1 374 ? -8.045 3.903 23.417 1.00 96.00 374 LEU A C 1
ATOM 2988 O O . LEU A 1 374 ? -8.309 4.780 22.592 1.00 96.00 374 LEU A O 1
ATOM 2992 N N . ALA A 1 375 ? -8.309 4.057 24.716 1.00 97.00 375 ALA A N 1
ATOM 2993 C CA . ALA A 1 375 ? -8.867 5.292 25.255 1.00 97.00 375 ALA A CA 1
ATOM 2994 C C . ALA A 1 375 ? -7.898 6.481 25.083 1.00 97.00 375 ALA A C 1
ATOM 2996 O O . ALA A 1 375 ? -8.325 7.588 24.745 1.00 97.00 375 ALA A O 1
ATOM 2997 N N . ASN A 1 376 ? -6.589 6.250 25.248 1.00 97.50 376 ASN A N 1
ATOM 2998 C CA . ASN A 1 376 ? -5.528 7.224 24.972 1.00 97.50 376 ASN A CA 1
ATOM 2999 C C . ASN A 1 376 ? -5.498 7.620 23.501 1.00 97.50 376 ASN A C 1
ATOM 3001 O O . ASN A 1 376 ? -5.463 8.811 23.195 1.00 97.50 376 ASN A O 1
ATOM 3005 N N . VAL A 1 377 ? -5.578 6.638 22.599 1.00 97.38 377 VAL A N 1
ATOM 3006 C CA . VAL A 1 377 ? -5.661 6.887 21.155 1.00 97.38 377 VAL A CA 1
ATOM 3007 C C . VAL A 1 377 ? -6.871 7.759 20.823 1.00 97.38 377 VAL A C 1
ATOM 3009 O O . VAL A 1 377 ? -6.724 8.790 20.171 1.00 97.38 377 VAL A O 1
ATOM 3012 N N . ALA A 1 378 ? -8.066 7.388 21.288 1.00 97.69 378 ALA A N 1
ATOM 3013 C CA . ALA A 1 378 ? -9.286 8.145 21.016 1.00 97.69 378 ALA A CA 1
ATOM 3014 C C . ALA A 1 378 ? -9.200 9.586 21.546 1.00 97.69 378 ALA A C 1
ATOM 3016 O O . ALA A 1 378 ? -9.594 10.529 20.858 1.00 97.69 378 ALA A O 1
ATOM 3017 N N . ALA A 1 379 ? -8.645 9.774 22.747 1.00 97.44 379 ALA A N 1
ATOM 3018 C CA . ALA A 1 379 ? -8.415 11.099 23.309 1.00 97.44 379 ALA A CA 1
ATOM 3019 C C . ALA A 1 379 ? -7.391 11.898 22.485 1.00 97.44 379 ALA A C 1
ATOM 3021 O O . ALA A 1 379 ? -7.634 13.063 22.177 1.00 97.44 379 ALA A O 1
ATOM 3022 N N . GLY A 1 380 ? -6.274 11.286 22.092 1.00 96.69 380 GLY A N 1
ATOM 3023 C CA . GLY A 1 380 ? -5.249 11.913 21.258 1.00 96.69 380 GLY A CA 1
ATOM 3024 C C . GLY A 1 380 ? -5.791 12.380 19.907 1.00 96.69 380 GLY A C 1
ATOM 3025 O O . GLY A 1 380 ? -5.591 13.534 19.530 1.00 96.69 380 GLY A O 1
ATOM 3026 N N . LEU A 1 381 ? -6.573 11.530 19.237 1.00 96.81 381 LEU A N 1
ATOM 3027 C CA . LEU A 1 381 ? -7.250 11.857 17.981 1.00 96.81 381 LEU A CA 1
ATOM 3028 C C . LEU A 1 381 ? -8.199 13.052 18.122 1.00 96.81 381 LEU A C 1
ATOM 3030 O O . LEU A 1 381 ? -8.193 13.950 17.282 1.00 96.81 381 LEU A O 1
ATOM 3034 N N . LEU A 1 382 ? -9.007 13.088 19.187 1.00 95.69 382 LEU A N 1
ATOM 3035 C CA . LEU A 1 382 ? -9.886 14.229 19.447 1.00 95.69 382 LEU A CA 1
ATOM 3036 C C . LEU A 1 382 ? -9.074 15.499 19.727 1.00 95.69 382 LEU A C 1
ATOM 3038 O O . LEU A 1 382 ? -9.387 16.540 19.155 1.00 95.69 382 LEU A O 1
ATOM 3042 N N . ARG A 1 383 ? -8.011 15.431 20.540 1.00 94.88 383 ARG A N 1
ATOM 3043 C CA . ARG A 1 383 ? -7.135 16.591 20.792 1.00 94.88 383 ARG A CA 1
ATOM 3044 C C . ARG A 1 383 ? -6.563 17.158 19.501 1.00 94.88 383 ARG A C 1
ATOM 3046 O O . ARG A 1 383 ? -6.612 18.366 19.326 1.00 94.88 383 ARG A O 1
ATOM 3053 N N . GLU A 1 384 ? -6.079 16.314 18.595 1.00 92.94 384 GLU A N 1
ATOM 3054 C CA . GLU A 1 384 ? -5.524 16.773 17.315 1.00 92.94 384 GLU A CA 1
ATOM 3055 C C . GLU A 1 384 ? -6.582 17.362 16.381 1.00 92.94 384 GLU A C 1
ATOM 3057 O O . GLU A 1 384 ? -6.346 18.381 15.734 1.00 92.94 384 GLU A O 1
ATOM 3062 N N . TYR A 1 385 ? -7.783 16.783 16.361 1.00 91.31 385 TYR A N 1
ATOM 3063 C CA . TYR A 1 385 ? -8.900 17.343 15.605 1.00 91.31 385 TYR A CA 1
ATOM 3064 C C . TYR A 1 385 ? -9.274 18.761 16.071 1.00 91.31 385 TYR A C 1
ATOM 3066 O O . TYR A 1 385 ? -9.514 19.646 15.247 1.00 91.31 385 TYR A O 1
ATOM 3074 N N . TYR A 1 386 ? -9.327 18.993 17.385 1.00 91.19 386 TYR A N 1
ATOM 3075 C CA . TYR A 1 386 ? -9.680 20.301 17.946 1.00 91.19 386 TYR A CA 1
ATOM 3076 C C . TYR A 1 386 ? -8.505 21.289 17.949 1.00 91.19 386 TYR A C 1
ATOM 3078 O O . TYR A 1 386 ? -8.723 22.472 17.681 1.00 91.19 386 TYR A O 1
ATOM 3086 N N . SER A 1 387 ? -7.265 20.834 18.145 1.00 88.69 387 SER A N 1
ATOM 3087 C CA . SER A 1 387 ? -6.084 21.703 18.067 1.00 88.69 387 SER A CA 1
ATOM 3088 C C . SER A 1 387 ? -5.879 22.255 16.656 1.00 88.69 387 SER A C 1
ATOM 3090 O O . SER A 1 387 ? -5.566 23.434 16.508 1.00 88.69 387 SER A O 1
ATOM 3092 N N . GLY A 1 388 ? -6.182 21.470 15.613 1.00 85.12 388 GLY A N 1
ATOM 3093 C CA . GLY A 1 388 ? -6.224 21.947 14.226 1.00 85.12 388 GLY A CA 1
ATOM 3094 C C . GLY A 1 388 ? -7.257 23.058 13.978 1.00 85.12 388 GLY A C 1
ATOM 3095 O O . GLY A 1 388 ? -7.169 23.772 12.984 1.00 85.12 388 GLY A O 1
ATOM 3096 N N . ARG A 1 389 ? -8.215 23.240 14.897 1.00 85.75 389 ARG A N 1
ATOM 3097 C CA . ARG A 1 389 ? -9.205 24.332 14.910 1.00 85.75 389 ARG A CA 1
ATOM 3098 C C . ARG A 1 389 ? -8.835 25.459 15.886 1.00 85.75 389 ARG A C 1
ATOM 3100 O O . ARG A 1 389 ? -9.640 26.363 16.083 1.00 85.75 389 ARG A O 1
ATOM 3107 N N . GLY A 1 390 ? -7.659 25.395 16.513 1.00 87.94 390 GLY A N 1
ATOM 3108 C CA . GLY A 1 390 ? -7.215 26.347 17.534 1.00 87.94 390 GLY A CA 1
ATOM 3109 C C . GLY A 1 390 ? -7.940 26.213 18.876 1.00 87.94 390 GLY A C 1
ATOM 3110 O O . GLY A 1 390 ? -8.000 27.183 19.625 1.00 87.94 390 GLY A O 1
ATOM 3111 N N . ILE A 1 391 ? -8.524 25.046 19.175 1.00 87.75 391 ILE A N 1
ATOM 3112 C CA . ILE A 1 391 ? -9.295 24.803 20.401 1.00 87.75 391 ILE A CA 1
ATOM 3113 C C . ILE A 1 391 ? -8.539 23.805 21.280 1.00 87.75 391 ILE A C 1
ATOM 3115 O O . ILE A 1 391 ? -8.320 22.658 20.888 1.00 87.75 391 ILE A O 1
ATOM 3119 N N . GLU A 1 392 ? -8.172 24.227 22.487 1.00 87.69 392 GLU A N 1
ATOM 3120 C CA . GLU A 1 392 ? -7.581 23.348 23.495 1.00 87.69 392 GLU A CA 1
ATOM 3121 C C . GLU A 1 392 ? -8.679 22.632 24.291 1.00 87.69 392 GLU A C 1
ATOM 3123 O O . GLU A 1 392 ? -9.648 23.245 24.739 1.00 87.69 392 GLU A O 1
ATOM 3128 N N . ILE A 1 393 ? -8.546 21.313 24.439 1.00 89.62 393 ILE A N 1
ATOM 3129 C CA . ILE A 1 393 ? -9.557 20.456 25.064 1.00 89.62 393 ILE A CA 1
ATOM 3130 C C . ILE A 1 393 ? -8.918 19.334 25.883 1.00 89.62 393 ILE A C 1
ATOM 3132 O O . ILE A 1 393 ? -7.831 18.842 25.571 1.00 89.62 393 ILE A O 1
ATOM 3136 N N . ILE A 1 394 ? -9.658 18.843 26.876 1.00 89.94 394 ILE A N 1
ATOM 3137 C CA . ILE A 1 394 ? -9.332 17.618 27.609 1.00 89.94 394 ILE A CA 1
ATOM 3138 C C . ILE A 1 394 ? -10.458 16.605 27.350 1.00 89.94 394 ILE A C 1
ATOM 3140 O O . ILE A 1 394 ? -11.542 16.752 27.909 1.00 89.94 394 ILE A O 1
ATOM 3144 N N . PRO A 1 395 ? -10.243 15.592 26.489 1.00 93.31 395 PRO A N 1
ATOM 3145 C CA . PRO A 1 395 ? -11.228 14.542 26.253 1.00 93.31 395 PRO A CA 1
ATOM 3146 C C . PRO A 1 395 ? -11.475 13.686 27.492 1.00 93.31 395 PRO A C 1
ATOM 3148 O O . PRO A 1 395 ? -10.530 13.283 28.178 1.00 93.31 395 PRO A O 1
ATOM 3151 N N . SER A 1 396 ? -12.734 13.317 27.701 1.00 96.00 396 SER A N 1
ATOM 3152 C CA . SER A 1 396 ? -13.131 12.313 28.684 1.00 96.00 396 SER A CA 1
ATOM 3153 C C . SER A 1 396 ? -12.944 10.920 28.093 1.00 96.00 396 SER A C 1
ATOM 3155 O O . SER A 1 396 ? -13.507 10.593 27.048 1.00 96.00 396 SER A O 1
ATOM 3157 N N . ARG A 1 397 ? -12.117 10.106 28.750 1.00 97.25 397 ARG A N 1
ATOM 3158 C CA . ARG A 1 397 ? -11.744 8.755 28.309 1.00 97.25 397 ARG A CA 1
ATOM 3159 C C . ARG A 1 397 ? -12.728 7.703 28.811 1.00 97.25 397 ARG A C 1
ATOM 3161 O O . ARG A 1 397 ? -13.233 7.796 29.925 1.00 97.25 397 ARG A O 1
ATOM 3168 N N . VAL A 1 398 ? -12.916 6.665 28.005 1.00 96.75 398 VAL A N 1
ATOM 3169 C CA . VAL A 1 398 ? -13.666 5.457 28.349 1.00 96.75 398 VAL A CA 1
ATOM 3170 C C . VAL A 1 398 ? -12.769 4.258 28.067 1.00 96.75 398 VAL A C 1
ATOM 3172 O O . VAL A 1 398 ? -12.493 3.948 26.914 1.00 96.75 398 VAL A O 1
ATOM 3175 N N . SER A 1 399 ? -12.316 3.580 29.119 1.00 95.75 399 SER A N 1
ATOM 3176 C CA . SER A 1 399 ? -11.362 2.461 29.024 1.00 95.75 399 SER A CA 1
ATOM 3177 C C . SER A 1 399 ? -12.022 1.088 29.181 1.00 95.75 399 SER A C 1
ATOM 3179 O O . SER A 1 399 ? -11.349 0.085 29.411 1.00 95.75 399 SER A O 1
ATOM 3181 N N . MET A 1 400 ? -13.355 1.019 29.117 1.00 94.12 400 MET A N 1
ATOM 3182 C CA . MET A 1 400 ? -14.075 -0.243 29.265 1.00 94.12 400 MET A CA 1
ATOM 3183 C C . MET A 1 400 ? -13.872 -1.114 28.024 1.00 94.12 400 MET A C 1
ATOM 3185 O O . MET A 1 400 ? -14.206 -0.695 26.918 1.00 94.12 400 MET A O 1
ATOM 3189 N N . VAL A 1 401 ? -13.386 -2.342 28.224 1.00 89.00 401 VAL A N 1
ATOM 3190 C CA . VAL A 1 401 ? -13.149 -3.290 27.129 1.00 89.00 401 VAL A CA 1
ATOM 3191 C C . VAL A 1 401 ? -14.422 -3.533 26.319 1.00 89.00 401 VAL A C 1
ATOM 3193 O O . VAL A 1 401 ? -15.479 -3.848 26.869 1.00 89.00 401 VAL A O 1
ATOM 3196 N N . GLY A 1 402 ? -14.313 -3.376 25.001 1.00 87.06 402 GLY A N 1
ATOM 3197 C CA . GLY A 1 402 ? -15.406 -3.456 24.040 1.00 87.06 402 GLY A CA 1
ATOM 3198 C C . GLY A 1 402 ? -16.138 -2.135 23.766 1.00 87.06 402 GLY A C 1
ATOM 3199 O O . GLY A 1 402 ? -16.989 -2.108 22.870 1.00 87.06 402 GLY A O 1
ATOM 3200 N N . PHE A 1 403 ? -15.812 -1.077 24.509 1.00 93.38 403 PHE A N 1
ATOM 3201 C CA . PHE A 1 403 ? -16.348 0.282 24.389 1.00 93.38 403 PHE A CA 1
ATOM 3202 C C . PHE A 1 403 ? -15.238 1.334 24.487 1.00 93.38 403 PHE A C 1
ATOM 3204 O O . PHE A 1 403 ? -15.510 2.482 24.836 1.00 93.38 403 PHE A O 1
ATOM 3211 N N . GLU A 1 404 ? -13.987 0.948 24.238 1.00 95.69 404 GLU A N 1
ATOM 3212 C CA . GLU A 1 404 ? -12.857 1.844 24.403 1.00 95.69 404 GLU A CA 1
ATOM 3213 C C . GLU A 1 404 ? -12.981 3.069 23.505 1.00 95.69 404 GLU A C 1
ATOM 3215 O O . GLU A 1 404 ? -13.262 2.966 22.309 1.00 95.69 404 GLU A O 1
ATOM 3220 N N . GLY A 1 405 ? -12.748 4.247 24.067 1.00 96.88 405 GLY A N 1
ATOM 3221 C CA . GLY A 1 405 ? -12.953 5.477 23.334 1.00 96.88 405 GLY A CA 1
ATOM 3222 C C . GLY A 1 405 ? -12.714 6.727 24.157 1.00 96.88 405 GLY A C 1
ATOM 3223 O O . GLY A 1 405 ? -12.182 6.701 25.267 1.00 96.88 405 GLY A O 1
ATOM 3224 N N . ALA A 1 406 ? -13.138 7.847 23.594 1.00 97.88 406 ALA A N 1
ATOM 3225 C CA . ALA A 1 406 ? -13.158 9.131 24.270 1.00 97.88 406 ALA A CA 1
ATOM 3226 C C . ALA A 1 406 ? -14.254 10.014 23.678 1.00 97.88 406 ALA A C 1
ATOM 3228 O O . ALA A 1 406 ? -14.689 9.807 22.541 1.00 97.88 406 ALA A O 1
ATOM 3229 N N . HIS A 1 407 ? -14.686 11.011 24.440 1.00 96.50 407 HIS A N 1
ATOM 3230 C CA . HIS A 1 407 ? -15.606 12.034 23.964 1.00 96.50 407 HIS A CA 1
ATOM 3231 C C . HIS A 1 407 ? -15.203 13.427 24.443 1.00 96.50 407 HIS A C 1
ATOM 3233 O O . HIS A 1 407 ? -14.475 13.597 25.421 1.00 96.50 407 HIS A O 1
ATOM 3239 N N . VAL A 1 408 ? -15.689 14.431 23.723 1.00 94.56 408 VAL A N 1
ATOM 3240 C CA . VAL A 1 408 ? -15.472 15.852 23.986 1.00 94.56 408 VAL A CA 1
ATOM 3241 C C . VAL A 1 408 ? -16.797 16.585 23.840 1.00 94.56 408 VAL A C 1
ATOM 3243 O O . VAL A 1 408 ? -17.580 16.297 22.932 1.00 94.56 408 VAL A O 1
ATOM 3246 N N . THR A 1 409 ? -17.003 17.559 24.718 1.00 89.25 409 THR A N 1
ATOM 3247 C CA . THR A 1 409 ? -18.134 18.486 24.704 1.00 89.25 409 THR A CA 1
ATOM 3248 C C . THR A 1 409 ? -17.594 19.912 24.677 1.00 89.25 409 THR A C 1
ATOM 3250 O O . THR A 1 409 ? -16.939 20.342 25.625 1.00 89.25 409 THR A O 1
ATOM 3253 N N . VAL A 1 410 ? -17.830 20.647 23.588 1.00 83.50 410 VAL A N 1
ATOM 3254 C CA . VAL A 1 410 ? -17.392 22.048 23.441 1.00 83.50 410 VAL A CA 1
ATOM 3255 C C . VAL A 1 410 ? -18.561 22.872 22.926 1.00 83.50 410 VAL A C 1
ATOM 3257 O O . VAL A 1 410 ? -19.026 22.671 21.806 1.00 83.50 410 VAL A O 1
ATOM 3260 N N . SER A 1 411 ? -19.024 23.835 23.728 1.00 79.62 411 SER A N 1
ATOM 3261 C CA . SER A 1 411 ? -20.236 24.614 23.431 1.00 79.62 411 SER A CA 1
ATOM 3262 C C . SER A 1 411 ? -21.436 23.688 23.149 1.00 79.62 411 SER A C 1
ATOM 3264 O O . SER A 1 411 ? -21.843 22.948 24.039 1.00 79.62 411 SER A O 1
ATOM 3266 N N . ASN A 1 412 ? -21.959 23.677 21.915 1.00 76.81 412 ASN A N 1
ATOM 3267 C CA . ASN A 1 412 ? -23.069 22.821 21.474 1.00 76.81 412 ASN A CA 1
ATOM 3268 C C . ASN A 1 412 ? -22.605 21.646 20.581 1.00 76.81 412 ASN A C 1
ATOM 3270 O O . ASN A 1 412 ? -23.410 21.073 19.847 1.00 76.81 412 ASN A O 1
ATOM 3274 N N . GLU A 1 413 ? -21.306 21.328 20.560 1.00 85.81 413 GLU A N 1
ATOM 3275 C CA . GLU A 1 413 ? -20.740 20.191 19.821 1.00 85.81 413 GLU A CA 1
ATOM 3276 C C . GLU A 1 413 ? -20.463 19.026 20.778 1.00 85.81 413 GLU A C 1
ATOM 3278 O O . GLU A 1 413 ? -19.810 19.203 21.809 1.00 85.81 413 GLU A O 1
ATOM 3283 N N . PHE A 1 414 ? -20.910 17.829 20.394 1.00 92.25 414 PHE A N 1
ATOM 3284 C CA . PHE A 1 414 ? -20.495 16.568 21.005 1.00 92.25 414 PHE A CA 1
ATOM 3285 C C . PHE A 1 414 ? -19.781 15.732 19.953 1.00 92.25 414 PHE A C 1
ATOM 3287 O O . PHE A 1 414 ? -20.308 15.488 18.862 1.00 92.25 414 PHE A O 1
ATOM 3294 N N . ARG A 1 415 ? -18.597 15.238 20.294 1.00 94.69 415 ARG A N 1
ATOM 3295 C CA . ARG A 1 415 ? -17.845 14.349 19.416 1.00 94.69 415 ARG A CA 1
ATOM 3296 C C . ARG A 1 415 ? -17.274 13.191 20.205 1.00 94.69 415 ARG A C 1
ATOM 3298 O O . ARG A 1 415 ? -16.622 13.405 21.221 1.00 94.69 415 ARG A O 1
ATOM 3305 N N . ALA A 1 416 ? -17.489 11.978 19.713 1.00 96.56 416 ALA A N 1
ATOM 3306 C CA . ALA A 1 416 ? -16.937 10.768 20.306 1.00 96.56 416 ALA A CA 1
ATOM 3307 C C . ALA A 1 416 ? -16.213 9.913 19.266 1.00 96.56 416 ALA A C 1
ATOM 3309 O O . ALA A 1 416 ? -16.622 9.850 18.105 1.00 96.56 416 ALA A O 1
ATOM 3310 N N . ILE A 1 417 ? -15.156 9.239 19.708 1.00 97.75 417 ILE A N 1
ATOM 3311 C CA . ILE A 1 417 ? -14.481 8.165 18.979 1.00 97.75 417 ILE A CA 1
ATOM 3312 C C . ILE A 1 417 ? -14.604 6.906 19.823 1.00 97.75 417 ILE A C 1
ATOM 3314 O O . ILE A 1 417 ? -14.262 6.930 21.005 1.00 97.75 417 ILE A O 1
ATOM 3318 N N . ILE A 1 418 ? -15.094 5.827 19.217 1.00 96.38 418 ILE A N 1
ATOM 3319 C CA . ILE A 1 418 ? -15.258 4.527 19.870 1.00 96.38 418 ILE A CA 1
ATOM 3320 C C . ILE A 1 418 ? -14.638 3.458 18.984 1.00 96.38 418 ILE A C 1
ATOM 3322 O O . ILE A 1 418 ? -14.965 3.365 17.800 1.00 96.38 418 ILE A O 1
ATOM 3326 N N . PHE A 1 419 ? -13.756 2.656 19.568 1.00 95.00 419 PHE A N 1
ATOM 3327 C CA . PHE A 1 419 ? -13.150 1.502 18.930 1.00 95.00 419 PHE A CA 1
ATOM 3328 C C . PHE A 1 419 ? -14.026 0.267 19.101 1.00 95.00 419 PHE A C 1
ATOM 3330 O O . PHE A 1 419 ? -14.577 -0.002 20.171 1.00 95.00 419 PHE A O 1
ATOM 3337 N N . ARG A 1 420 ? -14.099 -0.536 18.042 1.00 91.44 420 ARG A N 1
ATOM 3338 C CA . ARG A 1 420 ? -14.681 -1.868 18.076 1.00 91.44 420 ARG A CA 1
ATOM 3339 C C . ARG A 1 420 ? -13.754 -2.860 17.399 1.00 91.44 420 ARG A C 1
ATOM 3341 O O . ARG A 1 420 ? -13.694 -2.956 16.179 1.00 91.44 420 ARG A O 1
ATOM 3348 N N . LEU A 1 421 ? -13.047 -3.617 18.234 1.00 88.44 421 LEU A N 1
ATOM 3349 C CA . LEU A 1 421 ? -12.093 -4.630 17.792 1.00 88.44 421 LEU A CA 1
ATOM 3350 C C . LEU A 1 421 ? -12.615 -6.063 17.974 1.00 88.44 421 LEU A C 1
ATOM 3352 O O . LEU A 1 421 ? -11.851 -6.996 17.813 1.00 88.44 421 LEU A O 1
ATOM 3356 N N . GLY A 1 422 ? -13.876 -6.295 18.327 1.00 87.44 422 GLY A N 1
ATOM 3357 C CA . GLY A 1 422 ? -14.419 -7.656 18.468 1.00 87.44 422 GLY A CA 1
ATOM 3358 C C . GLY A 1 422 ? -15.853 -7.755 17.974 1.00 87.44 422 GLY A C 1
ATOM 3359 O O . GLY A 1 422 ? -16.528 -6.734 17.858 1.00 87.44 422 GLY A O 1
ATOM 3360 N N . ASP A 1 423 ? -16.342 -8.958 17.709 1.00 89.75 423 ASP A N 1
ATOM 3361 C CA . ASP A 1 423 ? -17.717 -9.155 17.239 1.00 89.75 423 ASP A CA 1
ATOM 3362 C C . ASP A 1 423 ? -18.740 -8.771 18.311 1.00 89.75 423 ASP A C 1
ATOM 3364 O O . ASP A 1 423 ? -18.421 -8.702 19.503 1.00 89.75 423 ASP A O 1
ATOM 3368 N N . VAL A 1 424 ? -19.959 -8.435 17.889 1.00 89.19 424 VAL A N 1
ATOM 3369 C CA . VAL A 1 424 ? -21.051 -8.072 18.800 1.00 89.19 424 VAL A CA 1
ATOM 3370 C C . VAL A 1 424 ? -22.191 -9.060 18.638 1.00 89.19 424 VAL A C 1
ATOM 3372 O O . VAL A 1 424 ? -23.049 -8.891 17.777 1.00 89.19 424 VAL A O 1
ATOM 3375 N N . ASP A 1 425 ? -22.204 -10.064 19.509 1.00 88.25 425 ASP A N 1
ATOM 3376 C CA . ASP A 1 425 ? -23.217 -11.123 19.486 1.00 88.25 425 ASP A CA 1
ATOM 3377 C C . ASP A 1 425 ? -24.511 -10.702 20.203 1.00 88.25 425 ASP A C 1
ATOM 3379 O O . ASP A 1 425 ? -25.612 -10.989 19.737 1.00 88.25 425 ASP A O 1
ATOM 3383 N N . ASP A 1 426 ? -24.396 -9.949 21.304 1.00 91.62 426 ASP A N 1
ATOM 3384 C CA . ASP A 1 426 ? -25.537 -9.410 22.054 1.00 91.62 426 ASP A CA 1
ATOM 3385 C C . ASP A 1 426 ? -25.717 -7.907 21.801 1.00 91.62 426 ASP A C 1
ATOM 3387 O O . ASP A 1 426 ? -25.133 -7.040 22.458 1.00 91.62 426 ASP A O 1
ATOM 3391 N N . SER A 1 427 ? -26.593 -7.598 20.847 1.00 92.94 427 SER A N 1
ATOM 3392 C CA . SER A 1 427 ? -26.969 -6.226 20.501 1.00 92.94 427 SER A CA 1
ATOM 3393 C C . SER A 1 427 ? -27.640 -5.467 21.654 1.00 92.94 427 SER A C 1
ATOM 3395 O O . SER A 1 427 ? -27.470 -4.249 21.769 1.00 92.94 427 SER A O 1
ATOM 3397 N N . GLN A 1 428 ? -28.406 -6.155 22.509 1.00 94.00 428 GLN A N 1
ATOM 3398 C CA . GLN A 1 428 ? -29.166 -5.514 23.582 1.00 94.00 428 GLN A CA 1
ATOM 3399 C C . GLN A 1 428 ? -28.271 -5.211 24.789 1.00 94.00 428 GLN A C 1
ATOM 3401 O O . GLN A 1 428 ? -28.305 -4.100 25.328 1.00 94.00 428 GLN A O 1
ATOM 3406 N N . GLY A 1 429 ? -27.422 -6.158 25.187 1.00 94.94 429 GLY A N 1
ATOM 3407 C CA . GLY A 1 429 ? -26.374 -5.920 26.178 1.00 94.94 429 GLY A CA 1
ATOM 3408 C C . GLY A 1 429 ? -25.411 -4.822 25.730 1.00 94.94 429 GLY A C 1
ATOM 3409 O O . GLY A 1 429 ? -25.041 -3.953 26.532 1.00 94.94 429 GLY A O 1
ATOM 3410 N N . TYR A 1 430 ? -25.088 -4.785 24.430 1.00 94.94 430 TYR A N 1
ATOM 3411 C CA . TYR A 1 430 ? -24.251 -3.739 23.856 1.00 94.94 430 TYR A CA 1
ATOM 3412 C C . TYR A 1 430 ? -24.865 -2.344 24.033 1.00 94.94 430 TYR A C 1
ATOM 3414 O O . TYR A 1 430 ? -24.236 -1.459 24.618 1.00 94.94 430 TYR A O 1
ATOM 3422 N N . ILE A 1 431 ? -26.112 -2.140 23.589 1.00 95.94 431 ILE A N 1
ATOM 3423 C CA . ILE A 1 431 ? -26.757 -0.820 23.662 1.00 95.94 431 ILE A CA 1
ATOM 3424 C C . ILE A 1 431 ? -27.002 -0.368 25.108 1.00 95.94 431 ILE A C 1
ATOM 3426 O O . ILE A 1 431 ? -26.891 0.822 25.406 1.00 95.94 431 ILE A O 1
ATOM 3430 N N . ASN A 1 432 ? -27.290 -1.296 26.026 1.00 95.94 432 ASN A N 1
ATOM 3431 C CA . ASN A 1 432 ? -27.457 -0.985 27.447 1.00 95.94 432 ASN A CA 1
ATOM 3432 C C . ASN A 1 432 ? -26.148 -0.466 28.057 1.00 95.94 432 ASN A C 1
ATOM 3434 O O . ASN A 1 432 ? -26.137 0.550 28.755 1.00 95.94 432 ASN A O 1
ATOM 3438 N N . THR A 1 433 ? -25.031 -1.121 27.741 1.00 95.81 433 THR A N 1
ATOM 3439 C CA . THR A 1 433 ? -23.706 -0.702 28.211 1.00 95.81 433 THR A CA 1
ATOM 3440 C C . THR A 1 433 ? -23.287 0.624 27.582 1.00 95.81 433 THR A C 1
ATOM 3442 O O . THR A 1 433 ? -22.814 1.513 28.288 1.00 95.81 433 THR A O 1
ATOM 3445 N N . PHE A 1 434 ? -23.545 0.810 26.285 1.00 96.38 434 PHE A N 1
ATOM 3446 C CA . PHE A 1 434 ? -23.312 2.079 25.598 1.00 96.38 434 PHE A CA 1
ATOM 3447 C C . PHE A 1 434 ? -24.049 3.242 26.275 1.00 96.38 434 PHE A C 1
ATOM 3449 O O . PHE A 1 434 ? -23.436 4.260 26.594 1.00 96.38 434 PHE A O 1
ATOM 3456 N N . LYS A 1 435 ? -25.352 3.083 26.552 1.00 95.94 435 LYS A N 1
ATOM 3457 C CA . LYS A 1 435 ? -26.162 4.095 27.251 1.00 95.94 435 LYS A CA 1
ATOM 3458 C C . LYS A 1 435 ? -25.598 4.421 28.630 1.00 95.94 435 LYS A C 1
ATOM 3460 O O . LYS A 1 435 ? -25.562 5.587 29.004 1.00 95.94 435 LYS A O 1
ATOM 3465 N N . ARG A 1 436 ? -25.119 3.420 29.369 1.00 96.19 436 ARG A N 1
ATOM 3466 C CA . ARG A 1 436 ? -24.492 3.636 30.678 1.00 96.19 436 ARG A CA 1
ATOM 3467 C C . ARG A 1 436 ? -23.227 4.494 30.583 1.00 96.19 436 ARG A C 1
ATOM 3469 O O . ARG A 1 436 ? -23.002 5.318 31.459 1.00 96.19 436 ARG A O 1
ATOM 3476 N N . LEU A 1 437 ? -22.409 4.289 29.550 1.00 96.00 437 LEU A N 1
ATOM 3477 C CA . LEU A 1 437 ? -21.111 4.956 29.402 1.00 96.00 437 LEU A CA 1
ATOM 3478 C C . LEU A 1 437 ? -21.216 6.349 28.766 1.00 96.00 437 LEU A C 1
ATOM 3480 O O . LEU A 1 437 ? -20.571 7.278 29.233 1.00 96.00 437 LEU A O 1
ATOM 3484 N N . TYR A 1 438 ? -22.037 6.504 27.725 1.00 94.81 438 TYR A N 1
ATOM 3485 C CA . TYR A 1 438 ? -22.120 7.733 26.921 1.00 94.81 438 TYR A CA 1
ATOM 3486 C C . TYR A 1 438 ? -23.459 8.471 27.061 1.00 94.81 438 TYR A C 1
ATOM 3488 O O . TYR A 1 438 ? -23.605 9.599 26.591 1.00 94.81 438 TYR A O 1
ATOM 3496 N N . GLY A 1 439 ? -24.466 7.852 27.682 1.00 92.81 439 GLY A N 1
ATOM 3497 C CA . GLY A 1 439 ? -25.843 8.341 27.644 1.00 92.81 439 GLY A CA 1
ATOM 3498 C C . GLY A 1 439 ? -26.060 9.673 28.351 1.00 92.81 439 GLY A C 1
ATOM 3499 O O . GLY A 1 439 ? -26.873 10.460 27.879 1.00 92.81 439 GLY A O 1
ATOM 3500 N N . ASN A 1 440 ? -25.339 9.963 29.436 1.00 92.31 440 ASN A N 1
ATOM 3501 C CA . ASN A 1 440 ? -25.470 11.250 30.129 1.00 92.31 440 ASN A CA 1
ATOM 3502 C C . ASN A 1 440 ? -25.045 12.418 29.233 1.00 92.31 440 ASN A C 1
ATOM 3504 O O . ASN A 1 440 ? -25.804 13.370 29.069 1.00 92.31 440 ASN A O 1
ATOM 3508 N N . GLU A 1 441 ? -23.896 12.302 28.573 1.00 91.12 441 GLU A N 1
ATOM 3509 C CA . GLU A 1 441 ? -23.405 13.337 27.661 1.00 91.12 441 GLU A CA 1
ATOM 3510 C C . GLU A 1 441 ? -24.292 13.485 26.428 1.00 91.12 441 GLU A C 1
ATOM 3512 O O . GLU A 1 441 ? -24.627 14.598 26.025 1.00 91.12 441 GLU A O 1
ATOM 3517 N N . LEU A 1 442 ? -24.763 12.368 25.868 1.00 91.31 442 LEU A N 1
ATOM 3518 C CA . LEU A 1 442 ? -25.703 12.395 24.748 1.00 91.31 442 LEU A CA 1
ATOM 3519 C C . LEU A 1 442 ? -27.028 13.071 25.126 1.00 91.31 442 LEU A C 1
ATOM 3521 O O . LEU A 1 442 ? -27.569 13.839 24.332 1.00 91.31 442 LEU A O 1
ATOM 3525 N N . LYS A 1 443 ? -27.549 12.836 26.336 1.00 91.12 443 LYS A N 1
ATOM 3526 C CA . LYS A 1 443 ? -28.739 13.541 26.834 1.00 91.12 443 LYS A CA 1
ATOM 3527 C C . LYS A 1 443 ? -28.473 15.038 27.009 1.00 91.12 443 LYS A C 1
ATOM 3529 O O . LYS A 1 443 ? -29.331 15.844 26.674 1.00 91.12 443 LYS A O 1
ATOM 3534 N N . ASN A 1 444 ? -27.296 15.434 27.476 1.00 87.50 444 ASN A N 1
ATOM 3535 C CA . ASN A 1 444 ? -27.008 16.846 27.737 1.00 87.50 444 ASN A CA 1
ATOM 3536 C C . ASN A 1 444 ? -26.748 17.652 26.456 1.00 87.50 444 ASN A C 1
ATOM 3538 O O . ASN A 1 444 ? -27.245 18.768 26.326 1.00 87.50 444 ASN A O 1
ATOM 3542 N N . TYR A 1 445 ? -26.021 17.080 25.494 1.00 86.88 445 TYR A N 1
ATOM 3543 C CA . TYR A 1 445 ? -25.511 17.819 24.332 1.00 86.88 445 TYR A CA 1
ATOM 3544 C C . TYR A 1 445 ? -26.172 17.445 23.002 1.00 86.88 445 TYR A C 1
ATOM 3546 O O . TYR A 1 445 ? -26.109 18.220 22.051 1.00 86.88 445 TYR A O 1
ATOM 3554 N N . CYS A 1 446 ? -26.843 16.292 22.926 1.00 87.62 446 CYS A N 1
ATOM 3555 C CA . CYS A 1 446 ? -27.451 15.784 21.690 1.00 87.62 446 CYS A CA 1
ATOM 3556 C C . CYS A 1 446 ? -28.977 15.714 21.731 1.00 87.62 446 CYS A C 1
ATOM 3558 O O . CYS A 1 446 ? -29.587 15.027 20.905 1.00 87.62 446 CYS A O 1
ATOM 3560 N N . THR A 1 447 ? -29.606 16.422 22.672 1.00 83.69 447 THR A N 1
ATOM 3561 C CA . THR A 1 447 ? -31.067 16.486 22.769 1.00 83.69 447 THR A CA 1
ATOM 3562 C C . THR A 1 447 ? -31.671 17.223 21.578 1.00 83.69 447 THR A C 1
ATOM 3564 O O . THR A 1 447 ? -31.306 18.357 21.271 1.00 83.69 447 THR A O 1
ATOM 3567 N N . GLN A 1 448 ? -32.661 16.605 20.931 1.00 69.00 448 GLN A N 1
ATOM 3568 C CA . GLN A 1 448 ? -33.494 17.296 19.950 1.00 69.00 448 GLN A CA 1
ATOM 3569 C C . GLN A 1 448 ? -34.498 18.193 20.683 1.00 69.00 448 GLN A C 1
ATOM 3571 O O . GLN A 1 448 ? -35.511 17.711 21.196 1.00 69.00 448 GLN A O 1
ATOM 3576 N N . GLN A 1 449 ? -34.255 19.506 20.716 1.00 56.16 449 GLN A N 1
ATOM 3577 C CA . GLN A 1 449 ? -35.312 20.445 21.089 1.00 56.16 449 GLN A CA 1
ATOM 3578 C C . GLN A 1 449 ? -36.425 20.396 20.029 1.00 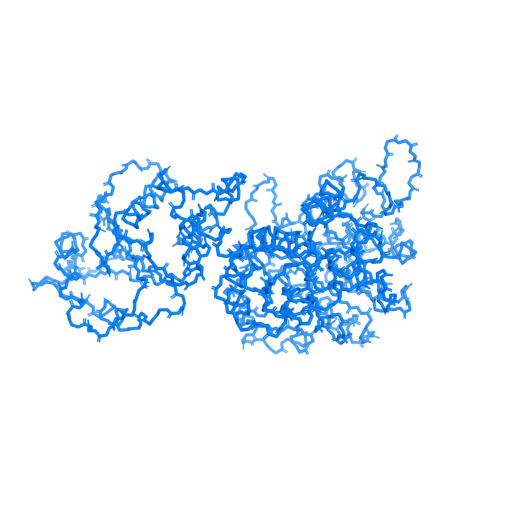56.16 449 GLN A C 1
ATOM 3580 O O . GLN A 1 449 ? -36.155 20.379 18.831 1.00 56.16 449 GLN A O 1
ATOM 3585 N N . GLN A 1 450 ? -37.693 20.397 20.456 1.00 46.28 450 GLN A N 1
ATOM 3586 C CA . GLN A 1 450 ? -38.880 20.354 19.581 1.00 46.28 450 GLN A CA 1
ATOM 3587 C C . GLN A 1 450 ? -39.070 21.606 18.691 1.00 46.28 450 GLN A C 1
ATOM 3589 O O . GLN A 1 450 ? -40.122 21.780 18.071 1.00 46.28 450 GLN A O 1
ATOM 3594 N N . LEU A 1 451 ? -38.083 22.500 18.609 1.00 41.97 451 LEU A N 1
ATOM 3595 C CA . LEU A 1 451 ? -38.197 23.740 17.856 1.00 41.97 451 LEU A CA 1
ATOM 3596 C C . LEU A 1 451 ? -38.102 23.460 16.352 1.00 41.97 451 LEU A C 1
ATOM 3598 O O . LEU A 1 451 ? -37.044 23.178 15.791 1.00 41.97 451 LEU A O 1
ATOM 3602 N N . LYS A 1 452 ? -39.265 23.555 15.695 1.00 43.03 452 LYS A N 1
ATOM 3603 C CA . LYS A 1 452 ? -39.416 23.645 14.240 1.00 43.03 452 LYS A CA 1
ATOM 3604 C C . LYS A 1 452 ? -38.400 24.663 13.700 1.00 43.03 452 LYS A C 1
ATOM 3606 O O . LYS A 1 452 ? -38.580 25.857 13.908 1.00 43.03 452 LYS A O 1
ATOM 3611 N N . LYS A 1 453 ? -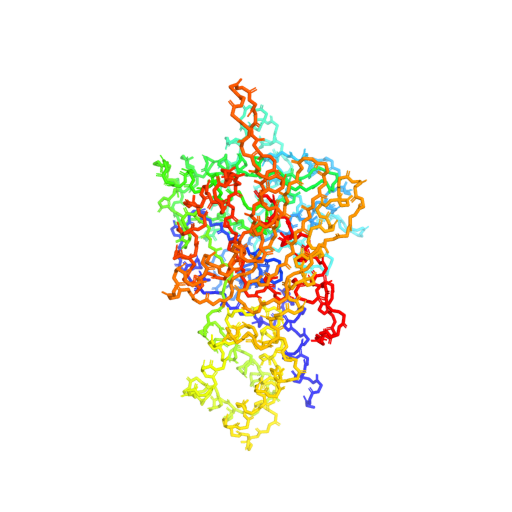37.400 24.169 12.959 1.00 43.53 453 LYS A N 1
ATOM 3612 C CA . LYS A 1 453 ? -36.286 24.893 12.306 1.00 43.53 453 LYS A CA 1
ATOM 3613 C C . LYS A 1 453 ? -35.041 25.151 13.174 1.00 43.53 453 LYS A C 1
ATOM 3615 O O . LYS A 1 453 ? -34.673 26.301 13.372 1.00 43.53 453 LYS A O 1
ATOM 3620 N N . GLN A 1 454 ? -34.299 24.109 13.552 1.00 45.03 454 GLN A N 1
ATOM 3621 C CA . GLN A 1 454 ? -32.840 24.229 13.705 1.00 45.03 454 GLN A CA 1
ATOM 3622 C C . GLN A 1 454 ? -32.105 23.038 13.065 1.00 45.03 454 GLN A C 1
ATOM 3624 O O . GLN A 1 454 ? -32.259 21.883 13.449 1.00 45.03 454 GLN A O 1
ATOM 3629 N N . THR A 1 455 ? -31.396 23.385 11.989 1.00 43.78 455 THR A N 1
ATOM 3630 C CA . THR A 1 455 ? -30.043 22.973 11.580 1.00 43.78 455 THR A CA 1
ATOM 3631 C C . THR A 1 455 ? -29.381 21.811 12.328 1.00 43.78 455 THR A C 1
ATOM 3633 O O . THR A 1 455 ? -29.248 21.856 13.543 1.00 43.78 455 THR A O 1
ATOM 3636 N N . GLN A 1 456 ? -28.908 20.829 11.546 1.00 51.84 456 GLN A N 1
ATOM 3637 C CA . GLN A 1 456 ? -27.912 19.787 11.853 1.00 51.84 456 GLN A CA 1
ATOM 3638 C C . GLN A 1 456 ? -27.380 19.775 13.300 1.00 51.84 456 GLN A C 1
ATOM 3640 O O . GLN A 1 456 ? -26.627 20.655 13.704 1.00 51.84 456 GLN A O 1
ATOM 3645 N N . THR A 1 457 ? -27.710 18.729 14.061 1.00 57.53 457 THR A N 1
ATOM 3646 C CA . THR A 1 457 ? -27.073 18.466 15.357 1.00 57.53 457 THR A CA 1
ATOM 3647 C C . THR A 1 457 ? -25.565 18.292 15.157 1.00 57.53 457 THR A C 1
ATOM 3649 O O . THR A 1 457 ? -25.157 17.357 14.465 1.00 57.53 457 THR A O 1
ATOM 3652 N N . ASN A 1 458 ? -24.741 19.126 15.803 1.00 79.69 458 ASN A N 1
ATOM 3653 C CA . ASN A 1 458 ? -23.271 19.007 15.851 1.00 79.69 458 ASN A CA 1
ATOM 3654 C C . ASN A 1 458 ? -22.806 17.826 16.734 1.00 79.69 458 ASN A C 1
ATOM 3656 O O . ASN A 1 458 ? -21.757 17.875 17.368 1.00 79.69 458 ASN A O 1
ATOM 3660 N N . CYS A 1 459 ? -23.608 16.765 16.796 1.00 89.75 459 CYS A N 1
ATOM 3661 C CA . CYS A 1 459 ? -23.317 15.533 17.505 1.00 89.75 459 CYS A CA 1
ATOM 3662 C C . CYS A 1 459 ? -22.836 14.480 16.518 1.00 89.75 459 CYS A C 1
ATOM 3664 O O . CYS A 1 459 ? -23.598 14.056 15.645 1.00 89.75 459 CYS A O 1
ATOM 3666 N N . GLU A 1 460 ? -21.593 14.035 16.658 1.00 92.75 460 GLU A N 1
ATOM 3667 C CA . GLU A 1 460 ? -21.003 13.018 15.791 1.00 92.75 460 GLU A CA 1
ATOM 3668 C C . GLU A 1 460 ? -20.299 11.935 16.610 1.00 92.75 460 GLU A C 1
ATOM 3670 O O . GLU A 1 460 ? -19.482 12.215 17.485 1.00 92.75 460 GLU A O 1
ATOM 3675 N N . LEU A 1 461 ? -20.587 10.680 16.283 1.00 94.62 461 LEU A N 1
ATOM 3676 C CA . LEU A 1 461 ? -19.896 9.516 16.811 1.00 94.62 461 LEU A CA 1
ATOM 3677 C C . LEU A 1 461 ? -19.145 8.848 15.667 1.00 94.62 461 LEU A C 1
ATOM 3679 O O . LEU A 1 461 ? -19.759 8.388 14.702 1.00 94.62 461 LEU A O 1
ATOM 3683 N N . ARG A 1 462 ? -17.820 8.780 15.779 1.00 95.38 462 ARG A N 1
ATOM 3684 C CA . ARG A 1 462 ? -16.978 8.001 14.872 1.00 95.38 462 ARG A CA 1
ATOM 3685 C C . ARG A 1 462 ? -16.732 6.626 15.468 1.00 95.38 462 ARG A C 1
ATOM 3687 O O . ARG A 1 462 ? -16.268 6.498 16.599 1.00 95.38 462 ARG A O 1
ATOM 3694 N N . PHE A 1 463 ? -17.090 5.610 14.700 1.00 93.88 463 PHE A N 1
ATOM 3695 C CA . PHE A 1 463 ? -17.054 4.217 15.106 1.00 93.88 463 PHE A CA 1
ATOM 3696 C C . PHE A 1 463 ? -15.960 3.504 14.315 1.00 93.88 463 PHE A C 1
ATOM 3698 O O . PHE A 1 463 ? -16.145 3.232 13.130 1.00 93.88 463 PHE A O 1
ATOM 3705 N N . LEU A 1 464 ? -14.808 3.284 14.947 1.00 95.50 464 LEU A N 1
ATOM 3706 C CA . LEU A 1 464 ? -13.606 2.740 14.314 1.00 95.50 464 LEU A CA 1
ATOM 3707 C C . LEU A 1 464 ? -13.567 1.222 14.489 1.00 95.50 464 LEU A C 1
ATOM 3709 O O . LEU A 1 464 ? -13.693 0.737 15.611 1.00 95.50 464 LEU A O 1
ATOM 3713 N N . PHE A 1 465 ? -13.366 0.472 13.408 1.00 92.75 465 PHE A N 1
ATOM 3714 C CA . PHE A 1 465 ? -13.377 -0.996 13.438 1.00 92.75 465 PHE A CA 1
ATOM 3715 C C . PHE A 1 465 ? -12.418 -1.609 12.419 1.00 92.75 465 PHE A C 1
ATOM 3717 O O . PHE A 1 465 ? -12.072 -0.960 11.438 1.00 92.75 465 PHE A O 1
ATOM 3724 N N . ILE A 1 466 ? -12.005 -2.859 12.641 1.00 89.12 466 ILE A N 1
ATOM 3725 C CA . ILE A 1 466 ? -11.195 -3.625 11.678 1.00 89.12 466 ILE A CA 1
ATOM 3726 C C . ILE A 1 466 ? -12.128 -4.423 10.764 1.00 89.12 466 ILE A C 1
ATOM 3728 O O . ILE A 1 466 ? -13.147 -4.926 11.229 1.00 89.12 466 ILE A O 1
ATOM 3732 N N . GLY A 1 467 ? -11.804 -4.530 9.472 1.00 80.25 467 GLY A N 1
ATOM 3733 C CA . GLY A 1 467 ? -12.688 -5.117 8.454 1.00 80.25 467 GLY A CA 1
ATOM 3734 C C . GLY A 1 467 ? -13.089 -6.586 8.668 1.00 80.25 467 GLY A C 1
ATOM 3735 O O . GLY A 1 467 ? -14.073 -7.034 8.087 1.00 80.25 467 GLY A O 1
ATOM 3736 N N . ASP A 1 468 ? -12.375 -7.334 9.510 1.00 83.25 468 ASP A N 1
ATOM 3737 C CA . ASP A 1 468 ? -12.714 -8.711 9.893 1.00 83.25 468 ASP A CA 1
ATOM 3738 C C . ASP A 1 468 ? -13.614 -8.808 11.137 1.00 83.25 468 ASP A C 1
ATOM 3740 O O . ASP A 1 468 ? -13.942 -9.908 11.574 1.00 83.25 468 ASP A O 1
ATOM 3744 N N . VAL A 1 469 ? -14.043 -7.669 11.688 1.00 86.44 469 VAL A N 1
ATOM 3745 C CA . VAL A 1 469 ? -14.955 -7.586 12.831 1.00 86.44 469 VAL A CA 1
ATOM 3746 C C . VAL A 1 469 ? -16.390 -7.365 12.355 1.00 86.44 469 VAL A C 1
ATOM 3748 O O . VAL A 1 469 ? -16.701 -6.384 11.673 1.00 86.44 469 VAL A O 1
ATOM 3751 N N . ASN A 1 470 ? -17.311 -8.223 12.792 1.00 87.44 470 ASN A N 1
ATOM 3752 C CA . ASN A 1 470 ? -18.736 -8.063 12.538 1.00 87.44 470 ASN A CA 1
ATOM 3753 C C . ASN A 1 470 ? -19.337 -6.955 13.417 1.00 87.44 470 ASN A C 1
ATOM 3755 O O . ASN A 1 470 ? -19.839 -7.177 14.523 1.00 87.44 470 ASN A O 1
ATOM 3759 N N . VAL A 1 471 ? -19.319 -5.735 12.884 1.00 88.12 471 VAL A N 1
ATOM 3760 C CA . VAL A 1 471 ? -19.883 -4.543 13.531 1.00 88.12 471 VAL A CA 1
ATOM 3761 C C . VAL A 1 471 ? -21.346 -4.263 13.194 1.00 88.12 471 VAL A C 1
ATOM 3763 O O . VAL A 1 471 ? -21.942 -3.360 13.785 1.00 88.12 471 VAL A O 1
ATOM 3766 N N . GLY A 1 472 ? -21.944 -5.020 12.271 1.00 89.31 472 GLY A N 1
ATOM 3767 C CA . GLY A 1 472 ? -23.327 -4.825 11.824 1.00 89.31 472 GLY A CA 1
ATOM 3768 C C . GLY A 1 472 ? -24.344 -4.747 12.973 1.00 89.31 472 GLY A C 1
ATOM 3769 O O . GLY A 1 472 ? -25.138 -3.802 12.998 1.00 89.31 472 GLY A O 1
ATOM 3770 N N . PRO A 1 473 ? -24.299 -5.661 13.961 1.00 92.88 473 PRO A N 1
ATOM 3771 C CA . PRO A 1 473 ? -25.192 -5.629 15.117 1.00 92.88 473 PRO A CA 1
ATOM 3772 C C . PRO A 1 473 ? -25.080 -4.331 15.938 1.00 92.88 473 PRO A C 1
ATOM 3774 O O . PRO A 1 473 ? -26.088 -3.655 16.160 1.00 92.88 473 PRO A O 1
ATOM 3777 N N . ALA A 1 474 ? -23.860 -3.916 16.307 1.00 91.62 474 ALA A N 1
ATOM 3778 C CA . ALA A 1 474 ? -23.616 -2.670 17.044 1.00 91.62 474 ALA A CA 1
ATOM 3779 C C . ALA A 1 474 ? -24.018 -1.424 16.246 1.00 91.62 474 ALA A C 1
ATOM 3781 O O . ALA A 1 474 ? -24.731 -0.558 16.757 1.00 91.62 474 ALA A O 1
ATOM 3782 N N . TYR A 1 475 ? -23.613 -1.347 14.977 1.00 92.38 475 TYR A N 1
ATOM 3783 C CA . TYR A 1 475 ? -23.983 -0.246 14.092 1.00 92.38 475 TYR A CA 1
ATOM 3784 C C . TYR A 1 475 ? -25.507 -0.137 13.947 1.00 92.38 475 TYR A C 1
ATOM 3786 O O . TYR A 1 475 ? -26.076 0.954 14.028 1.00 92.38 475 TYR A O 1
ATOM 3794 N N . GLY A 1 476 ? -26.190 -1.273 13.792 1.00 92.31 476 GLY A N 1
ATOM 3795 C CA . GLY A 1 476 ? -27.639 -1.346 13.652 1.00 92.31 476 GLY A CA 1
ATOM 3796 C C . GLY A 1 476 ? -28.397 -0.865 14.890 1.00 92.31 476 GLY A C 1
ATOM 3797 O O . GLY A 1 476 ? -29.436 -0.221 14.747 1.00 92.31 476 GLY A O 1
ATOM 3798 N N . VAL A 1 477 ? -27.925 -1.152 16.108 1.00 93.88 477 VAL A N 1
ATOM 3799 C CA . VAL A 1 477 ? -28.579 -0.629 17.325 1.00 93.88 477 VAL A CA 1
ATOM 3800 C C . VAL A 1 477 ? -28.241 0.832 17.604 1.00 93.88 477 VAL A C 1
ATOM 3802 O O . VAL A 1 477 ? -29.125 1.574 18.026 1.00 93.88 477 VAL A O 1
ATOM 3805 N N . LEU A 1 478 ? -27.013 1.278 17.322 1.00 93.62 478 LEU A N 1
ATOM 3806 C CA . LEU A 1 478 ? -26.610 2.675 17.514 1.00 93.62 478 LEU A CA 1
ATOM 3807 C C . LEU A 1 478 ? -27.291 3.617 16.516 1.00 93.62 478 LEU A C 1
ATOM 3809 O O . LEU A 1 478 ? -27.772 4.672 16.908 1.00 93.62 478 LEU A O 1
ATOM 3813 N N . SER A 1 479 ? -27.386 3.231 15.242 1.00 91.75 479 SER A N 1
ATOM 3814 C CA . SER A 1 479 ? -28.057 4.032 14.202 1.00 91.75 479 SER A CA 1
ATOM 3815 C C . SER A 1 479 ? -29.560 4.211 14.444 1.00 91.75 479 SER A C 1
ATOM 3817 O O . SER A 1 479 ? -30.139 5.203 14.008 1.00 91.75 479 SER A O 1
ATOM 3819 N N . ARG A 1 480 ? -30.194 3.272 15.159 1.00 92.62 480 ARG A N 1
ATOM 3820 C CA . ARG A 1 480 ? -31.611 3.333 15.556 1.00 92.62 480 ARG A CA 1
ATOM 3821 C C . ARG A 1 480 ? -31.831 3.975 16.928 1.00 92.62 480 ARG A C 1
ATOM 3823 O O . ARG A 1 480 ? -32.977 4.112 17.355 1.00 92.62 480 ARG A O 1
ATOM 3830 N N . LEU A 1 481 ? -30.767 4.356 17.637 1.00 92.25 481 LEU A N 1
ATOM 3831 C CA . LEU A 1 481 ? -30.878 4.945 18.965 1.00 92.25 481 LEU A CA 1
ATOM 3832 C C . LEU A 1 481 ? -31.375 6.392 18.872 1.00 92.25 481 LEU A C 1
ATOM 3834 O O . LEU A 1 481 ? -30.603 7.312 18.631 1.00 92.25 481 LEU A O 1
ATOM 3838 N N . SER A 1 482 ? -32.664 6.591 19.134 1.00 88.94 482 SER A N 1
ATOM 3839 C CA . SER A 1 482 ? -33.296 7.918 19.144 1.00 88.94 482 SER A CA 1
ATOM 3840 C C . SER A 1 482 ? -33.774 8.364 20.528 1.00 88.94 482 SER A C 1
ATOM 3842 O O . SER A 1 482 ? -34.309 9.464 20.676 1.00 88.94 482 SER A O 1
ATOM 3844 N N . MET A 1 483 ? -33.642 7.507 21.547 1.00 90.12 483 MET A N 1
ATOM 3845 C CA . MET A 1 483 ? -34.131 7.781 22.897 1.00 90.12 483 MET A CA 1
ATOM 3846 C C . MET A 1 483 ? -33.247 7.145 23.975 1.00 90.12 483 MET A C 1
ATOM 3848 O O . MET A 1 483 ? -32.909 5.958 23.905 1.00 90.12 483 MET A O 1
ATOM 3852 N N . ILE A 1 484 ? -32.911 7.931 24.997 1.00 91.81 484 ILE A N 1
ATOM 3853 C CA . ILE A 1 484 ? -32.178 7.497 26.192 1.00 91.81 484 ILE A CA 1
ATOM 3854 C C . ILE A 1 484 ? -32.945 8.019 27.404 1.00 91.81 484 ILE A C 1
ATOM 3856 O O . ILE A 1 484 ? -33.121 9.224 27.537 1.00 91.81 484 ILE A O 1
ATOM 3860 N N . ASP A 1 485 ? -33.434 7.119 28.258 1.00 89.94 485 ASP A N 1
ATOM 3861 C CA . ASP A 1 485 ? -34.175 7.448 29.487 1.00 89.94 485 ASP A CA 1
ATOM 3862 C C . ASP A 1 485 ? -35.308 8.476 29.274 1.00 89.94 485 ASP A C 1
ATOM 3864 O O . ASP A 1 485 ? -35.458 9.433 30.027 1.00 89.94 485 ASP A O 1
ATOM 3868 N N . GLY A 1 486 ? -36.083 8.316 28.194 1.00 87.00 486 GLY A N 1
ATOM 3869 C CA . GLY A 1 486 ? -37.184 9.222 27.833 1.00 87.00 486 GLY A CA 1
ATOM 3870 C C . GLY A 1 486 ? -36.771 10.515 27.113 1.00 87.00 486 GLY A C 1
ATOM 3871 O O . GLY A 1 486 ? -37.634 11.222 26.595 1.00 87.00 486 GLY A O 1
ATOM 3872 N N . VAL A 1 487 ? -35.472 10.812 27.000 1.00 87.69 487 VAL A N 1
ATOM 3873 C CA . VAL A 1 487 ? -34.944 11.983 26.282 1.00 87.69 487 VAL A CA 1
ATOM 3874 C C . VAL A 1 487 ? -34.688 11.631 24.819 1.00 87.69 487 VAL A C 1
ATOM 3876 O O . VAL A 1 487 ? -34.005 10.648 24.520 1.00 87.69 487 VAL A O 1
ATOM 3879 N N . ARG A 1 488 ? -35.223 12.437 23.892 1.00 88.75 488 ARG A N 1
ATOM 3880 C CA . ARG A 1 488 ? -34.953 12.289 22.454 1.00 88.75 488 ARG A CA 1
ATOM 3881 C C . ARG A 1 488 ? -33.558 12.799 22.125 1.00 88.75 488 ARG A C 1
ATOM 3883 O O . ARG A 1 488 ? -33.286 13.985 22.297 1.00 88.75 488 ARG A O 1
ATOM 3890 N N . VAL A 1 489 ? -32.720 11.919 21.594 1.00 89.00 489 VAL A N 1
ATOM 3891 C CA . VAL A 1 489 ? -31.340 12.230 21.207 1.00 89.00 489 VAL A CA 1
ATOM 3892 C C . VAL A 1 489 ? -31.142 12.014 19.715 1.00 89.00 489 VAL A C 1
ATOM 3894 O O . VAL A 1 489 ? -31.795 11.160 19.115 1.00 89.00 489 VAL A O 1
ATOM 3897 N N . ASN A 1 490 ? -30.235 12.779 19.112 1.00 87.88 490 ASN A N 1
ATOM 3898 C CA . ASN A 1 490 ? -29.835 12.582 17.726 1.00 87.88 490 ASN A CA 1
ATOM 3899 C C . ASN A 1 490 ? -28.349 12.868 17.533 1.00 87.88 490 ASN A C 1
ATOM 3901 O O . ASN A 1 490 ? -27.848 13.916 17.934 1.00 87.88 490 ASN A O 1
ATOM 3905 N N . PHE A 1 491 ? -27.660 11.942 16.880 1.00 89.31 491 PHE A N 1
ATOM 3906 C CA . PHE A 1 491 ? -26.244 12.049 16.565 1.00 89.31 491 PHE A CA 1
ATOM 3907 C C . PHE A 1 491 ? -25.959 11.358 15.234 1.00 89.31 491 PHE A C 1
ATOM 3909 O O . PHE A 1 491 ? -26.625 10.401 14.840 1.00 89.31 491 PHE A O 1
ATOM 3916 N N . ARG A 1 492 ? -24.941 11.842 14.526 1.00 91.00 492 ARG A N 1
ATOM 3917 C CA . ARG A 1 492 ? -24.468 11.231 13.290 1.00 91.00 492 ARG A CA 1
ATOM 3918 C C . ARG A 1 492 ? -23.485 10.115 13.618 1.00 91.00 492 ARG A C 1
ATOM 3920 O O . ARG A 1 492 ? -22.413 10.385 14.147 1.00 91.00 492 ARG A O 1
ATOM 3927 N N . LEU A 1 493 ? -23.821 8.882 13.255 1.00 92.12 493 LEU A N 1
ATOM 3928 C CA . LEU A 1 493 ? -22.909 7.744 13.342 1.00 92.12 493 LEU A CA 1
ATOM 3929 C C . LEU A 1 493 ? -22.091 7.623 12.048 1.00 92.12 493 LEU A C 1
ATOM 3931 O O . LEU A 1 493 ? -22.658 7.437 10.971 1.00 92.12 493 LEU A O 1
ATOM 3935 N N . LYS A 1 494 ? -20.764 7.723 12.148 1.00 92.06 494 LYS A N 1
ATOM 3936 C CA . LYS A 1 494 ? -19.828 7.534 11.033 1.00 92.06 494 LYS A CA 1
ATOM 3937 C C . LYS A 1 494 ? -18.976 6.282 11.264 1.00 92.06 494 LYS A C 1
ATOM 3939 O O . LYS A 1 494 ? -18.100 6.319 12.128 1.00 92.06 494 LYS A O 1
ATOM 3944 N N . PRO A 1 495 ? -19.216 5.189 10.526 1.00 91.50 495 PRO A N 1
ATOM 3945 C CA . PRO A 1 495 ? -18.352 4.020 10.576 1.00 91.50 495 PRO A CA 1
ATOM 3946 C C . PRO A 1 495 ? -17.050 4.321 9.819 1.00 91.50 495 PRO A C 1
ATOM 3948 O O . PRO A 1 495 ? -17.091 4.868 8.719 1.00 91.50 495 PRO A O 1
ATOM 3951 N N . VAL A 1 496 ? -15.908 3.975 10.408 1.00 91.25 496 VAL A N 1
ATOM 3952 C CA . VAL A 1 496 ? -14.581 4.127 9.801 1.00 91.25 496 VAL A CA 1
ATOM 3953 C C . VAL A 1 496 ? -13.843 2.800 9.917 1.00 91.25 496 VAL A C 1
ATOM 3955 O O . VAL A 1 496 ? -13.459 2.387 11.010 1.00 91.25 496 VAL A O 1
ATOM 3958 N N . GLU A 1 497 ? -13.638 2.132 8.788 1.00 90.44 497 GLU A N 1
ATOM 3959 C CA . GLU A 1 497 ? -12.826 0.918 8.743 1.00 90.44 497 GLU A CA 1
ATOM 3960 C C . GLU A 1 497 ? -11.336 1.284 8.803 1.00 90.44 497 GLU A C 1
ATOM 3962 O O . GLU A 1 497 ? -10.829 2.045 7.973 1.00 90.44 497 GLU A O 1
ATOM 3967 N N . ILE A 1 498 ? -10.622 0.732 9.777 1.00 89.62 498 ILE A N 1
ATOM 3968 C CA . ILE A 1 498 ? -9.179 0.873 9.960 1.00 89.62 498 ILE A CA 1
ATOM 3969 C C . ILE A 1 498 ? -8.490 -0.474 9.729 1.00 89.62 498 ILE A C 1
ATOM 3971 O O . ILE A 1 498 ? -9.044 -1.538 9.993 1.00 89.62 498 ILE A O 1
ATOM 3975 N N . THR A 1 499 ? -7.268 -0.435 9.214 1.00 87.69 499 THR A N 1
ATOM 3976 C CA . THR A 1 499 ? -6.437 -1.629 9.034 1.00 87.69 499 THR A CA 1
ATOM 3977 C C . THR A 1 499 ? -5.672 -1.970 10.316 1.00 87.69 499 THR A C 1
ATOM 3979 O O . THR A 1 499 ? -5.588 -1.162 11.244 1.00 87.69 499 THR A O 1
ATOM 3982 N N . TYR A 1 500 ? -5.060 -3.155 10.359 1.00 88.00 500 TYR A N 1
ATOM 3983 C CA . TYR A 1 500 ? -4.143 -3.527 11.440 1.00 88.00 500 TYR A CA 1
ATOM 3984 C C . TYR A 1 500 ? -2.949 -2.567 11.568 1.00 88.00 500 TYR A C 1
ATOM 3986 O O . TYR A 1 500 ? -2.545 -2.243 12.682 1.00 88.00 500 TYR A O 1
ATOM 3994 N N . ASP A 1 501 ? -2.432 -2.050 10.450 1.00 86.94 501 ASP A N 1
ATOM 3995 C CA . ASP A 1 501 ? -1.370 -1.037 10.451 1.00 86.94 501 ASP A CA 1
ATOM 3996 C C . ASP A 1 501 ? -1.867 0.346 10.893 1.00 86.94 501 ASP A C 1
ATOM 3998 O O . ASP A 1 501 ? -1.173 1.040 11.629 1.00 86.94 501 ASP A O 1
ATOM 4002 N N . ASP A 1 502 ? -3.095 0.740 10.538 1.00 89.94 502 ASP A N 1
ATOM 4003 C CA . ASP A 1 502 ? -3.680 1.975 11.077 1.00 89.94 502 ASP A CA 1
ATOM 4004 C C . ASP A 1 502 ? -3.754 1.894 12.614 1.00 89.94 502 ASP A C 1
ATOM 4006 O O . ASP A 1 502 ? -3.357 2.825 13.313 1.00 89.94 502 ASP A O 1
ATOM 4010 N N . LEU A 1 503 ? -4.202 0.752 13.152 1.00 92.88 503 LEU A N 1
ATOM 4011 C CA . LEU A 1 503 ? -4.242 0.511 14.593 1.00 92.88 503 LEU A CA 1
ATOM 4012 C C . LEU A 1 503 ? -2.838 0.511 15.222 1.00 92.88 503 LEU A C 1
ATOM 4014 O O . LEU A 1 503 ? -2.659 1.119 16.278 1.00 92.88 503 LEU A O 1
ATOM 4018 N N . PHE A 1 504 ? -1.848 -0.114 14.574 1.00 92.31 504 PHE A N 1
ATOM 4019 C CA . PHE A 1 504 ? -0.439 -0.068 14.985 1.00 92.31 504 PHE A CA 1
ATOM 4020 C C . PHE A 1 504 ? 0.045 1.375 15.149 1.00 92.31 504 PHE A C 1
ATOM 4022 O O . PHE A 1 504 ? 0.498 1.773 16.222 1.00 92.31 504 PHE A O 1
ATOM 4029 N N . VAL A 1 505 ? -0.089 2.166 14.080 1.00 91.88 505 VAL A N 1
ATOM 4030 C CA . VAL A 1 505 ? 0.370 3.556 14.007 1.00 91.88 505 VAL A CA 1
ATOM 4031 C C . VAL A 1 505 ? -0.282 4.387 15.101 1.00 91.88 505 VAL A C 1
ATOM 4033 O O . VAL A 1 505 ? 0.404 5.145 15.785 1.00 91.88 505 VAL A O 1
ATOM 4036 N N . LEU A 1 506 ? -1.589 4.224 15.305 1.00 94.62 506 LEU A N 1
ATOM 4037 C CA . LEU A 1 506 ? -2.324 4.932 16.345 1.00 94.62 506 LEU A CA 1
ATOM 4038 C C . LEU A 1 506 ? -1.838 4.562 17.748 1.00 94.62 506 LEU A C 1
ATOM 4040 O O . LEU A 1 506 ? -1.539 5.455 18.538 1.00 94.62 506 LEU A O 1
ATOM 4044 N N . LEU A 1 507 ? -1.729 3.269 18.056 1.00 94.81 507 LEU A N 1
ATOM 4045 C CA . LEU A 1 507 ? -1.286 2.805 19.370 1.00 94.81 507 LEU A CA 1
ATOM 4046 C C . LEU A 1 507 ? 0.096 3.360 19.713 1.00 94.81 507 LEU A C 1
ATOM 4048 O O . LEU A 1 507 ? 0.253 3.964 20.773 1.00 94.81 507 LEU A O 1
ATOM 4052 N N . VAL A 1 508 ? 1.056 3.236 18.797 1.00 93.88 508 VAL A N 1
ATOM 4053 C CA . VAL A 1 508 ? 2.430 3.721 18.991 1.00 93.88 508 VAL A CA 1
ATOM 4054 C C . VAL A 1 508 ? 2.480 5.250 19.092 1.00 93.88 508 VAL A C 1
ATOM 4056 O O . VAL A 1 508 ? 3.255 5.795 19.871 1.00 93.88 508 VAL A O 1
ATOM 4059 N N . SER A 1 509 ? 1.629 5.966 18.350 1.00 94.62 509 SER A N 1
ATOM 4060 C CA . SER A 1 509 ? 1.611 7.438 18.348 1.00 94.62 509 SER A CA 1
ATOM 4061 C C . SER A 1 509 ? 1.135 8.064 19.659 1.00 94.62 509 SER A C 1
ATOM 4063 O O . SER A 1 509 ? 1.470 9.217 19.933 1.00 94.62 509 SER A O 1
ATOM 4065 N N . TYR A 1 510 ? 0.308 7.352 20.428 1.00 94.88 510 TYR A N 1
ATOM 4066 C CA . TYR A 1 510 ? -0.382 7.906 21.599 1.00 94.88 510 TYR A CA 1
ATOM 4067 C C . TYR A 1 510 ? -0.044 7.203 22.914 1.00 94.88 510 TYR A C 1
ATOM 4069 O O . TYR A 1 510 ? -0.585 7.578 23.953 1.00 94.88 510 TYR A O 1
ATOM 4077 N N . ASN A 1 511 ? 0.852 6.217 22.886 1.00 94.19 511 ASN A N 1
ATOM 4078 C CA . ASN A 1 511 ? 1.272 5.474 24.067 1.00 94.19 511 ASN A CA 1
ATOM 4079 C C . ASN A 1 511 ? 2.794 5.306 24.049 1.00 94.19 511 ASN A C 1
ATOM 4081 O O . ASN A 1 511 ? 3.345 4.575 23.229 1.00 94.19 511 ASN A O 1
ATOM 4085 N N . SER A 1 512 ? 3.478 6.021 24.943 1.00 88.88 512 SER A N 1
ATOM 4086 C CA . SER A 1 512 ? 4.945 6.097 24.987 1.00 88.88 512 SER A CA 1
ATOM 4087 C C . SER A 1 512 ? 5.626 4.842 25.534 1.00 88.88 512 SER A C 1
ATOM 4089 O O . SER A 1 512 ? 6.836 4.696 25.408 1.00 88.88 512 SER A O 1
ATOM 4091 N N . ASP A 1 513 ? 4.870 3.970 26.190 1.00 89.44 513 ASP A N 1
ATOM 4092 C CA . ASP A 1 513 ? 5.327 2.733 26.819 1.00 89.44 513 ASP A CA 1
ATOM 4093 C C . ASP A 1 513 ? 5.304 1.522 25.868 1.00 89.44 513 ASP A C 1
ATOM 4095 O O . ASP A 1 513 ? 5.809 0.455 26.218 1.00 89.44 513 ASP A O 1
ATOM 4099 N N . ILE A 1 514 ? 4.768 1.676 24.652 1.00 89.88 514 ILE A N 1
ATOM 4100 C CA . ILE A 1 514 ? 4.783 0.623 23.631 1.00 89.88 514 ILE A CA 1
ATOM 4101 C C . ILE A 1 514 ? 6.162 0.566 22.967 1.00 89.88 514 ILE A C 1
ATOM 4103 O O . ILE A 1 514 ? 6.593 1.506 22.297 1.00 89.88 514 ILE A O 1
ATOM 4107 N N . SER A 1 515 ? 6.844 -0.571 23.108 1.00 87.06 515 SER A N 1
ATOM 4108 C CA . SER A 1 515 ? 8.121 -0.816 22.442 1.00 87.06 515 SER A CA 1
ATOM 4109 C C . SER A 1 515 ? 7.935 -1.097 20.948 1.00 87.06 515 SER A C 1
ATOM 4111 O O . SER A 1 515 ? 7.085 -1.888 20.535 1.00 87.06 515 SER A O 1
ATOM 4113 N N . VAL A 1 516 ? 8.777 -0.469 20.125 1.00 86.88 516 VAL A N 1
ATOM 4114 C CA . VAL A 1 516 ? 8.849 -0.687 18.673 1.00 86.88 516 VAL A CA 1
ATOM 4115 C C . VAL A 1 516 ? 10.306 -0.775 18.215 1.00 86.88 516 VAL A C 1
ATOM 4117 O O . VAL A 1 516 ? 11.189 -0.248 18.901 1.00 86.88 516 VAL A O 1
ATOM 4120 N N . PRO A 1 517 ? 10.594 -1.411 17.066 1.00 79.94 517 PRO A N 1
ATOM 4121 C CA . PRO A 1 517 ? 11.952 -1.445 16.544 1.00 79.94 517 PRO A CA 1
ATOM 4122 C C . PRO A 1 517 ? 12.490 -0.053 16.189 1.00 79.94 517 PRO A C 1
ATOM 4124 O O . PRO A 1 517 ? 11.751 0.875 15.842 1.00 79.94 517 PRO A O 1
ATOM 4127 N N . ILE A 1 518 ? 13.816 0.090 16.239 1.00 71.00 518 ILE A N 1
ATOM 4128 C CA . ILE A 1 518 ? 14.511 1.337 15.893 1.00 71.00 518 ILE A CA 1
ATOM 4129 C C . ILE A 1 518 ? 14.192 1.728 14.439 1.00 71.00 518 ILE A C 1
ATOM 4131 O O . ILE A 1 518 ? 14.173 0.889 13.541 1.00 71.00 518 ILE A O 1
ATOM 4135 N N . GLY A 1 519 ? 13.930 3.020 14.206 1.00 70.69 519 GLY A N 1
ATOM 4136 C CA . GLY A 1 519 ? 13.584 3.571 12.887 1.00 70.69 519 GLY A CA 1
ATOM 4137 C C . GLY A 1 519 ? 12.084 3.593 12.568 1.00 70.69 519 GLY A C 1
ATOM 4138 O O . GLY A 1 519 ? 11.673 4.307 11.654 1.00 70.69 519 GLY A O 1
ATOM 4139 N N . TYR A 1 520 ? 11.241 2.911 13.354 1.00 79.00 520 TYR A N 1
ATOM 4140 C CA . TYR A 1 520 ? 9.795 2.848 13.097 1.00 79.00 520 TYR A CA 1
ATOM 4141 C C . TYR A 1 520 ? 9.081 4.165 13.387 1.00 79.00 520 TYR A C 1
ATOM 4143 O O . TYR A 1 520 ? 8.067 4.456 12.764 1.00 79.00 520 TYR A O 1
ATOM 4151 N N . LEU A 1 521 ? 9.612 4.997 14.285 1.00 82.69 521 LEU A N 1
ATOM 4152 C CA . LEU A 1 521 ? 8.977 6.268 14.639 1.00 82.69 521 LEU A CA 1
ATOM 4153 C C . LEU A 1 521 ? 8.862 7.222 13.444 1.00 82.69 521 LEU A C 1
ATOM 4155 O O . LEU A 1 521 ? 7.871 7.934 13.339 1.00 82.69 521 LEU A O 1
ATOM 4159 N N . SER A 1 522 ? 9.822 7.217 12.512 1.00 78.88 522 SER A N 1
ATOM 4160 C CA . SER A 1 522 ? 9.721 8.038 11.295 1.00 78.88 522 SER A CA 1
ATOM 4161 C C . SER A 1 522 ? 8.545 7.592 10.419 1.00 78.88 522 SER A C 1
ATOM 4163 O O . SER A 1 522 ? 7.734 8.425 10.013 1.00 78.88 522 SER A O 1
ATOM 4165 N N . TYR A 1 523 ? 8.404 6.277 10.221 1.00 80.56 523 TYR A N 1
ATOM 4166 C CA . TYR A 1 523 ? 7.266 5.672 9.530 1.00 80.56 523 TYR A CA 1
ATOM 4167 C C . TYR A 1 523 ? 5.938 5.984 10.232 1.00 80.56 523 TYR A C 1
ATOM 4169 O O . TYR A 1 523 ? 5.009 6.473 9.592 1.00 80.56 523 TYR A O 1
ATOM 4177 N N . VAL A 1 524 ? 5.863 5.765 11.550 1.00 87.06 524 VAL A N 1
ATOM 4178 C CA . VAL A 1 524 ? 4.667 6.029 12.364 1.00 87.06 524 VAL A CA 1
ATOM 4179 C C . VAL A 1 524 ? 4.270 7.497 12.270 1.00 87.06 524 VAL A C 1
ATOM 4181 O O . VAL A 1 524 ? 3.110 7.786 12.009 1.00 87.06 524 VAL A O 1
ATOM 4184 N N . ASN A 1 525 ? 5.217 8.426 12.393 1.00 84.38 525 ASN A N 1
ATOM 4185 C CA . ASN A 1 525 ? 4.939 9.859 12.304 1.00 84.38 525 ASN A CA 1
ATOM 4186 C C . ASN A 1 525 ? 4.391 10.265 10.929 1.00 84.38 525 ASN A C 1
ATOM 4188 O O . ASN A 1 525 ? 3.471 11.075 10.857 1.00 84.38 525 ASN A O 1
ATOM 4192 N N . GLN A 1 526 ? 4.917 9.690 9.845 1.00 77.75 526 GLN A N 1
ATOM 4193 C CA . GLN A 1 526 ? 4.428 9.955 8.488 1.00 77.75 526 GLN A CA 1
ATOM 4194 C C . GLN A 1 526 ? 3.032 9.357 8.264 1.00 77.75 526 GLN A C 1
ATOM 4196 O O . GLN A 1 526 ? 2.132 10.049 7.788 1.00 77.75 526 GLN A O 1
ATOM 4201 N N . ARG A 1 527 ? 2.818 8.100 8.674 1.00 83.50 527 ARG A N 1
ATOM 4202 C CA . ARG A 1 527 ? 1.514 7.426 8.575 1.00 83.50 527 ARG A CA 1
ATOM 4203 C C . ARG A 1 527 ? 0.462 8.048 9.481 1.00 83.50 527 ARG A C 1
ATOM 4205 O O . ARG A 1 527 ? -0.706 8.059 9.116 1.00 83.50 527 ARG A O 1
ATOM 4212 N N . LYS A 1 528 ? 0.835 8.585 10.643 1.00 88.88 528 LYS A N 1
ATOM 4213 C CA . LYS A 1 528 ? -0.105 9.160 11.614 1.00 88.88 528 LYS A CA 1
ATOM 4214 C C . LYS A 1 528 ? -0.992 10.219 10.968 1.00 88.88 528 LYS A C 1
ATOM 4216 O O . LYS A 1 528 ? -2.209 10.162 11.116 1.00 88.88 528 LYS A O 1
ATOM 4221 N N . THR A 1 529 ? -0.409 11.141 10.203 1.00 83.19 529 THR A N 1
ATOM 4222 C CA . THR A 1 529 ? -1.169 12.177 9.490 1.00 83.19 529 THR A CA 1
ATOM 4223 C C . THR A 1 529 ? -2.160 11.574 8.495 1.00 83.19 529 THR A C 1
ATOM 4225 O O . THR A 1 529 ? -3.300 12.025 8.420 1.00 83.19 529 THR A O 1
ATOM 4228 N N . GLU A 1 530 ? -1.759 10.527 7.772 1.00 77.75 530 GLU A N 1
ATOM 4229 C CA . GLU A 1 530 ? -2.626 9.813 6.830 1.00 77.75 530 GLU A CA 1
ATOM 4230 C C . GLU A 1 530 ? -3.799 9.123 7.532 1.00 77.75 530 GLU A C 1
ATOM 4232 O O . GLU A 1 530 ? -4.943 9.242 7.096 1.00 77.75 530 GLU A O 1
ATOM 4237 N N . VAL A 1 531 ? -3.527 8.436 8.645 1.00 87.12 531 VAL A N 1
ATOM 4238 C CA . VAL A 1 531 ? -4.546 7.729 9.429 1.00 87.12 531 VAL A CA 1
ATOM 4239 C C . VAL A 1 531 ? -5.534 8.718 10.048 1.00 87.12 531 VAL A C 1
ATOM 4241 O O . VAL A 1 531 ? -6.741 8.501 9.987 1.00 87.12 531 VAL A O 1
ATOM 4244 N N . ILE A 1 532 ? -5.051 9.843 10.580 1.00 89.31 532 ILE A N 1
ATOM 4245 C CA . ILE A 1 532 ? -5.905 10.923 11.093 1.00 89.31 532 ILE A CA 1
ATOM 4246 C C . ILE A 1 532 ? -6.769 11.496 9.975 1.00 89.31 532 ILE A C 1
ATOM 4248 O O . ILE A 1 532 ? -7.975 11.656 10.163 1.00 89.31 532 ILE A O 1
ATOM 4252 N N . HIS A 1 533 ? -6.181 11.768 8.807 1.00 82.31 533 HIS A N 1
ATOM 4253 C CA . HIS A 1 533 ? -6.932 12.252 7.656 1.00 82.31 533 HIS A CA 1
ATOM 4254 C C . HIS A 1 533 ? -8.048 11.269 7.294 1.00 82.31 533 HIS A C 1
ATOM 4256 O O . HIS A 1 533 ? -9.204 11.671 7.292 1.00 82.31 533 HIS A O 1
ATOM 4262 N N . LYS A 1 534 ? -7.729 9.978 7.129 1.00 83.12 534 LYS A N 1
ATOM 4263 C CA . LYS A 1 534 ? -8.699 8.898 6.878 1.00 83.12 534 LYS A CA 1
ATOM 4264 C C . LYS A 1 534 ? -9.809 8.827 7.933 1.00 83.12 534 LYS A C 1
ATOM 4266 O O . LYS A 1 534 ? -10.951 8.531 7.600 1.00 83.12 534 LYS A O 1
ATOM 4271 N N . ILE A 1 535 ? -9.486 9.061 9.206 1.00 89.75 535 ILE A N 1
ATOM 4272 C CA . ILE A 1 535 ? -10.463 9.009 10.300 1.00 89.75 535 ILE A CA 1
ATOM 4273 C C . ILE A 1 535 ? -11.403 10.205 10.284 1.00 89.75 535 ILE A C 1
ATOM 4275 O O . ILE A 1 535 ? -12.537 10.042 10.735 1.00 89.75 535 ILE A O 1
ATOM 4279 N N . PHE A 1 536 ? -10.963 11.383 9.828 1.00 86.31 536 PHE A N 1
ATOM 4280 C CA . PHE A 1 536 ? -11.727 12.628 9.937 1.00 86.31 536 PHE A CA 1
ATOM 4281 C C . PHE A 1 536 ? -12.319 13.163 8.631 1.00 86.31 536 PHE A C 1
ATOM 4283 O O . PHE A 1 536 ? -13.302 13.915 8.718 1.00 86.31 536 PHE A O 1
ATOM 4290 N N . THR A 1 537 ? -11.815 12.760 7.465 1.00 72.88 537 THR A N 1
ATOM 4291 C CA . THR A 1 537 ? -12.521 12.936 6.186 1.00 72.88 537 THR A CA 1
ATOM 4292 C C . THR A 1 537 ? -13.639 11.911 6.019 1.00 72.88 537 THR A C 1
ATOM 4294 O O . THR A 1 537 ? -14.506 12.161 5.150 1.00 72.88 537 THR A O 1
#

Sequence (537 aa):
MSTYIQEWTLTAPKYPNPKGPVILAKPRHFDQIVNNPQLGFVLVKALYGYGKTYGFGYGMYHEARKRGTFDVIYINAREINEKLLELGGPYSLKAELLDIIRMICGGYFIKTPTQKSIVNSDEPEYLGIYLTTRIGILNKVCSKDKLEHYLEELGSKDPVRALRAFYINLAASNNKRVVVIIDEFERLTSKGGALPDPQTLYGWITKMLDALRPGVIDDMPGRFTLMFLIQETYYPSSLMKDFVSKSGHPMLGRMLKANDDGSIPVRYDKESFFDYMERIITELITNKLVPLNNLNIISALKSSKKVSDLIKDYLTNMPAFVAFSILNEVIGYAVSSNDITIDDVANKFKHELDQYPIFEIYAGKKTVAKGDYLANVAAGLLREYYSGRGIEIIPSRVSMVGFEGAHVTVSNEFRAIIFRLGDVDDSQGYINTFKRLYGNELKNYCTQQQLKKQTQTNCELRFLFIGDVNVGPAYGVLSRLSMIDGVRVNFRLKPVEITYDDLFVLLVSYNSDISVPIGYLSYVNQRKTEVIHKIFT

pLDDT: mean 84.53, std 12.13, range [41.56, 97.88]

Radius of gyration: 26.32 Å; chains: 1; bounding box: 70×55×64 Å